Protein AF-0000000083553885 (afdb_homodimer)

Foldseek 3Di:
DEEEEELVQLLLLQLQLVLLVVQPDQLVDADEYEYEPPYDPVSNCLQDDVVSRRHYDYDHFDAFPPDDPPDPQRRQQVVVCVLADDPDFKDKYAYSQKGFDHHPVCLQVDDAFQWEFACPVVVVVDLFGDPRIIMHGRDVVSVVQLVVCRVDPPDPPCGDRNSCCVVDSPTYHYDYNLQEAELQCLLPFDQPPHPGSVVSPVVRTMYHYQDDPPDHRLVRHDPCCLVVDDPSHDPVSSVRSVSSVVSCVVRPPVVVD/DEEEEELVQLLLLQLQLVLLVVQPDQLVDADEYEYEPPYDPVSNCLQDDVVSRRHYDYDHFDAFPPDDPPDPQRRQQSVVCVLADDPDFKDKYAYSQKGFDHHDVCLQVDDAFQWEFACPVVVPPDLFGDPRIIMHGRDPVSVVQLVVCRVDPPDPPCHDRNSCCVVDSPTGHYDYNLQEAELQCLLPFDQDPHPGSVVSPVVRTMYHYQDDPPDHRLVRHDPCCLVVPDPSHDPVSSVVSVSSVVSCVVRPPVVVD

Nearest PDB structures (foldseek):
  3t7n-assembly1_B  TM=7.422E-01  e=1.149E-13  Homo sapiens
  4c2s-assembly1_B  TM=6.604E-01  e=1.192E-05  Homo sapiens
  5m79-assembly1_A  TM=6.116E-01  e=8.122E-06  Homo sapiens
  5c4e-assembly1_A-2  TM=6.177E-01  e=1.640E-05  Homo sapiens
  2y7a-assembly3_D  TM=6.021E-01  e=1.748E-05  Homo sapiens

Radius of gyration: 25.65 Å; Cα contacts (8 Å, |Δi|>4): 876; chains: 2; bounding box: 57×77×58 Å

Structure (mmCIF, N/CA/C/O backbone):
data_AF-0000000083553885-model_v1
#
loop_
_entity.id
_entity.type
_entity.pdbx_description
1 polymer 'Nucleotide-diphospho-sugar transferase domain-containing protein'
#
loop_
_atom_site.group_PDB
_atom_site.id
_atom_site.type_symbol
_atom_site.label_atom_id
_atom_site.label_alt_id
_atom_site.label_comp_id
_atom_site.label_asym_id
_atom_site.label_entity_id
_atom_site.label_seq_id
_atom_site.pdbx_PDB_ins_code
_atom_site.Cartn_x
_atom_site.Cartn_y
_atom_site.Cartn_z
_atom_site.occupancy
_atom_site.B_iso_or_equiv
_atom_site.auth_seq_id
_atom_site.auth_comp_id
_atom_site.auth_asym_id
_atom_site.auth_atom_id
_atom_site.pdbx_PDB_model_num
ATOM 1 N N . MET A 1 1 ? 4.945 12 13.953 1 98.44 1 MET A N 1
ATOM 2 C CA . MET A 1 1 ? 5.492 13.336 13.719 1 98.44 1 MET A CA 1
ATOM 3 C C . MET A 1 1 ? 4.414 14.281 13.195 1 98.44 1 MET A C 1
ATOM 5 O O . MET A 1 1 ? 3.5 13.859 12.484 1 98.44 1 MET A O 1
ATOM 9 N N . LEU A 1 2 ? 4.512 15.461 13.641 1 98.38 2 LEU A N 1
ATOM 10 C CA . LEU A 1 2 ? 3.693 16.594 13.219 1 98.38 2 LEU A CA 1
ATOM 11 C C . LEU A 1 2 ? 4.562 17.781 12.844 1 98.38 2 LEU A C 1
ATOM 13 O O . LEU A 1 2 ? 5.789 17.734 12.969 1 98.38 2 LEU A O 1
ATOM 17 N N . TYR A 1 3 ? 3.91 18.844 12.234 1 97.06 3 TYR A N 1
ATOM 18 C CA . TYR A 1 3 ? 4.66 20.062 11.992 1 97.06 3 TYR A CA 1
ATOM 19 C C . TYR A 1 3 ? 3.775 21.297 12.188 1 97.06 3 TYR A C 1
ATOM 21 O O . TYR A 1 3 ? 2.549 21.203 12.133 1 97.06 3 TYR A O 1
ATOM 29 N N . ALA A 1 4 ? 4.395 22.391 12.5 1 97.19 4 ALA A N 1
ATOM 30 C CA . ALA A 1 4 ? 3.695 23.656 12.734 1 97.19 4 ALA A CA 1
ATOM 31 C C . ALA A 1 4 ? 4.531 24.844 12.258 1 97.19 4 ALA A C 1
ATOM 33 O O . ALA A 1 4 ? 5.754 24.859 12.422 1 97.19 4 ALA A O 1
ATOM 34 N N . THR A 1 5 ? 3.803 25.844 11.703 1 95.5 5 THR A N 1
ATOM 35 C CA . THR A 1 5 ? 4.527 26.984 11.141 1 95.5 5 THR A CA 1
ATOM 36 C C . THR A 1 5 ? 3.975 28.297 11.688 1 95.5 5 THR A C 1
ATOM 38 O O . THR A 1 5 ? 4.488 29.359 11.367 1 95.5 5 THR A O 1
ATOM 41 N N . ASP A 1 6 ? 2.934 28.266 12.461 1 94.31 6 ASP A N 1
ATOM 42 C CA . ASP A 1 6 ? 2.377 29.438 13.133 1 94.31 6 ASP A CA 1
ATOM 43 C C . ASP A 1 6 ? 1.595 29.047 14.383 1 94.31 6 ASP A C 1
ATOM 45 O O . ASP A 1 6 ? 1.527 27.859 14.727 1 94.31 6 ASP A O 1
ATOM 49 N N . ALA A 1 7 ? 1.015 30 15.078 1 96.5 7 ALA A N 1
ATOM 50 C CA . ALA A 1 7 ? 0.332 29.75 16.344 1 96.5 7 ALA A CA 1
ATOM 51 C C . ALA A 1 7 ? -0.861 28.828 16.156 1 96.5 7 ALA A C 1
ATOM 53 O O . ALA A 1 7 ? -1.088 27.922 16.953 1 96.5 7 ALA A O 1
ATOM 54 N N . ARG A 1 8 ? -1.638 28.984 15.117 1 96.12 8 ARG A N 1
ATOM 55 C CA . ARG A 1 8 ? -2.797 28.141 14.844 1 96.12 8 ARG A CA 1
ATOM 56 C C . ARG A 1 8 ? -2.375 26.703 14.602 1 96.12 8 ARG A C 1
ATOM 58 O O . ARG A 1 8 ? -2.979 25.766 15.148 1 96.12 8 ARG A O 1
ATOM 65 N N . THR A 1 9 ? -1.294 26.516 13.875 1 96.38 9 THR A N 1
ATOM 66 C CA . THR A 1 9 ? -0.85 25.172 13.562 1 96.38 9 THR A CA 1
ATOM 67 C C . THR A 1 9 ? -0.178 24.531 14.773 1 96.38 9 THR A C 1
ATOM 69 O O . THR A 1 9 ? -0.187 23.297 14.914 1 96.38 9 THR A O 1
ATOM 72 N N . VAL A 1 10 ? 0.345 25.328 15.664 1 98.38 10 VAL A N 1
ATOM 73 C CA . VAL A 1 10 ? 0.822 24.797 16.938 1 98.38 10 VAL A CA 1
ATOM 74 C C . VAL A 1 10 ? -0.354 24.234 17.734 1 98.38 10 VAL A C 1
ATOM 76 O O . VAL A 1 10 ? -0.284 23.125 18.25 1 98.38 10 VAL A O 1
ATOM 79 N N . CYS A 1 11 ? -1.426 25.016 17.781 1 98.5 11 CYS A N 1
ATOM 80 C CA . CYS A 1 11 ? -2.631 24.516 18.438 1 98.5 11 CYS A CA 1
ATOM 81 C C . CYS A 1 11 ? -3.129 23.234 17.797 1 98.5 11 CYS A C 1
ATOM 83 O O . CYS A 1 11 ? -3.398 22.25 18.484 1 98.5 11 CYS A O 1
ATOM 85 N N . ASN A 1 12 ? -3.184 23.203 16.5 1 98.38 12 ASN A N 1
ATOM 86 C CA . ASN A 1 12 ? -3.652 22.031 15.781 1 98.38 12 ASN A CA 1
ATOM 87 C C . ASN A 1 12 ? -2.783 20.812 16.078 1 98.38 12 ASN A C 1
ATOM 89 O O . ASN A 1 12 ? -3.299 19.703 16.25 1 98.38 12 ASN A O 1
ATOM 93 N N . ALA A 1 13 ? -1.491 21.016 16.156 1 98.62 13 ALA A N 1
ATOM 94 C CA . ALA A 1 13 ? -0.575 19.922 16.469 1 98.62 13 ALA A CA 1
ATOM 95 C C . ALA A 1 13 ? -0.818 19.406 17.875 1 98.62 13 ALA A C 1
ATOM 97 O O . ALA A 1 13 ? -0.753 18.188 18.125 1 98.62 13 ALA A O 1
ATOM 98 N N . LEU A 1 14 ? -1.073 20.312 18.734 1 98.75 14 LEU A N 1
ATOM 99 C CA . LEU A 1 14 ? -1.359 19.922 20.109 1 98.75 14 LEU A CA 1
ATOM 100 C C . LEU A 1 14 ? -2.633 19.078 20.188 1 98.75 14 LEU A C 1
ATOM 102 O O . LEU A 1 14 ? -2.658 18.031 20.828 1 98.75 14 LEU A O 1
ATOM 106 N N . LEU A 1 15 ? -3.678 19.531 19.484 1 98.56 15 LEU A N 1
ATOM 107 C CA . LEU A 1 15 ? -4.918 18.766 19.422 1 98.56 15 LEU A CA 1
ATOM 108 C C . LEU A 1 15 ? -4.676 17.375 18.844 1 98.56 15 LEU A C 1
ATOM 110 O O . LEU A 1 15 ? -5.164 16.375 19.375 1 98.56 15 LEU A O 1
ATOM 114 N N . MET A 1 16 ? -3.879 17.297 17.828 1 98.44 16 MET A N 1
ATOM 115 C CA . MET A 1 16 ? -3.566 16.031 17.156 1 98.44 16 MET A CA 1
ATOM 116 C C . MET A 1 16 ? -2.777 15.109 18.078 1 98.44 16 MET A C 1
ATOM 118 O O . MET A 1 16 ? -3.055 13.906 18.156 1 98.44 16 MET A O 1
ATOM 122 N N . ALA A 1 17 ? -1.818 15.672 18.781 1 98.69 17 ALA A N 1
ATOM 123 C CA . ALA A 1 17 ? -1.005 14.875 19.688 1 98.69 17 ALA A CA 1
ATOM 124 C C . ALA A 1 17 ? -1.866 14.234 20.766 1 98.69 17 ALA A C 1
ATOM 126 O O . ALA A 1 17 ? -1.735 13.039 21.047 1 98.69 17 ALA A O 1
ATOM 127 N N . ARG A 1 18 ? -2.754 15.031 21.281 1 98.25 18 ARG A N 1
ATOM 128 C C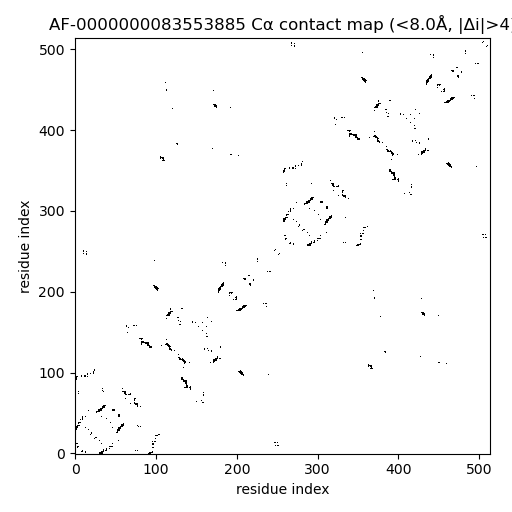A . ARG A 1 18 ? -3.648 14.508 22.312 1 98.25 18 ARG A CA 1
ATOM 129 C C . ARG A 1 18 ? -4.586 13.453 21.734 1 98.25 18 ARG A C 1
ATOM 131 O O . ARG A 1 18 ? -4.828 12.422 22.375 1 98.25 18 ARG A O 1
ATOM 138 N N . ASN A 1 19 ? -5.086 13.734 20.594 1 98.06 19 ASN A N 1
ATOM 139 C CA . ASN A 1 19 ? -5.957 12.781 19.906 1 98.06 19 ASN A CA 1
ATOM 140 C C . ASN A 1 19 ? -5.246 11.461 19.641 1 98.06 19 ASN A C 1
ATOM 142 O O . ASN A 1 19 ? -5.82 10.391 19.828 1 98.06 19 ASN A O 1
ATOM 146 N N . ILE A 1 20 ? -3.957 11.461 19.25 1 98.44 20 ILE A N 1
ATOM 147 C CA . ILE A 1 20 ? -3.146 10.273 19 1 98.44 20 ILE A CA 1
ATOM 148 C C . ILE A 1 20 ? -3.062 9.438 20.281 1 98.44 20 ILE A C 1
ATOM 150 O O . ILE A 1 20 ? -3.256 8.219 20.234 1 98.44 20 ILE A O 1
ATOM 154 N N . ARG A 1 21 ? -2.891 10.109 21.406 1 98.5 21 ARG A N 1
ATOM 155 C CA . ARG A 1 21 ? -2.852 9.406 22.672 1 98.5 21 ARG A CA 1
ATOM 156 C C . ARG A 1 21 ? -4.219 8.82 23.016 1 98.5 21 ARG A C 1
ATOM 158 O O . ARG A 1 21 ? -4.316 7.664 23.438 1 98.5 21 ARG A O 1
ATOM 165 N N . GLU A 1 22 ? -5.234 9.539 22.719 1 97.44 22 GLU A N 1
ATOM 166 C CA . GLU A 1 22 ? -6.586 9.117 23.078 1 97.44 22 GLU A CA 1
ATOM 167 C C . GLU A 1 22 ? -7.027 7.918 22.25 1 97.44 22 GLU A C 1
ATOM 169 O O . GLU A 1 22 ? -7.852 7.117 22.688 1 97.44 22 GLU A O 1
ATOM 174 N N . THR A 1 23 ? -6.434 7.742 21.078 1 97.81 23 THR A N 1
ATOM 175 C CA . THR A 1 23 ? -6.805 6.629 20.219 1 97.81 23 THR A CA 1
ATOM 176 C C . THR A 1 23 ? -5.98 5.387 20.547 1 97.81 23 THR A C 1
ATOM 178 O O . THR A 1 23 ? -6.16 4.336 19.922 1 97.81 23 THR A O 1
ATOM 181 N N . GLY A 1 24 ? -4.973 5.551 21.406 1 98.25 24 GLY A N 1
ATOM 182 C CA . GLY A 1 24 ? -4.398 4.332 21.953 1 98.25 24 GLY A CA 1
ATOM 183 C C . GLY A 1 24 ? -2.906 4.215 21.719 1 98.25 24 GLY A C 1
ATOM 184 O O . GLY A 1 24 ? -2.283 3.232 22.125 1 98.25 24 GLY A O 1
ATOM 185 N N . THR A 1 25 ? -2.25 5.172 21.109 1 98.62 25 THR A N 1
ATOM 186 C CA . THR A 1 25 ? -0.805 5.109 20.922 1 98.62 25 THR A CA 1
ATOM 187 C C . THR A 1 25 ? -0.081 5.234 22.266 1 98.62 25 THR A C 1
ATOM 189 O O . THR A 1 25 ? -0.285 6.207 23 1 98.62 25 THR A O 1
ATOM 192 N N . PRO A 1 26 ? 0.75 4.367 22.609 1 98.69 26 PRO A N 1
ATOM 193 C CA . PRO A 1 26 ? 1.377 4.391 23.938 1 98.69 26 PRO A CA 1
ATOM 194 C C . PRO A 1 26 ? 2.41 5.504 24.078 1 98.69 26 PRO A C 1
ATOM 196 O O . PRO A 1 26 ? 2.932 6 23.078 1 98.69 26 PRO A O 1
ATOM 199 N N . VAL A 1 27 ? 2.738 5.805 25.25 1 98.5 27 VAL A N 1
ATOM 200 C CA . VAL A 1 27 ? 3.658 6.887 25.578 1 98.5 27 VAL A CA 1
ATOM 201 C C . VAL A 1 27 ? 5.074 6.512 25.156 1 98.5 27 VAL A C 1
ATOM 203 O O . VAL A 1 27 ? 5.93 7.383 24.984 1 98.5 27 VAL A O 1
ATOM 206 N N . SER A 1 28 ? 5.312 5.215 24.969 1 98.31 28 SER A N 1
ATOM 207 C CA . SER A 1 28 ? 6.633 4.762 24.547 1 98.31 28 SER A CA 1
ATOM 208 C C . SER A 1 28 ? 6.953 5.223 23.141 1 98.31 28 SER A C 1
ATOM 210 O O . SER A 1 28 ? 8.117 5.234 22.719 1 98.31 28 SER A O 1
ATOM 212 N N . ILE A 1 29 ? 5.957 5.57 22.391 1 98.38 29 ILE A N 1
ATOM 213 C CA . ILE A 1 29 ? 6.16 6.137 21.062 1 98.38 29 ILE A CA 1
ATOM 214 C C . ILE A 1 29 ? 6.137 7.664 21.141 1 98.38 29 ILE A C 1
ATOM 216 O O . ILE A 1 29 ? 5.121 8.258 21.5 1 98.38 29 ILE A O 1
ATOM 220 N N . SER A 1 30 ? 7.207 8.305 20.797 1 98.62 30 SER A N 1
ATOM 221 C CA . SER A 1 30 ? 7.305 9.758 20.859 1 98.62 30 SER A CA 1
ATOM 222 C C . SER A 1 30 ? 6.402 10.43 19.844 1 98.62 30 SER A C 1
ATOM 224 O O . SER A 1 30 ? 6.25 9.93 18.719 1 98.62 30 SER A O 1
ATOM 226 N N . ILE A 1 31 ? 5.832 11.469 20.266 1 98.75 31 ILE A N 1
ATOM 227 C CA . ILE A 1 31 ? 5.184 12.375 19.328 1 98.75 31 ILE A CA 1
ATOM 228 C C . ILE A 1 31 ? 6.039 13.625 19.141 1 98.75 31 ILE A C 1
ATOM 230 O O . ILE A 1 31 ? 6.172 14.438 20.078 1 98.75 31 ILE A O 1
ATOM 234 N N . VAL A 1 32 ? 6.664 13.734 17.969 1 98.75 32 VAL A N 1
ATOM 235 C CA . VAL A 1 32 ? 7.594 14.812 17.656 1 98.75 32 VAL A CA 1
ATOM 236 C C . VAL A 1 32 ? 6.906 15.844 16.75 1 98.75 32 VAL A C 1
ATOM 238 O O . VAL A 1 32 ? 6.355 15.492 15.711 1 98.75 32 VAL A O 1
ATOM 241 N N . THR A 1 33 ? 6.898 17.047 17.188 1 98.75 33 THR A N 1
ATOM 242 C CA . THR A 1 33 ? 6.402 18.125 16.328 1 98.75 33 THR A CA 1
ATOM 243 C C . THR A 1 33 ? 7.551 19 15.844 1 98.75 33 THR A C 1
ATOM 245 O O . THR A 1 33 ? 8.289 19.578 16.656 1 98.75 33 THR A O 1
ATOM 248 N N . LEU A 1 34 ? 7.723 19.078 14.531 1 98.44 34 LEU A N 1
ATOM 249 C CA . LEU A 1 34 ? 8.633 20.062 13.945 1 98.44 34 LEU A CA 1
ATOM 250 C C . LEU A 1 34 ? 8 21.438 13.922 1 98.44 34 LEU A C 1
ATOM 252 O O . LEU A 1 34 ? 6.945 21.641 13.32 1 98.44 34 LEU A O 1
ATOM 256 N N . VAL A 1 35 ? 8.664 22.359 14.57 1 98.31 35 VAL A N 1
ATOM 257 C CA . VAL A 1 35 ? 8.148 23.719 14.617 1 98.31 35 VAL A CA 1
ATOM 258 C C . VAL A 1 35 ? 9.117 24.672 13.93 1 98.31 35 VAL A C 1
ATOM 260 O O . VAL A 1 35 ? 10.312 24.672 14.234 1 98.31 35 VAL A O 1
ATOM 263 N N . ALA A 1 36 ? 8.594 25.406 12.984 1 96.88 36 ALA A N 1
ATOM 264 C CA . ALA A 1 36 ? 9.422 26.391 12.289 1 96.88 36 ALA A CA 1
ATOM 265 C C . ALA A 1 36 ? 10.086 27.359 13.273 1 96.88 36 ALA A C 1
ATOM 267 O O . ALA A 1 36 ? 9.453 27.797 14.242 1 96.88 36 ALA A O 1
ATOM 268 N N . SER A 1 37 ? 11.273 27.75 13 1 96.88 37 SER A N 1
ATOM 269 C CA . SER A 1 37 ? 12.086 28.531 13.93 1 96.88 37 SER A CA 1
ATOM 270 C C . SER A 1 37 ? 11.562 29.953 14.062 1 96.88 37 SER A C 1
ATOM 272 O O . SER A 1 37 ? 11.906 30.656 15.008 1 96.88 37 SER A O 1
ATOM 274 N N . ASP A 1 38 ? 10.734 30.375 13.117 1 94 38 ASP A N 1
ATOM 275 C CA . ASP A 1 38 ? 10.195 31.734 13.188 1 94 38 ASP A CA 1
ATOM 276 C C . ASP A 1 38 ? 8.938 31.797 14.047 1 94 38 ASP A C 1
ATOM 278 O O . ASP A 1 38 ? 8.398 32.875 14.297 1 94 38 ASP A O 1
ATOM 282 N N . VAL A 1 39 ? 8.484 30.656 14.523 1 96.25 39 VAL A N 1
ATOM 283 C CA . VAL A 1 39 ? 7.438 30.625 15.547 1 96.25 39 VAL A CA 1
ATOM 284 C C . VAL A 1 39 ? 8.039 30.969 16.906 1 96.25 39 VAL A C 1
ATOM 286 O O . VAL A 1 39 ? 9.094 30.453 17.281 1 96.25 39 VAL A O 1
ATOM 289 N N . ALA A 1 40 ? 7.375 31.797 17.688 1 97.25 40 ALA A N 1
ATOM 290 C CA . ALA A 1 40 ? 7.875 32.25 19 1 97.25 40 ALA A CA 1
ATOM 291 C C . ALA A 1 40 ? 8.078 31.047 19.922 1 97.25 40 ALA A C 1
ATOM 293 O O . ALA A 1 40 ? 7.234 30.141 19.984 1 97.25 40 ALA A O 1
ATOM 294 N N . PRO A 1 41 ? 9.211 31.078 20.656 1 97.38 41 PRO A N 1
ATOM 295 C CA . PRO A 1 41 ? 9.5 29.969 21.547 1 97.38 41 PRO A CA 1
ATOM 296 C C . PRO A 1 41 ? 8.391 29.719 22.578 1 97.38 41 PRO A C 1
ATOM 298 O O . PRO A 1 41 ? 8.078 28.578 22.906 1 97.38 41 PRO A O 1
ATOM 301 N N . ASP A 1 42 ? 7.805 30.781 23.047 1 96.94 42 ASP A N 1
ATOM 302 C CA . ASP A 1 42 ? 6.754 30.641 24.047 1 96.94 42 ASP A CA 1
ATOM 303 C C . ASP A 1 42 ? 5.539 29.922 23.469 1 96.94 42 ASP A C 1
ATOM 305 O O . ASP A 1 42 ? 4.863 29.156 24.172 1 96.94 42 ASP A O 1
ATOM 309 N N . VAL A 1 43 ? 5.289 30.125 22.219 1 97.75 43 VAL A N 1
ATOM 310 C CA . VAL A 1 43 ? 4.188 29.453 21.531 1 97.75 43 VAL A CA 1
ATOM 311 C C . VAL A 1 43 ? 4.531 27.984 21.312 1 97.75 43 VAL A C 1
ATOM 313 O O . VAL A 1 43 ? 3.738 27.109 21.641 1 97.75 43 VAL A O 1
ATOM 316 N N . ALA A 1 44 ? 5.719 27.688 20.875 1 98.19 44 ALA A N 1
ATOM 317 C CA . ALA A 1 44 ? 6.172 26.312 20.625 1 98.19 44 ALA A CA 1
ATOM 318 C C . ALA A 1 44 ? 6.164 25.484 21.906 1 98.19 44 ALA A C 1
ATOM 320 O O . ALA A 1 44 ? 5.879 24.297 21.875 1 98.19 44 ALA A O 1
ATOM 321 N N . ASN A 1 45 ? 6.422 26.141 23 1 97.44 45 ASN A N 1
ATOM 322 C CA . ASN A 1 45 ? 6.562 25.453 24.281 1 97.44 45 ASN A CA 1
ATOM 323 C C . ASN A 1 45 ? 5.234 24.875 24.75 1 97.44 45 ASN A C 1
ATOM 325 O O . ASN A 1 45 ? 5.211 23.984 25.609 1 97.44 45 ASN A O 1
ATOM 329 N N . HIS A 1 46 ? 4.133 25.328 24.188 1 97.5 46 HIS A N 1
ATOM 330 C CA . HIS A 1 46 ? 2.834 24.766 24.547 1 97.5 46 HIS A CA 1
ATOM 331 C C . HIS A 1 46 ? 2.732 23.312 24.094 1 97.5 46 HIS A C 1
ATOM 333 O O . HIS A 1 46 ? 1.877 22.562 24.578 1 97.5 46 HIS A O 1
ATOM 339 N N . LEU A 1 47 ? 3.67 22.844 23.25 1 98.19 47 LEU A N 1
ATOM 340 C CA . LEU A 1 47 ? 3.635 21.484 22.688 1 98.19 47 LEU A CA 1
ATOM 341 C C . LEU A 1 47 ? 4.441 20.531 23.547 1 98.19 47 LEU A C 1
ATOM 343 O O . LEU A 1 47 ? 4.336 19.312 23.391 1 98.19 47 LEU A O 1
ATOM 347 N N . VAL A 1 48 ? 5.23 21.094 24.422 1 98.12 48 VAL A N 1
ATOM 348 C CA . VAL A 1 48 ? 6.117 20.25 25.203 1 98.12 48 VAL A CA 1
ATOM 349 C C . VAL A 1 48 ? 5.332 19.594 26.344 1 98.12 48 VAL A C 1
ATOM 351 O O . VAL A 1 48 ? 4.676 20.281 27.125 1 98.12 48 VAL A O 1
ATOM 354 N N . ASP A 1 49 ? 5.402 18.312 26.438 1 98.25 49 ASP A N 1
ATOM 355 C CA . ASP A 1 49 ? 4.805 17.531 27.5 1 98.25 49 ASP A CA 1
ATOM 356 C C . ASP A 1 49 ? 5.625 16.266 27.781 1 98.25 49 ASP A C 1
ATOM 358 O O . ASP A 1 49 ? 5.434 15.242 27.125 1 98.25 49 ASP A O 1
ATOM 362 N N . THR A 1 50 ? 6.473 16.219 28.766 1 97.81 50 THR A N 1
ATOM 363 C CA . THR A 1 50 ? 7.391 15.125 29.062 1 97.81 50 THR A CA 1
ATOM 364 C C . THR A 1 50 ? 6.625 13.891 29.531 1 97.81 50 THR A C 1
ATOM 366 O O . THR A 1 50 ? 6.977 12.766 29.172 1 97.81 50 THR A O 1
ATOM 369 N N . ALA A 1 51 ? 5.578 14.109 30.203 1 97.88 51 ALA A N 1
ATOM 370 C CA . ALA A 1 51 ? 4.801 12.992 30.734 1 97.88 51 ALA A CA 1
ATOM 371 C C . ALA A 1 51 ? 4.148 12.195 29.609 1 97.88 51 ALA A C 1
ATOM 373 O O . ALA A 1 51 ? 3.982 10.977 29.719 1 97.88 51 ALA A O 1
ATOM 374 N N . ASN A 1 52 ? 3.877 12.891 28.516 1 98.25 52 ASN A N 1
ATOM 375 C CA . ASN A 1 52 ? 3.225 12.227 27.391 1 98.25 52 ASN A CA 1
ATOM 376 C C . ASN A 1 52 ? 4.188 12.016 26.234 1 98.25 52 ASN A C 1
ATOM 378 O O . ASN A 1 52 ? 3.777 11.617 25.141 1 98.25 52 ASN A O 1
ATOM 382 N N . ASN A 1 53 ? 5.465 12.297 26.406 1 98.62 53 ASN A N 1
ATOM 383 C CA . ASN A 1 53 ? 6.52 12.125 25.422 1 98.62 53 ASN A CA 1
ATOM 384 C C . ASN A 1 53 ? 6.242 12.938 24.156 1 98.62 53 ASN A C 1
ATOM 386 O O . ASN A 1 53 ? 6.336 12.414 23.047 1 98.62 53 ASN A O 1
ATOM 390 N N . PHE A 1 54 ? 5.738 14.211 24.422 1 98.75 54 PHE A N 1
ATOM 391 C CA . PHE A 1 54 ? 5.652 15.203 23.359 1 98.75 54 PHE A CA 1
ATOM 392 C C . PHE A 1 54 ? 6.961 15.977 23.234 1 98.75 54 PHE A C 1
ATOM 394 O O . PHE A 1 54 ? 7.383 16.656 24.172 1 98.75 54 PHE A O 1
ATOM 401 N N . VAL A 1 55 ? 7.582 15.875 22.078 1 98.44 55 VAL A N 1
ATOM 402 C CA . VAL A 1 55 ? 8.891 16.469 21.844 1 98.44 55 VAL A CA 1
ATOM 403 C C . VAL A 1 55 ? 8.773 17.531 20.75 1 98.44 55 VAL A C 1
ATOM 405 O O . VAL A 1 55 ? 8.078 17.344 19.75 1 98.44 55 VAL A O 1
ATOM 408 N N . VAL A 1 56 ? 9.461 18.625 20.984 1 98.5 56 VAL A N 1
ATOM 409 C CA . VAL A 1 56 ? 9.484 19.703 19.984 1 98.5 56 VAL A CA 1
ATOM 410 C C . VAL A 1 56 ? 10.875 19.797 19.359 1 98.5 56 VAL A C 1
ATOM 412 O O . VAL A 1 56 ? 11.883 19.812 20.078 1 98.5 56 VAL A O 1
ATOM 415 N N . GLU A 1 57 ? 10.961 19.812 18.078 1 98.06 57 GLU A N 1
ATOM 416 C CA . GLU A 1 57 ? 12.18 20.078 17.328 1 98.06 57 GLU A CA 1
ATOM 417 C C . GLU A 1 57 ? 12.039 21.328 16.469 1 98.06 57 GLU A C 1
ATOM 419 O O . GLU A 1 57 ? 11.172 21.391 15.602 1 98.06 57 GLU A O 1
ATOM 424 N N . ARG A 1 58 ? 12.914 22.281 16.719 1 98.06 58 ARG A N 1
ATOM 425 C CA . ARG A 1 58 ? 12.906 23.5 15.914 1 98.06 58 ARG A CA 1
ATOM 426 C C . ARG A 1 58 ? 13.609 23.281 14.578 1 98.06 58 ARG A C 1
ATOM 428 O O . ARG A 1 58 ? 14.711 22.719 14.539 1 98.06 58 ARG A O 1
ATOM 435 N N . VAL A 1 59 ? 12.938 23.734 13.461 1 97.44 59 VAL A N 1
ATOM 436 C CA . VAL A 1 59 ? 13.516 23.516 12.141 1 97.44 59 VAL A CA 1
ATOM 437 C C . VAL A 1 59 ? 13.469 24.828 11.344 1 97.44 59 VAL A C 1
ATOM 439 O O . VAL A 1 59 ? 12.602 25.672 11.578 1 97.44 59 VAL A O 1
ATOM 442 N N . ALA A 1 60 ? 14.398 25 10.383 1 95.25 60 ALA A N 1
ATOM 443 C CA . ALA A 1 60 ? 14.391 26.156 9.5 1 95.25 60 ALA A CA 1
ATOM 444 C C . ALA A 1 60 ? 13.211 26.094 8.523 1 95.25 60 ALA A C 1
ATOM 446 O O . ALA A 1 60 ? 12.914 25.031 7.969 1 95.25 60 ALA A O 1
ATOM 447 N N . PRO A 1 61 ? 12.531 27.203 8.375 1 93.94 61 PRO A N 1
ATOM 448 C CA . PRO A 1 61 ? 11.5 27.219 7.332 1 93.94 61 PRO A CA 1
ATOM 449 C C . PRO A 1 61 ? 12.047 26.875 5.949 1 93.94 61 PRO A C 1
ATOM 451 O O . PRO A 1 61 ? 13.195 27.219 5.637 1 93.94 61 PRO A O 1
ATOM 454 N N . TRP A 1 62 ? 11.281 26.094 5.203 1 92.06 62 TRP A N 1
ATOM 455 C CA . TRP A 1 62 ? 11.586 25.781 3.811 1 92.06 62 TRP A CA 1
ATOM 456 C C . TRP A 1 62 ? 10.57 26.438 2.871 1 92.06 62 TRP A C 1
ATOM 458 O O . TRP A 1 62 ? 9.406 26.031 2.838 1 92.06 62 TRP A O 1
ATOM 468 N N . LYS A 1 63 ? 10.969 27.422 2.09 1 83.75 63 LYS A N 1
ATOM 469 C CA . LYS A 1 63 ? 10.094 28.156 1.184 1 83.75 63 LYS A CA 1
ATOM 470 C C . LYS A 1 63 ? 10.531 27.984 -0.268 1 83.75 63 LYS A C 1
ATOM 472 O O . LYS A 1 63 ? 11.711 27.781 -0.546 1 83.75 63 LYS A O 1
ATOM 477 N N . GLN A 1 64 ? 9.508 28.016 -1.058 1 78.62 64 GLN A N 1
ATOM 478 C CA . GLN A 1 64 ? 9.812 28 -2.484 1 78.62 64 GLN A CA 1
ATOM 479 C C . GLN A 1 64 ? 10.359 29.359 -2.941 1 78.62 64 GLN A C 1
ATOM 481 O O . GLN A 1 64 ? 9.844 30.406 -2.541 1 78.62 64 GLN A O 1
ATOM 486 N N . SER A 1 65 ? 11.328 29.203 -3.811 1 72.12 65 SER A N 1
ATOM 487 C CA . SER A 1 65 ? 11.852 30.438 -4.375 1 72.12 65 SER A CA 1
ATOM 488 C C . SER A 1 65 ? 10.812 31.141 -5.25 1 72.12 65 SER A C 1
ATOM 490 O O . SER A 1 65 ? 10.102 30.484 -6.016 1 72.12 65 SER A O 1
ATOM 492 N N . GLY A 1 66 ? 10.633 32.375 -5.082 1 69 66 GLY A N 1
ATOM 493 C CA . GLY A 1 66 ? 9.758 33.156 -5.93 1 69 66 GLY A CA 1
ATOM 494 C C . GLY A 1 66 ? 8.32 33.188 -5.441 1 69 66 GLY A C 1
ATOM 495 O O . GLY A 1 66 ? 7.473 33.875 -6.027 1 69 66 GLY A O 1
ATOM 496 N N . VAL A 1 67 ? 7.988 32.344 -4.523 1 68.81 67 VAL A N 1
ATOM 497 C CA . VAL A 1 67 ? 6.637 32.375 -3.967 1 68.81 67 VAL A CA 1
ATOM 498 C C . VAL A 1 67 ? 6.602 33.25 -2.727 1 68.81 67 VAL A C 1
ATOM 500 O O . VAL A 1 67 ? 7.48 33.156 -1.864 1 68.81 67 VAL A O 1
ATOM 503 N N . GLU A 1 68 ? 5.551 34.125 -2.857 1 67.75 68 GLU A N 1
ATOM 504 C CA . GLU A 1 68 ? 5.379 35 -1.701 1 67.75 68 GLU A CA 1
ATOM 505 C C . GLU A 1 68 ? 4.938 34.219 -0.471 1 67.75 68 GLU A C 1
ATOM 507 O O . GLU A 1 68 ? 4.156 33.281 -0.582 1 67.75 68 GLU A O 1
ATOM 512 N N . TRP A 1 69 ? 5.363 34.688 0.617 1 62.25 69 TRP A N 1
ATOM 513 C CA . TRP A 1 69 ? 5.098 34.031 1.887 1 62.25 69 TRP A CA 1
ATOM 514 C C . TRP A 1 69 ? 3.605 34.031 2.203 1 62.25 69 TRP A C 1
ATOM 516 O O . TRP A 1 69 ? 3.109 33.156 2.916 1 62.25 69 TRP A O 1
ATOM 526 N N . SER A 1 70 ? 2.965 34.875 1.638 1 60.22 70 SER A N 1
ATOM 527 C CA . SER A 1 70 ? 1.537 35 1.913 1 60.22 70 SER A CA 1
ATOM 528 C C . SER A 1 70 ? 0.732 33.938 1.186 1 60.22 70 SER A C 1
ATOM 530 O O . SER A 1 70 ? -0.455 33.75 1.461 1 60.22 70 SER A O 1
ATOM 532 N N . HIS A 1 71 ? 1.445 33.25 0.457 1 68.31 71 HIS A N 1
ATOM 533 C CA . HIS A 1 71 ? 0.759 32.156 -0.261 1 68.31 71 HIS A CA 1
ATOM 534 C C . HIS A 1 71 ? 0.331 31.062 0.688 1 68.31 71 HIS A C 1
ATOM 536 O O . HIS A 1 71 ? 1.076 30.688 1.6 1 68.31 71 HIS A O 1
ATOM 542 N N . GLU A 1 72 ? -0.872 30.484 0.515 1 65.5 72 GLU A N 1
ATOM 543 C CA . GLU A 1 72 ? -1.504 29.484 1.385 1 65.5 72 GLU A CA 1
ATOM 544 C C . GLU A 1 72 ? -0.569 28.312 1.657 1 65.5 72 GLU A C 1
ATOM 546 O O . GLU A 1 72 ? -0.543 27.781 2.768 1 65.5 72 GLU A O 1
ATOM 551 N N . TYR A 1 73 ? 0.229 28.078 0.684 1 72.69 73 TYR A N 1
ATOM 552 C CA . TYR A 1 73 ? 1.043 26.875 0.82 1 72.69 73 TYR A CA 1
ATOM 553 C C . TYR A 1 73 ? 2.523 27.219 0.916 1 72.69 73 TYR A C 1
ATOM 555 O O . TYR A 1 73 ? 3.383 26.344 0.83 1 72.69 73 TYR A O 1
ATOM 563 N N . ALA A 1 74 ? 2.861 28.484 1.18 1 72.44 74 ALA A N 1
ATOM 564 C CA . ALA A 1 74 ? 4.25 28.938 1.145 1 72.44 74 ALA A CA 1
ATOM 565 C C . ALA A 1 74 ? 5.09 28.219 2.193 1 72.44 74 ALA A C 1
ATOM 567 O O . ALA A 1 74 ? 6.27 27.938 1.969 1 72.44 74 ALA A O 1
ATOM 568 N N . SER A 1 75 ? 4.375 27.797 3.195 1 80.38 75 SER A N 1
ATOM 569 C CA . SER A 1 75 ? 5.113 27.203 4.305 1 80.38 75 SER A CA 1
ATOM 570 C C . SER A 1 75 ? 5.039 25.688 4.258 1 80.38 75 SER A C 1
ATOM 572 O O . SER A 1 75 ? 5.637 25 5.094 1 80.38 75 SER A O 1
ATOM 574 N N . SER A 1 76 ? 4.391 25.125 3.246 1 87.25 76 SER A N 1
ATOM 575 C CA . SER A 1 76 ? 4.113 23.688 3.24 1 87.25 76 SER A CA 1
ATOM 576 C C . SER A 1 76 ? 5.387 22.875 3.018 1 87.25 76 SER A C 1
ATOM 578 O O . SER A 1 76 ? 5.473 21.719 3.434 1 87.25 76 SER A O 1
ATOM 580 N N . LEU A 1 77 ? 6.406 23.531 2.504 1 93.38 77 LEU A N 1
ATOM 581 C CA . LEU A 1 77 ? 7.637 22.797 2.229 1 93.38 77 LEU A CA 1
ATOM 582 C C . LEU A 1 77 ? 8.383 22.469 3.52 1 93.38 77 LEU A C 1
ATOM 584 O O . LEU A 1 77 ? 9.219 21.562 3.553 1 93.38 77 LEU A O 1
ATOM 588 N N . THR A 1 78 ? 8.062 23.25 4.559 1 94.12 78 THR A N 1
ATOM 589 C CA . THR A 1 78 ? 8.688 23 5.852 1 94.12 78 THR A CA 1
ATOM 590 C C . THR A 1 78 ? 8.383 21.578 6.328 1 94.12 78 THR A C 1
ATOM 592 O O . THR A 1 78 ? 9.219 20.938 6.969 1 94.12 78 THR A O 1
ATOM 595 N N . LYS A 1 79 ? 7.258 21.094 5.891 1 95.12 79 LYS A N 1
ATOM 596 C CA . LYS A 1 79 ? 6.816 19.734 6.211 1 95.12 79 LYS A CA 1
ATOM 597 C C . LYS A 1 79 ? 7.848 18.703 5.766 1 95.12 79 LYS A C 1
ATOM 599 O O . LYS A 1 79 ? 8.008 17.656 6.41 1 95.12 79 LYS A O 1
ATOM 604 N N . LEU A 1 80 ? 8.586 18.953 4.762 1 96.94 80 LEU A N 1
ATOM 605 C CA . LEU A 1 80 ? 9.461 17.984 4.125 1 96.94 80 LEU A CA 1
ATOM 606 C C . LEU A 1 80 ? 10.688 17.703 4.996 1 96.94 80 LEU A C 1
ATOM 608 O O . LEU A 1 80 ? 11.391 16.719 4.785 1 96.94 80 LEU A O 1
ATOM 612 N N . ARG A 1 81 ? 10.883 18.531 6.02 1 96.62 81 ARG A N 1
ATOM 613 C CA . ARG A 1 81 ? 12 18.312 6.938 1 96.62 81 ARG A CA 1
ATOM 614 C C . ARG A 1 81 ? 11.75 17.094 7.812 1 96.62 81 ARG A C 1
ATOM 616 O O . ARG A 1 81 ? 12.648 16.641 8.531 1 96.62 81 ARG A O 1
ATOM 623 N N . ILE A 1 82 ? 10.578 16.5 7.688 1 97.69 82 ILE A N 1
ATOM 624 C CA . ILE A 1 82 ? 10.242 15.289 8.438 1 97.69 82 ILE A CA 1
ATOM 625 C C . ILE A 1 82 ? 11.156 14.141 7.996 1 97.69 82 ILE A C 1
ATOM 627 O O . ILE A 1 82 ? 11.359 13.188 8.75 1 97.69 82 ILE A O 1
ATOM 631 N N . PHE A 1 83 ? 11.734 14.172 6.852 1 97.88 83 PHE A N 1
ATOM 632 C CA . PHE A 1 83 ? 12.547 13.094 6.305 1 97.88 83 PHE A CA 1
ATOM 633 C C . PHE A 1 83 ? 13.961 13.133 6.883 1 97.88 83 PHE A C 1
ATOM 635 O O . PHE A 1 83 ? 14.727 12.188 6.727 1 97.88 83 PHE A O 1
ATOM 642 N N . GLU A 1 84 ? 14.336 14.25 7.57 1 97.31 84 GLU A N 1
ATOM 643 C CA . GLU A 1 84 ? 15.672 14.359 8.148 1 97.31 84 GLU A CA 1
ATOM 644 C C . GLU A 1 84 ? 15.875 13.336 9.266 1 97.31 84 GLU A C 1
ATOM 646 O O . GLU A 1 84 ? 14.961 13.07 10.047 1 97.31 84 GLU A O 1
ATOM 651 N N . GLU A 1 85 ? 17.109 12.828 9.312 1 95.88 85 GLU A N 1
ATOM 652 C CA . GLU A 1 85 ? 17.438 11.867 10.359 1 95.88 85 GLU A CA 1
ATOM 653 C C . GLU A 1 85 ? 17.484 12.531 11.727 1 95.88 85 GLU A C 1
ATOM 655 O O . GLU A 1 85 ? 18.156 13.539 11.914 1 95.88 85 GLU A O 1
ATOM 660 N N . ARG A 1 86 ? 16.703 11.938 12.68 1 94.81 86 ARG A N 1
ATOM 661 C CA . ARG A 1 86 ? 16.625 12.492 14.023 1 94.81 86 ARG A CA 1
ATOM 662 C C . ARG A 1 86 ? 16.703 11.383 15.078 1 94.81 86 ARG A C 1
ATOM 664 O O . ARG A 1 86 ? 16.297 11.586 16.219 1 94.81 86 ARG A O 1
ATOM 671 N N . GLY A 1 87 ? 17.078 10.18 14.625 1 95.94 87 GLY A N 1
ATOM 672 C CA . GLY A 1 87 ? 17.266 9.094 15.57 1 95.94 87 GLY A CA 1
ATOM 673 C C . GLY A 1 87 ? 16.078 8.133 15.617 1 95.94 87 GLY A C 1
ATOM 674 O O . GLY A 1 87 ? 15.992 7.297 16.516 1 95.94 87 GLY A O 1
ATOM 675 N N . TYR A 1 88 ? 15.125 8.281 14.68 1 96.69 88 TYR A N 1
ATOM 676 C CA . TYR A 1 88 ? 13.977 7.379 14.633 1 96.69 88 TYR A CA 1
ATOM 677 C C . TYR A 1 88 ? 14.094 6.406 13.469 1 96.69 88 TYR A C 1
ATOM 679 O O . TYR A 1 88 ? 14.547 6.777 12.383 1 96.69 88 TYR A O 1
ATOM 687 N N . ASP A 1 89 ? 13.68 5.156 13.68 1 96 89 ASP A N 1
ATOM 688 C CA . ASP A 1 89 ? 13.773 4.117 12.664 1 96 89 ASP A CA 1
ATOM 689 C C . ASP A 1 89 ? 12.609 4.207 11.672 1 96 89 ASP A C 1
ATOM 691 O O . ASP A 1 89 ? 12.789 3.988 10.477 1 96 89 ASP A O 1
ATOM 695 N N . LYS A 1 90 ? 11.461 4.496 12.242 1 97.44 90 LYS A N 1
ATOM 696 C CA . LYS A 1 90 ? 10.242 4.594 11.453 1 97.44 90 LYS A CA 1
ATOM 697 C C . LYS A 1 90 ? 9.344 5.711 11.969 1 97.44 90 LYS A C 1
ATOM 699 O O . LYS A 1 90 ? 9.211 5.902 13.18 1 97.44 90 LYS A O 1
ATOM 704 N N . VAL A 1 91 ? 8.695 6.434 11.016 1 98.56 91 VAL A N 1
ATOM 705 C CA . VAL A 1 91 ? 7.891 7.605 11.352 1 98.56 91 VAL A CA 1
ATOM 706 C C . VAL A 1 91 ? 6.52 7.5 10.688 1 98.56 91 VAL A C 1
ATOM 708 O O . VAL A 1 91 ? 6.41 7.105 9.523 1 98.56 91 VAL A O 1
ATOM 711 N N . ILE A 1 92 ? 5.508 7.68 11.469 1 98.81 92 ILE A N 1
ATOM 712 C CA . ILE A 1 92 ? 4.191 8.023 10.945 1 98.81 92 ILE A CA 1
ATOM 713 C C . ILE A 1 92 ? 3.98 9.539 11.031 1 98.81 92 ILE A C 1
ATOM 715 O O . ILE A 1 92 ? 3.936 10.102 12.133 1 98.81 92 ILE A O 1
ATOM 719 N N . TYR A 1 93 ? 3.918 10.148 9.867 1 98.81 93 TYR A N 1
ATOM 720 C CA . TYR A 1 93 ? 3.639 11.578 9.82 1 98.81 93 TYR A CA 1
ATOM 721 C C . TYR A 1 93 ? 2.164 11.836 9.531 1 98.81 93 TYR A C 1
ATOM 723 O O . TYR A 1 93 ? 1.551 11.141 8.719 1 98.81 93 TYR A O 1
ATOM 731 N N . LEU A 1 94 ? 1.636 12.922 10.164 1 98.62 94 LEU A N 1
ATOM 732 C CA . LEU A 1 94 ? 0.272 13.375 9.922 1 98.62 94 LEU A CA 1
ATOM 733 C C . LEU A 1 94 ? 0.215 14.898 9.828 1 98.62 94 LEU A C 1
ATOM 735 O O . LEU A 1 94 ? 0.835 15.602 10.633 1 98.62 94 LEU A O 1
ATOM 739 N N . ASP A 1 95 ? -0.568 15.375 8.859 1 97.38 95 ASP A N 1
ATOM 740 C CA . ASP A 1 95 ? -0.905 16.797 8.898 1 97.38 95 ASP A CA 1
ATOM 741 C C . ASP A 1 95 ? -1.686 17.141 10.164 1 97.38 95 ASP A C 1
ATOM 743 O O . ASP A 1 95 ? -2.523 16.359 10.617 1 97.38 95 ASP A O 1
ATOM 747 N N . SER A 1 96 ? -1.503 18.328 10.648 1 95.12 96 SER A N 1
ATOM 748 C CA . SER A 1 96 ? -2.107 18.688 11.922 1 95.12 96 SER A CA 1
ATOM 749 C C . SER A 1 96 ? -3.518 19.234 11.734 1 95.12 96 SER A C 1
ATOM 751 O O . SER A 1 96 ? -4.246 19.453 12.711 1 95.12 96 SER A O 1
ATOM 753 N N . ASP A 1 97 ? -3.914 19.469 10.508 1 96.06 97 ASP A N 1
ATOM 754 C CA . ASP A 1 97 ? -5.27 19.938 10.242 1 96.06 97 ASP A CA 1
ATOM 755 C C . ASP A 1 97 ? -6.203 18.781 9.922 1 96.06 97 ASP A C 1
ATOM 757 O O . ASP A 1 97 ? -6.91 18.797 8.914 1 96.06 97 ASP A O 1
ATOM 761 N N . ALA A 1 98 ? -6.199 17.828 10.867 1 97.81 98 ALA A N 1
ATOM 762 C CA . ALA A 1 98 ? -6.98 16.609 10.719 1 97.81 98 ALA A CA 1
ATOM 763 C C . ALA A 1 98 ? -7.461 16.094 12.078 1 97.81 98 ALA A C 1
ATOM 765 O O . ALA A 1 98 ? -7.113 16.656 13.117 1 97.81 98 ALA A O 1
ATOM 766 N N . TRP A 1 99 ? -8.336 15.125 12.039 1 98.06 99 TRP A N 1
ATOM 767 C CA . TRP A 1 99 ? -8.805 14.406 13.219 1 98.06 99 TRP A CA 1
ATOM 768 C C . TRP A 1 99 ? -8.602 12.906 13.062 1 98.06 99 TRP A C 1
ATOM 770 O O . TRP A 1 99 ? -9.047 12.312 12.07 1 98.06 99 TRP A O 1
ATOM 780 N N . ILE A 1 100 ? -7.945 12.312 14.039 1 97.94 100 ILE A N 1
ATOM 781 C CA . ILE A 1 100 ? -7.727 10.867 14.008 1 97.94 100 ILE A CA 1
ATOM 782 C C . ILE A 1 100 ? -8.922 10.148 14.625 1 97.94 100 ILE A C 1
ATOM 784 O O . ILE A 1 100 ? -9.312 10.445 15.758 1 97.94 100 ILE A O 1
ATOM 788 N N . GLN A 1 101 ? -9.461 9.234 13.875 1 96.94 101 GLN A N 1
ATOM 789 C CA . GLN A 1 101 ? -10.633 8.492 14.32 1 96.94 101 GLN A CA 1
ATOM 790 C C . GLN A 1 101 ? -10.234 7.129 14.891 1 96.94 101 GLN A C 1
ATOM 792 O O . GLN A 1 101 ? -10.922 6.594 15.766 1 96.94 101 GLN A O 1
ATOM 797 N N . ARG A 1 102 ? -9.211 6.582 14.359 1 97.5 102 ARG A N 1
ATOM 798 C CA . ARG A 1 102 ? -8.758 5.25 14.75 1 97.5 102 ARG A CA 1
ATOM 799 C C . ARG A 1 102 ? -7.238 5.211 14.875 1 97.5 102 ARG A C 1
ATOM 801 O O . ARG A 1 102 ? -6.535 5.996 14.242 1 97.5 102 ARG A O 1
ATOM 808 N N . ASN A 1 103 ? -6.789 4.262 15.758 1 98.38 103 ASN A N 1
ATOM 809 C CA . ASN A 1 103 ? -5.355 4.074 15.969 1 98.38 103 ASN A CA 1
ATOM 810 C C . ASN A 1 103 ? -4.648 3.662 14.68 1 98.38 103 ASN A C 1
ATOM 812 O O . ASN A 1 103 ? -5.16 2.834 13.93 1 98.38 103 ASN A O 1
ATOM 816 N N . LEU A 1 104 ? -3.443 4.234 14.453 1 98.38 104 LEU A N 1
ATOM 817 C CA . LEU A 1 104 ? -2.689 4 13.227 1 98.38 104 LEU A CA 1
ATOM 818 C C . LEU A 1 104 ? -1.415 3.213 13.516 1 98.38 104 LEU A C 1
ATOM 820 O O . LEU A 1 104 ? -0.577 3.035 12.625 1 98.38 104 LEU A O 1
ATOM 824 N N . ASP A 1 105 ? -1.239 2.643 14.703 1 98.06 105 ASP A N 1
ATOM 825 C CA . ASP A 1 105 ? 0.025 2.045 15.117 1 98.06 105 ASP A CA 1
ATOM 826 C C . ASP A 1 105 ? 0.382 0.846 14.242 1 98.06 105 ASP A C 1
ATOM 828 O O . ASP A 1 105 ? 1.558 0.505 14.094 1 98.06 105 ASP A O 1
ATOM 832 N N . HIS A 1 106 ? -0.603 0.24 13.602 1 96.88 106 HIS A N 1
ATOM 833 C CA . HIS A 1 106 ? -0.326 -0.92 12.758 1 96.88 106 HIS A CA 1
ATOM 834 C C . HIS A 1 106 ? 0.536 -0.539 11.562 1 96.88 106 HIS A C 1
ATOM 836 O O . HIS A 1 106 ? 1.185 -1.397 10.953 1 96.88 106 HIS A O 1
ATOM 842 N N . LEU A 1 107 ? 0.618 0.756 11.266 1 98.06 107 LEU A N 1
ATOM 843 C CA . LEU A 1 107 ? 1.388 1.221 10.117 1 98.06 107 LEU A CA 1
ATOM 844 C C . LEU A 1 107 ? 2.885 1.103 10.383 1 98.06 107 LEU A C 1
ATOM 846 O O . LEU A 1 107 ? 3.689 1.127 9.453 1 98.06 107 LEU A O 1
ATOM 850 N N . PHE A 1 108 ? 3.299 0.923 11.633 1 97.25 108 PHE A N 1
ATOM 851 C CA . PHE A 1 108 ? 4.711 0.719 11.945 1 97.25 108 PHE A CA 1
ATOM 852 C C . PHE A 1 108 ? 5.191 -0.623 11.406 1 97.25 108 PHE A C 1
ATOM 854 O O . PHE A 1 108 ? 6.398 -0.852 11.289 1 97.25 108 PHE A O 1
ATOM 861 N N . HIS A 1 109 ? 4.234 -1.504 10.922 1 95.19 109 HIS A N 1
ATOM 862 C CA . HIS A 1 109 ? 4.602 -2.84 10.469 1 95.19 109 HIS A CA 1
ATOM 863 C C . HIS A 1 109 ? 4.719 -2.895 8.945 1 95.19 109 HIS A C 1
ATOM 865 O O . HIS A 1 109 ? 5.062 -3.936 8.383 1 95.19 109 HIS A O 1
ATOM 871 N N . LEU A 1 110 ? 4.488 -1.776 8.359 1 96.94 110 LEU A N 1
ATOM 872 C CA . LEU A 1 110 ? 4.621 -1.747 6.906 1 96.94 110 LEU A CA 1
ATOM 873 C C . LEU A 1 110 ? 6.062 -2.027 6.488 1 96.94 110 LEU A C 1
ATOM 875 O O . LEU A 1 110 ? 7 -1.627 7.18 1 96.94 110 LEU A O 1
ATOM 879 N N . GLY A 1 111 ? 6.238 -2.701 5.387 1 93.88 111 GLY A N 1
ATOM 880 C CA . GLY A 1 111 ? 7.562 -3.033 4.883 1 93.88 111 GLY A CA 1
ATOM 881 C C . GLY A 1 111 ? 8.32 -1.828 4.359 1 93.88 111 GLY A C 1
ATOM 882 O O . GLY A 1 111 ? 7.793 -0.715 4.34 1 93.88 111 GLY A O 1
ATOM 883 N N . ASP A 1 112 ? 9.539 -2.062 3.889 1 92.56 112 ASP A N 1
ATOM 884 C CA . ASP A 1 112 ? 10.445 -1.001 3.451 1 92.56 112 ASP A CA 1
ATOM 885 C C . ASP A 1 112 ? 9.961 -0.374 2.145 1 92.56 112 ASP A C 1
ATOM 887 O O . ASP A 1 112 ? 9.523 -1.081 1.235 1 92.56 112 ASP A O 1
ATOM 891 N N . ALA A 1 113 ? 9.953 0.932 2.154 1 94.69 113 ALA A N 1
ATOM 892 C CA . ALA A 1 113 ? 9.664 1.79 1.009 1 94.69 113 ALA A CA 1
ATOM 893 C C . ALA A 1 113 ? 10.242 3.189 1.213 1 94.69 113 ALA A C 1
ATOM 895 O O . ALA A 1 113 ? 10.664 3.539 2.316 1 94.69 113 ALA A O 1
ATOM 896 N N . VAL A 1 114 ? 10.297 3.914 0.118 1 96.62 114 VAL A N 1
ATOM 897 C CA . VAL A 1 114 ? 10.664 5.312 0.316 1 96.62 114 VAL A CA 1
ATOM 898 C C . VAL A 1 114 ? 9.688 5.973 1.286 1 96.62 114 VAL A C 1
ATOM 900 O O . VAL A 1 114 ? 10.102 6.664 2.219 1 96.62 114 VAL A O 1
ATOM 903 N N . PHE A 1 115 ? 8.391 5.723 1.072 1 98 115 PHE A N 1
ATOM 904 C CA . PHE A 1 115 ? 7.328 5.969 2.043 1 98 115 PHE A CA 1
ATOM 905 C C . PHE A 1 115 ? 6.02 5.34 1.584 1 98 115 PHE A C 1
ATOM 907 O O . PHE A 1 115 ? 5.93 4.82 0.47 1 98 115 PHE A O 1
ATOM 914 N N . TRP A 1 116 ? 5.062 5.273 2.496 1 98.38 116 TRP A N 1
ATOM 915 C CA . TRP A 1 116 ? 3.674 4.918 2.229 1 98.38 116 TRP A CA 1
ATOM 916 C C . TRP A 1 116 ? 2.766 6.141 2.334 1 98.38 116 TRP A C 1
ATOM 918 O O . TRP A 1 116 ? 2.953 6.984 3.215 1 98.38 116 TRP A O 1
ATOM 928 N N . ALA A 1 117 ? 1.8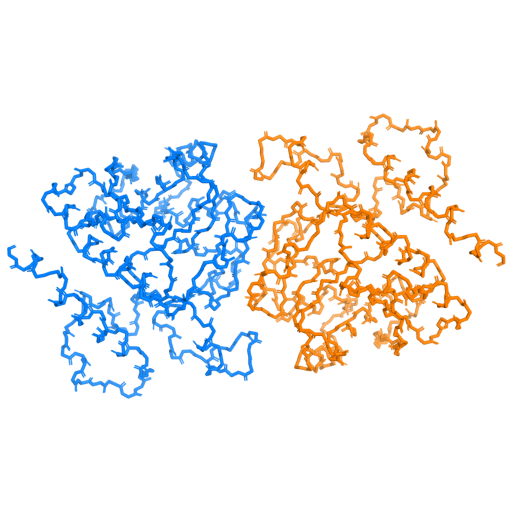04 6.223 1.419 1 98.44 117 ALA A N 1
ATOM 929 C CA . ALA A 1 117 ? 0.855 7.332 1.392 1 98.44 117 ALA A CA 1
ATOM 930 C C . ALA A 1 117 ? -0.503 6.883 0.864 1 98.44 117 ALA A C 1
ATOM 932 O O . ALA A 1 117 ? -0.589 5.93 0.085 1 98.44 117 ALA A O 1
ATOM 933 N N . PRO A 1 118 ? -1.556 7.551 1.283 1 97.5 118 PRO A N 1
ATOM 934 C CA . PRO A 1 118 ? -2.871 7.164 0.77 1 97.5 118 PRO A CA 1
ATOM 935 C C . PRO A 1 118 ? -3.109 7.641 -0.661 1 97.5 118 PRO A C 1
ATOM 937 O O . PRO A 1 118 ? -2.578 8.68 -1.067 1 97.5 118 PRO A O 1
ATOM 940 N N . HIS A 1 119 ? -3.99 6.895 -1.322 1 96.06 119 HIS A N 1
ATOM 941 C CA . HIS A 1 119 ? -4.5 7.391 -2.596 1 96.06 119 HIS A CA 1
ATOM 942 C C . HIS A 1 119 ? -5.121 8.773 -2.439 1 96.06 119 HIS A C 1
ATOM 944 O O . HIS A 1 119 ? -5.824 9.039 -1.463 1 96.06 119 HIS A O 1
ATOM 950 N N . ALA A 1 120 ? -4.766 9.625 -3.455 1 95.56 120 ALA A N 1
ATOM 951 C CA . ALA A 1 120 ? -5.508 10.883 -3.531 1 95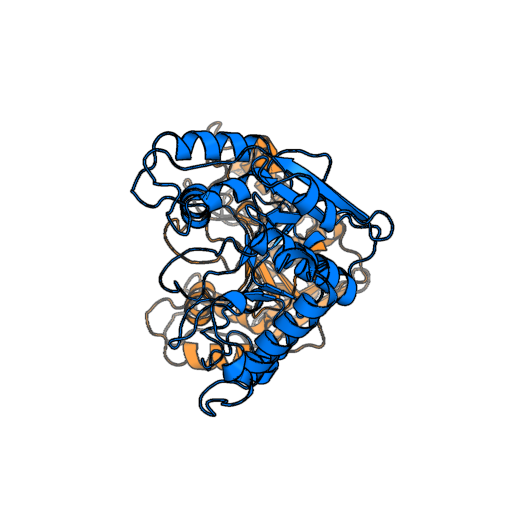.56 120 ALA A CA 1
ATOM 952 C C . ALA A 1 120 ? -6.812 10.703 -4.305 1 95.56 120 ALA A C 1
ATOM 954 O O . ALA A 1 120 ? -6.953 11.211 -5.422 1 95.56 120 ALA A O 1
ATOM 955 N N . TYR A 1 121 ? -7.773 10.078 -3.656 1 93.56 121 TYR A N 1
ATOM 956 C CA . TYR A 1 121 ? -9.008 9.664 -4.32 1 93.56 121 TYR A CA 1
ATOM 957 C C . TYR A 1 121 ? -9.719 10.859 -4.938 1 93.56 121 TYR A C 1
ATOM 959 O O . TYR A 1 121 ? -10.508 10.703 -5.871 1 93.56 121 TYR A O 1
ATOM 967 N N . TYR A 1 122 ? -9.406 12.031 -4.551 1 92.06 122 TYR A N 1
ATOM 968 C CA . TYR A 1 122 ? -10.055 13.258 -5.016 1 92.06 122 TYR A CA 1
ATOM 969 C C . TYR A 1 122 ? -9.383 13.773 -6.289 1 92.06 122 TYR A C 1
ATOM 971 O O . TYR A 1 122 ? -9.836 14.758 -6.879 1 92.06 122 TYR A O 1
ATOM 979 N N . LEU A 1 123 ? -8.289 13.039 -6.684 1 88 123 LEU A N 1
ATOM 980 C CA . LEU A 1 123 ? -7.617 13.305 -7.953 1 88 123 LEU A CA 1
ATOM 981 C C . LEU A 1 123 ? -7.609 12.062 -8.836 1 88 123 LEU A C 1
ATOM 983 O O . LEU A 1 123 ? -6.559 11.656 -9.328 1 88 123 LEU A O 1
ATOM 987 N N . THR A 1 124 ? -8.633 11.164 -8.891 1 66 124 THR A N 1
ATOM 988 C CA . THR A 1 124 ? -8.844 9.781 -9.297 1 66 124 THR A CA 1
ATOM 989 C C . THR A 1 124 ? -8.203 9.508 -10.656 1 66 124 THR A C 1
ATOM 991 O O . THR A 1 124 ? -7.633 8.438 -10.875 1 66 124 THR A O 1
ATOM 994 N N . GLU A 1 125 ? -8.18 10.352 -11.492 1 68.5 125 GLU A N 1
ATOM 995 C CA . GLU A 1 125 ? -7.707 9.992 -12.828 1 68.5 125 GLU A CA 1
ATOM 996 C C . GLU A 1 125 ? -6.188 10.07 -12.914 1 68.5 125 GLU A C 1
ATOM 998 O O . GLU A 1 125 ? -5.594 9.648 -13.906 1 68.5 125 GLU A O 1
ATOM 1003 N N . ASN A 1 126 ? -5.684 10.242 -11.57 1 78.19 126 ASN A N 1
ATOM 1004 C CA . ASN A 1 126 ? -4.234 10.414 -11.586 1 78.19 126 ASN A CA 1
ATOM 1005 C C . ASN A 1 126 ? -3.543 9.414 -10.656 1 78.19 126 ASN A C 1
ATOM 1007 O O . ASN A 1 126 ? -4.09 9.039 -9.625 1 78.19 126 ASN A O 1
ATOM 1011 N N . TYR A 1 127 ? -2.551 8.797 -11.141 1 86.12 127 TYR A N 1
ATOM 1012 C CA . TYR A 1 127 ? -1.674 7.953 -10.336 1 86.12 127 TYR A CA 1
ATOM 1013 C C . TYR A 1 127 ? -0.887 8.781 -9.328 1 86.12 127 TYR A C 1
ATOM 1015 O O . TYR A 1 127 ? 0.305 9.031 -9.516 1 86.12 127 TYR A O 1
ATOM 1023 N N . VAL A 1 128 ? -1.727 9.289 -8.195 1 93.5 128 VAL A N 1
ATOM 1024 C CA . VAL A 1 128 ? -1.117 10.211 -7.238 1 93.5 128 VAL A CA 1
ATOM 1025 C C . VAL A 1 128 ? -1.55 9.852 -5.82 1 93.5 128 VAL A C 1
ATOM 1027 O O . VAL A 1 128 ? -2.574 9.188 -5.629 1 93.5 128 VAL A O 1
ATOM 1030 N N . PHE A 1 129 ? -0.713 10.25 -4.918 1 96 129 PHE A N 1
ATOM 1031 C CA . PHE A 1 129 ? -1.009 10.055 -3.502 1 96 129 PHE A CA 1
ATOM 1032 C C . PHE A 1 129 ? -1.135 11.398 -2.789 1 96 129 PHE A C 1
ATOM 1034 O O . PHE A 1 129 ? -0.7 12.43 -3.311 1 96 129 PHE A O 1
ATOM 1041 N N . GLY A 1 130 ? -1.858 11.344 -1.64 1 96.81 130 GLY A N 1
ATOM 1042 C CA . GLY A 1 130 ? -1.878 12.484 -0.743 1 96.81 130 GLY A CA 1
ATOM 1043 C C . GLY A 1 130 ? -0.739 12.477 0.259 1 96.81 130 GLY A C 1
ATOM 1044 O O . GLY A 1 130 ? -0.377 11.43 0.787 1 96.81 130 GLY A O 1
ATOM 1045 N N . SER A 1 131 ? -0.218 13.68 0.608 1 97.38 131 SER A N 1
ATOM 1046 C CA . SER A 1 131 ? 0.93 13.758 1.506 1 97.38 131 SER A CA 1
ATOM 1047 C C . SER A 1 131 ? 0.491 14.023 2.943 1 97.38 131 SER A C 1
ATOM 1049 O O . SER A 1 131 ? 1.302 14.414 3.783 1 97.38 131 SER A O 1
ATOM 1051 N N . THR A 1 132 ? -0.796 13.812 3.252 1 97.56 132 THR A N 1
ATOM 1052 C CA . THR A 1 132 ? -1.346 14.164 4.559 1 97.56 132 THR A CA 1
ATOM 1053 C C . THR A 1 132 ? -1.01 13.094 5.59 1 97.56 132 THR A C 1
ATOM 1055 O O . THR A 1 132 ? -1.104 13.336 6.797 1 97.56 132 THR A O 1
ATOM 1058 N N . LEU A 1 133 ? -0.715 11.938 5.168 1 98.75 133 LEU A N 1
ATOM 1059 C CA . LEU A 1 133 ? -0.235 10.797 5.941 1 98.75 133 LEU A CA 1
ATOM 1060 C C . LEU A 1 133 ? 0.918 10.102 5.227 1 98.75 133 LEU A C 1
ATOM 1062 O O . LEU A 1 133 ? 0.784 9.703 4.07 1 98.75 133 LEU A O 1
ATOM 1066 N N . LEU A 1 134 ? 2.064 10.016 5.934 1 98.81 134 LEU A N 1
ATOM 1067 C CA . LEU A 1 134 ? 3.227 9.328 5.387 1 98.81 134 LEU A CA 1
ATOM 1068 C C . LEU A 1 134 ? 3.826 8.375 6.414 1 98.81 134 LEU A C 1
ATOM 1070 O O . LEU A 1 134 ? 3.889 8.695 7.602 1 98.81 134 LEU A O 1
ATOM 1074 N N . VAL A 1 135 ? 4.262 7.227 5.945 1 98.75 135 VAL A N 1
ATOM 1075 C CA . VAL A 1 135 ? 5.004 6.27 6.762 1 98.75 135 VAL A CA 1
ATOM 1076 C C . VAL A 1 135 ? 6.359 5.984 6.117 1 98.75 135 VAL A C 1
ATOM 1078 O O . VAL A 1 135 ? 6.426 5.574 4.957 1 98.75 135 VAL A O 1
ATOM 1081 N N . PHE A 1 136 ? 7.465 6.242 6.895 1 98.06 136 PHE A N 1
ATOM 1082 C CA . PHE A 1 136 ? 8.773 6.156 6.266 1 98.06 136 PHE A CA 1
ATOM 1083 C C . PHE A 1 136 ? 9.867 5.984 7.312 1 98.06 136 PHE A C 1
ATOM 1085 O O . PHE A 1 136 ? 9.625 6.16 8.508 1 98.06 136 PHE A O 1
ATOM 1092 N N . ALA A 1 137 ? 10.992 5.57 6.816 1 96.44 137 ALA A N 1
ATOM 1093 C CA . ALA A 1 137 ? 12.25 5.742 7.551 1 96.44 137 ALA A CA 1
ATOM 1094 C C . ALA A 1 137 ? 12.969 7.008 7.105 1 96.44 137 ALA A C 1
ATOM 1096 O O . ALA A 1 137 ? 13.148 7.242 5.906 1 96.44 137 ALA A O 1
ATOM 1097 N N . PRO A 1 138 ? 13.305 7.812 8.102 1 96.06 138 PRO A N 1
ATOM 1098 C CA . PRO A 1 138 ? 14.047 9.016 7.711 1 96.06 138 PRO A CA 1
ATOM 1099 C C . PRO A 1 138 ? 15.242 8.711 6.812 1 96.06 138 PRO A C 1
ATOM 1101 O O . PRO A 1 138 ? 15.867 7.656 6.949 1 96.06 138 PRO A O 1
ATOM 1104 N N . SER A 1 139 ? 15.492 9.617 5.848 1 92.62 139 SER A N 1
ATOM 1105 C CA . SER A 1 139 ? 16.484 9.352 4.82 1 92.62 139 SER A CA 1
ATOM 1106 C C . SER A 1 139 ? 17.125 10.648 4.316 1 92.62 139 SER A C 1
ATOM 1108 O O . SER A 1 139 ? 16.453 11.477 3.697 1 92.62 139 SER A O 1
ATOM 1110 N N . ASN A 1 140 ? 18.375 10.719 4.434 1 88.06 140 ASN A N 1
ATOM 1111 C CA . ASN A 1 140 ? 19.078 11.875 3.887 1 88.06 140 ASN A CA 1
ATOM 1112 C C . ASN A 1 140 ? 19.109 11.844 2.361 1 88.06 140 ASN A C 1
ATOM 1114 O O . ASN A 1 140 ? 19.188 12.891 1.719 1 88.06 140 ASN A O 1
ATOM 1118 N N . THR A 1 141 ? 18.984 10.648 1.871 1 90.88 141 THR A N 1
ATOM 1119 C CA . THR A 1 141 ? 18.906 10.523 0.42 1 90.88 141 THR A CA 1
ATOM 1120 C C . THR A 1 141 ? 17.641 11.188 -0.114 1 90.88 141 THR A C 1
ATOM 1122 O O . THR A 1 141 ? 17.672 11.883 -1.13 1 90.88 141 THR A O 1
ATOM 1125 N N . VAL A 1 142 ? 16.547 11.023 0.646 1 95.38 142 VAL A N 1
ATOM 1126 C CA . VAL A 1 142 ? 15.289 11.641 0.249 1 95.38 142 VAL A CA 1
ATOM 1127 C C . VAL A 1 142 ? 15.398 13.164 0.361 1 95.38 142 VAL A C 1
ATOM 1129 O O . VAL A 1 142 ? 15 13.883 -0.554 1 95.38 142 VAL A O 1
ATOM 1132 N N . ILE A 1 143 ? 16.016 13.633 1.399 1 95.31 143 ILE A N 1
ATOM 1133 C CA . ILE A 1 143 ? 16.172 15.062 1.608 1 95.31 143 ILE A CA 1
ATOM 1134 C C . ILE A 1 143 ? 17 15.664 0.48 1 95.31 143 ILE A C 1
ATOM 1136 O O . ILE A 1 143 ? 16.641 16.719 -0.07 1 95.31 143 ILE A O 1
ATOM 1140 N N . ALA A 1 144 ? 18.047 15.016 0.126 1 94.31 144 ALA A N 1
ATOM 1141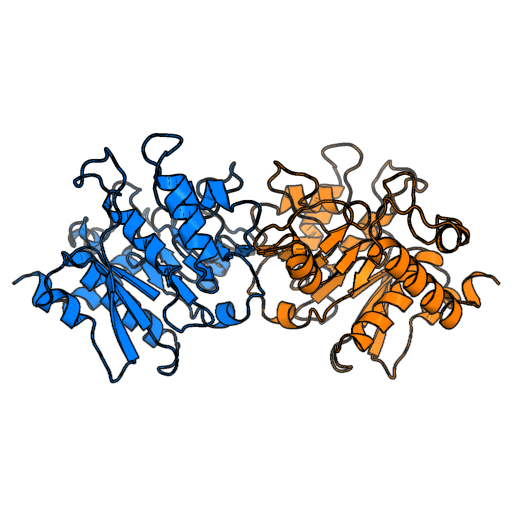 C CA . ALA A 1 144 ? 18.922 15.5 -0.941 1 94.31 144 ALA A CA 1
ATOM 1142 C C . ALA A 1 144 ? 18.172 15.57 -2.27 1 94.31 144 ALA A C 1
ATOM 1144 O O . ALA A 1 144 ? 18.328 16.531 -3.023 1 94.31 144 ALA A O 1
ATOM 1145 N N . ALA A 1 145 ? 17.344 14.617 -2.523 1 94.62 145 ALA A N 1
ATOM 1146 C CA . ALA A 1 145 ? 16.562 14.602 -3.754 1 94.62 145 ALA A CA 1
ATOM 1147 C C . ALA A 1 145 ? 15.547 15.734 -3.768 1 94.62 145 ALA A C 1
ATOM 1149 O O . ALA A 1 145 ? 15.336 16.375 -4.801 1 94.62 145 ALA A O 1
ATOM 1150 N N . LEU A 1 146 ? 14.961 15.984 -2.639 1 95.31 146 LEU A N 1
ATOM 1151 C CA . LEU A 1 146 ? 13.992 17.062 -2.52 1 95.31 146 LEU A CA 1
ATOM 1152 C C . LEU A 1 146 ? 14.656 18.422 -2.727 1 95.31 146 LEU A C 1
ATOM 1154 O O . LEU A 1 146 ? 14.133 19.266 -3.455 1 95.31 146 LEU A O 1
ATOM 1158 N N . GLU A 1 147 ? 15.797 18.594 -2.131 1 93.81 147 GLU A N 1
ATOM 1159 C CA . GLU A 1 147 ? 16.531 19.844 -2.275 1 93.81 147 GLU A CA 1
ATOM 1160 C C . GLU A 1 147 ? 16.875 20.125 -3.738 1 93.81 147 GLU A C 1
ATOM 1162 O O . GLU A 1 147 ? 16.672 21.234 -4.23 1 93.81 147 GLU A O 1
ATOM 1167 N N . LYS A 1 148 ? 17.281 19.078 -4.367 1 94.06 148 LYS A N 1
ATOM 1168 C CA . LYS A 1 148 ? 17.641 19.219 -5.773 1 94.06 148 LYS A CA 1
ATOM 1169 C C . LYS A 1 148 ? 16.422 19.578 -6.621 1 94.06 148 LYS A C 1
ATOM 1171 O O . LYS A 1 148 ? 16.484 20.484 -7.461 1 94.06 148 LYS A O 1
ATOM 1176 N N . ALA A 1 149 ? 15.305 18.969 -6.395 1 94.06 149 ALA A N 1
ATOM 1177 C CA . ALA A 1 149 ? 14.094 19.203 -7.172 1 94.06 149 ALA A CA 1
ATOM 1178 C C . ALA A 1 149 ? 13.547 20.609 -6.938 1 94.06 149 ALA A C 1
ATOM 1180 O O . ALA A 1 149 ? 13.031 21.234 -7.855 1 94.06 149 ALA A O 1
ATOM 1181 N N . LEU A 1 150 ? 13.719 21.062 -5.73 1 92.19 150 LEU A N 1
ATOM 1182 C CA . LEU A 1 150 ? 13.109 22.328 -5.352 1 92.19 150 LEU A CA 1
ATOM 1183 C C . LEU A 1 150 ? 14.008 23.5 -5.727 1 92.19 150 LEU A C 1
ATOM 1185 O O . LEU A 1 150 ? 13.562 24.656 -5.73 1 92.19 150 LEU A O 1
ATOM 1189 N N . GLU A 1 151 ? 15.242 23.25 -6.066 1 89.88 151 GLU A N 1
ATOM 1190 C CA . GLU A 1 151 ? 16.141 24.281 -6.555 1 89.88 151 GLU A CA 1
ATOM 1191 C C . GLU A 1 151 ? 15.672 24.828 -7.898 1 89.88 151 GLU A C 1
ATOM 1193 O O . GLU A 1 151 ? 15.805 26.031 -8.172 1 89.88 151 GLU A O 1
ATOM 1198 N N . SER A 1 152 ? 15.109 23.969 -8.742 1 88.69 152 SER A N 1
ATOM 1199 C CA . SER A 1 152 ? 14.578 24.359 -10.047 1 88.69 152 SER A CA 1
ATOM 1200 C C . SER A 1 152 ? 13.227 23.703 -10.305 1 88.69 152 SER A C 1
ATOM 1202 O O . SER A 1 152 ? 13.125 22.766 -11.109 1 88.69 152 SER A O 1
ATOM 1204 N N . PRO A 1 153 ? 12.242 24.266 -9.672 1 88.69 153 PRO A N 1
ATOM 1205 C CA . PRO A 1 153 ? 10.93 23.641 -9.852 1 88.69 153 PRO A CA 1
ATOM 1206 C C . PRO A 1 153 ? 10.461 23.656 -11.305 1 88.69 153 PRO A C 1
ATOM 1208 O O . PRO A 1 153 ? 10.68 24.641 -12.016 1 88.69 153 PRO A O 1
ATOM 1211 N N . PRO A 1 154 ? 9.898 22.562 -11.719 1 91.75 154 PRO A N 1
ATOM 1212 C CA . PRO A 1 154 ? 9.477 22.453 -13.125 1 91.75 154 PRO A CA 1
ATOM 1213 C C . PRO A 1 154 ? 8.25 23.297 -13.438 1 91.75 154 PRO A C 1
ATOM 1215 O O . PRO A 1 154 ? 7.91 23.484 -14.609 1 91.75 154 PRO A O 1
ATOM 1218 N N . ARG A 1 155 ? 7.555 23.734 -12.445 1 88.56 155 ARG A N 1
ATOM 1219 C CA . ARG A 1 155 ? 6.363 24.562 -12.602 1 88.56 155 ARG A CA 1
ATOM 1220 C C . ARG A 1 155 ? 6.137 25.438 -11.367 1 88.56 155 ARG A C 1
ATOM 1222 O O . ARG A 1 155 ? 6.691 25.172 -10.305 1 88.56 155 ARG A O 1
ATOM 1229 N N . PRO A 1 156 ? 5.258 26.422 -11.672 1 83.25 156 PRO A N 1
ATOM 1230 C CA . PRO A 1 156 ? 4.891 27.219 -10.492 1 83.25 156 PRO A CA 1
ATOM 1231 C C . PRO A 1 156 ? 4.039 26.422 -9.5 1 83.25 156 PRO A C 1
ATOM 1233 O O . PRO A 1 156 ? 3.432 25.422 -9.867 1 83.25 156 PRO A O 1
ATOM 1236 N N . ASP A 1 157 ? 3.975 26.734 -8.305 1 82 157 ASP A N 1
ATOM 1237 C CA . ASP A 1 157 ? 3.152 26.109 -7.27 1 82 157 ASP A CA 1
ATOM 1238 C C . ASP A 1 157 ? 3.559 24.656 -7.047 1 82 157 ASP A C 1
ATOM 1240 O O . ASP A 1 157 ? 2.709 23.75 -7.043 1 82 157 ASP A O 1
ATOM 1244 N N . TYR A 1 158 ? 4.828 24.453 -6.945 1 89.88 158 TYR A N 1
ATOM 1245 C CA . TYR A 1 158 ? 5.457 23.156 -6.727 1 89.88 158 TYR A CA 1
ATOM 1246 C C . TYR A 1 158 ? 5.684 22.891 -5.242 1 89.88 158 TYR A C 1
ATOM 1248 O O . TYR A 1 158 ? 6.789 23.094 -4.734 1 89.88 158 TYR A O 1
ATOM 1256 N N . PHE A 1 159 ? 4.59 22.391 -4.617 1 91.75 159 PHE A N 1
ATOM 1257 C CA . PHE A 1 159 ? 4.582 22.281 -3.162 1 91.75 159 PHE A CA 1
ATOM 1258 C C . PHE A 1 159 ? 4.855 20.844 -2.729 1 91.75 159 PHE A C 1
ATOM 1260 O O . PHE A 1 159 ? 5.379 20.047 -3.508 1 91.75 159 PHE A O 1
ATOM 1267 N N . ASP A 1 160 ? 4.578 20.562 -1.472 1 94.31 160 ASP A N 1
ATOM 1268 C CA . ASP A 1 160 ? 5.023 19.297 -0.866 1 94.31 160 ASP A CA 1
ATOM 1269 C C . ASP A 1 160 ? 4.457 18.094 -1.611 1 94.31 160 ASP A C 1
ATOM 1271 O O . ASP A 1 160 ? 5.203 17.203 -2.006 1 94.31 160 ASP A O 1
ATOM 1275 N N . MET A 1 161 ? 3.135 18.094 -1.848 1 94.5 161 MET A N 1
ATOM 1276 C CA . MET A 1 161 ? 2.52 16.953 -2.51 1 94.5 161 MET A CA 1
ATOM 1277 C C . MET A 1 161 ? 3.018 16.828 -3.945 1 94.5 161 MET A C 1
ATOM 1279 O O . MET A 1 161 ? 3.221 15.711 -4.438 1 94.5 161 MET A O 1
ATOM 1283 N N . ASP A 1 162 ? 3.303 17.969 -4.59 1 94.5 162 ASP A N 1
ATOM 1284 C CA . ASP A 1 162 ? 3.744 17.969 -5.98 1 94.5 162 ASP A CA 1
ATOM 1285 C C . ASP A 1 162 ? 5.125 17.328 -6.121 1 94.5 162 ASP A C 1
ATOM 1287 O O . ASP A 1 162 ? 5.312 16.422 -6.938 1 94.5 162 ASP A O 1
ATOM 1291 N N . VAL A 1 163 ? 6.066 17.844 -5.371 1 95.44 163 VAL A N 1
ATOM 1292 C CA . VAL A 1 163 ? 7.441 17.359 -5.504 1 95.44 163 VAL A CA 1
ATOM 1293 C C . VAL A 1 163 ? 7.516 15.891 -5.113 1 95.44 163 VAL A C 1
ATOM 1295 O O . VAL A 1 163 ? 8.211 15.102 -5.762 1 95.44 163 VAL A O 1
ATOM 1298 N N . LEU A 1 164 ? 6.766 15.484 -4.105 1 96.88 164 LEU A N 1
ATOM 1299 C CA . LEU A 1 164 ? 6.785 14.094 -3.678 1 96.88 164 LEU A CA 1
ATOM 1300 C C . LEU A 1 164 ? 6.223 13.18 -4.766 1 96.88 164 LEU A C 1
ATOM 1302 O O . LEU A 1 164 ? 6.793 12.125 -5.051 1 96.88 164 LEU A O 1
ATOM 1306 N N . ASN A 1 165 ? 5.133 13.594 -5.367 1 95.88 165 ASN A N 1
ATOM 1307 C CA . ASN A 1 165 ? 4.547 12.773 -6.426 1 95.88 165 ASN A CA 1
ATOM 1308 C C . ASN A 1 165 ? 5.441 12.727 -7.66 1 95.88 165 ASN A C 1
ATOM 1310 O O . ASN A 1 165 ? 5.602 11.672 -8.281 1 95.88 165 ASN A O 1
ATOM 1314 N N . ASP A 1 166 ? 6.023 13.836 -7.988 1 94.5 166 ASP A N 1
ATOM 1315 C CA . ASP A 1 166 ? 6.906 13.859 -9.148 1 94.5 166 ASP A CA 1
ATOM 1316 C C . ASP A 1 166 ? 8.078 12.898 -8.969 1 94.5 166 ASP A C 1
ATOM 1318 O O . ASP A 1 166 ? 8.508 12.242 -9.922 1 94.5 166 ASP A O 1
ATOM 1322 N N . LEU A 1 167 ? 8.516 12.797 -7.758 1 94.12 167 LEU A N 1
ATOM 1323 C CA . LEU A 1 167 ? 9.727 12.023 -7.508 1 94.12 167 LEU A CA 1
ATOM 1324 C C . LEU A 1 167 ? 9.391 10.555 -7.246 1 94.12 167 LEU A C 1
ATOM 1326 O O . LEU A 1 167 ? 10.164 9.664 -7.594 1 94.12 167 LEU A O 1
ATOM 1330 N N . TYR A 1 168 ? 8.125 10.266 -6.621 1 94.31 168 TYR A N 1
ATOM 1331 C CA . TYR A 1 168 ? 8.094 8.961 -5.977 1 94.31 168 TYR A CA 1
ATOM 1332 C C . TYR A 1 168 ? 6.762 8.266 -6.227 1 94.31 168 TYR A C 1
ATOM 1334 O O . TYR A 1 168 ? 6.508 7.184 -5.684 1 94.31 168 TYR A O 1
ATOM 1342 N N . ARG A 1 169 ? 5.852 8.727 -7.059 1 92.75 169 ARG A N 1
ATOM 1343 C CA . ARG A 1 169 ? 4.516 8.148 -7.18 1 92.75 169 ARG A CA 1
ATOM 1344 C C . ARG A 1 169 ? 4.582 6.723 -7.703 1 92.75 169 ARG A C 1
ATOM 1346 O O . ARG A 1 169 ? 3.689 5.914 -7.438 1 92.75 169 ARG A O 1
ATOM 1353 N N . LEU A 1 170 ? 5.707 6.348 -8.328 1 90.25 170 LEU A N 1
ATOM 1354 C CA . LEU A 1 170 ? 5.824 5 -8.883 1 90.25 170 LEU A CA 1
ATOM 1355 C C . LEU A 1 170 ? 6.652 4.109 -7.957 1 90.25 170 LEU A C 1
ATOM 1357 O O . LEU A 1 170 ? 6.754 2.9 -8.188 1 90.25 170 LEU A O 1
ATOM 1361 N N . ASP A 1 171 ? 7.18 4.723 -6.891 1 91.75 171 ASP A N 1
ATOM 1362 C CA . ASP A 1 171 ? 8.156 4 -6.078 1 91.75 171 ASP A CA 1
ATOM 1363 C C . ASP A 1 171 ? 7.617 3.746 -4.672 1 91.75 171 ASP A C 1
ATOM 1365 O O . ASP A 1 171 ? 8.125 2.879 -3.955 1 91.75 171 ASP A O 1
ATOM 1369 N N . CYS A 1 172 ? 6.562 4.457 -4.309 1 95.69 172 CYS A N 1
ATOM 1370 C CA . CYS A 1 172 ? 6.086 4.383 -2.93 1 95.69 172 CYS A CA 1
ATOM 1371 C C . CYS A 1 172 ? 4.996 3.326 -2.789 1 95.69 172 CYS A C 1
ATOM 1373 O O . CYS A 1 172 ? 4.59 2.711 -3.777 1 95.69 172 CYS A O 1
ATOM 1375 N N . GLY A 1 173 ? 4.629 2.963 -1.57 1 97.12 173 GLY A N 1
ATOM 1376 C CA . GLY A 1 173 ? 3.432 2.186 -1.293 1 97.12 173 GLY A CA 1
ATOM 1377 C C . GLY A 1 173 ? 2.186 3.037 -1.15 1 97.12 173 GLY A C 1
ATOM 1378 O O . GLY A 1 173 ? 2.246 4.156 -0.634 1 97.12 173 GLY A O 1
ATOM 1379 N N . TYR A 1 174 ? 1.026 2.469 -1.588 1 97.06 174 TYR A N 1
ATOM 1380 C CA . TYR A 1 174 ? -0.232 3.197 -1.474 1 97.06 174 TYR A CA 1
ATOM 1381 C C . TYR A 1 174 ? -1.144 2.553 -0.436 1 97.06 174 TYR A C 1
ATOM 1383 O O . TYR A 1 174 ? -1.437 1.357 -0.514 1 97.06 174 TYR A O 1
ATOM 1391 N N . LEU A 1 175 ? -1.576 3.412 0.463 1 98.06 175 LEU A N 1
ATOM 1392 C CA . LEU A 1 175 ? -2.654 3.014 1.36 1 98.06 175 LEU A CA 1
ATOM 1393 C C . LEU A 1 175 ? -4.016 3.232 0.706 1 98.06 175 LEU A C 1
ATOM 1395 O O . LEU A 1 175 ? -4.18 4.152 -0.097 1 98.06 175 LEU A O 1
ATOM 1399 N N . PRO A 1 176 ? -4.988 2.428 1.055 1 96.62 176 PRO A N 1
ATOM 1400 C CA . PRO A 1 176 ? -6.34 2.635 0.525 1 96.62 176 PRO A CA 1
ATOM 1401 C C . PRO A 1 176 ? -6.906 4.008 0.874 1 96.62 176 PRO A C 1
ATOM 1403 O O . PRO A 1 176 ? -6.5 4.613 1.869 1 96.62 176 PRO A O 1
ATOM 1406 N N . SER A 1 177 ? -7.926 4.367 0.167 1 95.75 177 SER A N 1
ATOM 1407 C CA . SER A 1 177 ? -8.477 5.719 0.23 1 95.75 177 SER A CA 1
ATOM 1408 C C . SER A 1 177 ? -9.094 6 1.594 1 95.75 177 SER A C 1
ATOM 1410 O O . SER A 1 177 ? -9.094 7.145 2.059 1 95.75 177 SER A O 1
ATOM 1412 N N . HIS A 1 178 ? -9.562 4.961 2.223 1 96.81 178 HIS A N 1
ATOM 1413 C CA . HIS A 1 178 ? -10.328 5.188 3.445 1 96.81 178 HIS A CA 1
ATOM 1414 C C . HIS A 1 178 ? -9.414 5.57 4.602 1 96.81 178 HIS A C 1
ATOM 1416 O O . HIS A 1 178 ? -9.883 5.961 5.672 1 96.81 178 HIS A O 1
ATOM 1422 N N . TYR A 1 179 ? -8.086 5.453 4.375 1 98.12 179 TYR A N 1
ATOM 1423 C CA . TYR A 1 179 ? -7.176 5.844 5.445 1 98.12 179 TYR A CA 1
ATOM 1424 C C . TYR A 1 179 ? -7.309 7.328 5.762 1 98.12 179 TYR A C 1
ATOM 1426 O O . TYR A 1 179 ? -7.266 7.727 6.93 1 98.12 179 TYR A O 1
ATOM 1434 N N . VAL A 1 180 ? -7.449 8.141 4.703 1 98.12 180 VAL A N 1
ATOM 1435 C CA . VAL A 1 180 ? -7.648 9.578 4.898 1 98.12 180 VAL A CA 1
ATOM 1436 C C . VAL A 1 180 ? -8.797 10.062 4.023 1 98.12 180 VAL A C 1
ATOM 1438 O O . VAL A 1 180 ? -8.742 9.953 2.795 1 98.12 180 VAL A O 1
ATOM 1441 N N . VAL A 1 181 ? -9.773 10.617 4.703 1 97.38 181 VAL A N 1
ATOM 1442 C CA . VAL A 1 181 ? -10.93 11.148 3.994 1 97.38 181 VAL A CA 1
ATOM 1443 C C . VAL A 1 181 ? -11.047 12.656 4.23 1 97.38 181 VAL A C 1
ATOM 1445 O O . VAL A 1 181 ? -10.906 13.117 5.367 1 97.38 181 VAL A O 1
ATOM 1448 N N . LEU A 1 182 ? -11.328 13.375 3.168 1 97.12 182 LEU A N 1
ATOM 1449 C CA . LEU A 1 182 ? -11.492 14.82 3.275 1 97.12 182 LEU A CA 1
ATOM 1450 C C . LEU A 1 182 ? -12.867 15.172 3.834 1 97.12 182 LEU A C 1
ATOM 1452 O O . LEU A 1 182 ? -13.867 14.562 3.453 1 97.12 182 LEU A O 1
ATOM 1456 N N . SER A 1 183 ? -12.867 16.172 4.637 1 96 183 SER A N 1
ATOM 1457 C CA . SER A 1 183 ? -14.117 16.531 5.293 1 96 183 SER A CA 1
ATOM 1458 C C . SER A 1 183 ? -15.148 17.031 4.281 1 96 183 SER A C 1
ATOM 1460 O O . SER A 1 183 ? -16.344 16.812 4.449 1 96 183 SER A O 1
ATOM 1462 N N . TYR A 1 184 ? -14.719 17.609 3.191 1 93.5 184 TYR A N 1
ATOM 1463 C CA . TYR A 1 184 ? -15.664 18.172 2.234 1 93.5 184 TYR A CA 1
ATOM 1464 C C . TYR A 1 184 ? -16.312 17.078 1.399 1 93.5 184 TYR A C 1
ATOM 1466 O O . TYR A 1 184 ? -17.297 17.328 0.699 1 93.5 184 TYR A O 1
ATOM 1474 N N . THR A 1 185 ? -15.797 15.789 1.538 1 95.06 185 THR A N 1
ATOM 1475 C CA . THR A 1 185 ? -16.344 14.703 0.732 1 95.06 185 THR A CA 1
ATOM 1476 C C . THR A 1 185 ? -17.219 13.789 1.576 1 95.06 185 THR A C 1
ATOM 1478 O O . THR A 1 185 ? -17.609 12.703 1.135 1 95.06 185 THR A O 1
ATOM 1481 N N . LEU A 1 186 ? -17.625 14.227 2.697 1 94.56 186 LEU A N 1
ATOM 1482 C CA . LEU A 1 186 ? -18.359 13.391 3.627 1 94.56 186 LEU A CA 1
ATOM 1483 C C . LEU A 1 186 ? -19.766 13.086 3.092 1 94.56 186 LEU A C 1
ATOM 1485 O O . LEU A 1 186 ? -20.359 12.07 3.441 1 94.56 186 LEU A O 1
ATOM 1489 N N . ASN A 1 187 ? -20.234 13.953 2.193 1 93.06 187 ASN A N 1
ATOM 1490 C CA . ASN A 1 187 ? -21.562 13.734 1.635 1 93.06 187 ASN A CA 1
ATOM 1491 C C . ASN A 1 187 ? -21.531 12.742 0.477 1 93.06 187 ASN A C 1
ATOM 1493 O O . ASN A 1 187 ? -22.578 12.258 0.037 1 93.06 187 ASN A O 1
ATOM 1497 N N . ASP A 1 188 ? -20.328 12.477 0.065 1 92.38 188 ASP A N 1
ATOM 1498 C CA . ASP A 1 188 ? -20.203 11.531 -1.046 1 92.38 188 ASP A CA 1
ATOM 1499 C C . ASP A 1 188 ? -20.609 10.125 -0.622 1 92.38 188 ASP A C 1
ATOM 1501 O O . ASP A 1 188 ? -20.5 9.766 0.55 1 92.38 188 ASP A O 1
ATOM 1505 N N . ASN A 1 189 ? -21.094 9.367 -1.564 1 91.19 189 ASN A N 1
ATOM 1506 C CA . ASN A 1 189 ? -21.578 8.016 -1.286 1 91.19 189 ASN A CA 1
ATOM 1507 C C . ASN A 1 189 ? -20.531 6.969 -1.652 1 91.19 189 ASN A C 1
ATOM 1509 O O . ASN A 1 189 ? -20.844 5.781 -1.749 1 91.19 189 ASN A O 1
ATOM 1513 N N . ALA A 1 190 ? -19.344 7.469 -1.613 1 90.25 190 ALA A N 1
ATOM 1514 C CA . ALA A 1 190 ? -18.297 6.512 -1.96 1 90.25 190 ALA A CA 1
ATOM 1515 C C . ALA A 1 190 ? -18.203 5.402 -0.918 1 90.25 190 ALA A C 1
ATOM 1517 O O . ALA A 1 190 ? -18.094 5.672 0.28 1 90.25 190 ALA A O 1
ATOM 1518 N N . VAL A 1 191 ? -18.172 4.141 -1.346 1 92.19 191 VAL A N 1
ATOM 1519 C CA . VAL A 1 191 ? -18.109 2.984 -0.459 1 92.19 191 VAL A CA 1
ATOM 1520 C C . VAL A 1 191 ? -16.734 2.32 -0.571 1 92.19 191 VAL A C 1
ATOM 1522 O O . VAL A 1 191 ? -16.266 1.683 0.376 1 92.19 191 VAL A O 1
ATOM 1525 N N . TRP A 1 192 ? -16.156 2.486 -1.783 1 88.38 192 TRP A N 1
ATOM 1526 C CA . TRP A 1 192 ? -14.883 1.841 -2.109 1 88.38 192 TRP A CA 1
ATOM 1527 C C . TRP A 1 192 ? -14.969 0.333 -1.896 1 88.38 192 TRP A C 1
ATOM 1529 O O . TRP A 1 192 ? -15.82 -0.337 -2.49 1 88.38 192 TRP A O 1
ATOM 1539 N N . SER A 1 193 ? -14.133 -0.268 -1.074 1 79.81 193 SER A N 1
ATOM 1540 C CA . SER A 1 193 ? -14.047 -1.721 -0.962 1 79.81 193 SER A CA 1
ATOM 1541 C C . SER A 1 193 ? -15.031 -2.254 0.073 1 79.81 193 SER A C 1
ATOM 1543 O O . SER A 1 193 ? -15.07 -3.457 0.342 1 79.81 193 SER A O 1
ATOM 1545 N N . PHE A 1 194 ? -15.914 -1.41 0.495 1 90.38 194 PHE A N 1
ATOM 1546 C CA . PHE A 1 194 ? -16.812 -1.824 1.569 1 90.38 194 PHE A CA 1
ATOM 1547 C C . PHE A 1 194 ? -18.234 -2.021 1.047 1 90.38 194 PHE A C 1
ATOM 1549 O O . PHE A 1 194 ? -18.516 -1.735 -0.119 1 90.38 194 PHE A O 1
ATOM 1556 N N . THR A 1 195 ? -19.109 -2.572 1.893 1 89.62 195 THR A N 1
ATOM 1557 C CA . THR A 1 195 ? -20.453 -2.936 1.465 1 89.62 195 THR A CA 1
ATOM 1558 C C . THR A 1 195 ? -21.406 -1.748 1.604 1 89.62 195 THR A C 1
ATOM 1560 O O . THR A 1 195 ? -22.484 -1.734 1.004 1 89.62 195 THR A O 1
ATOM 1563 N N . SER A 1 196 ? -21 -0.748 2.451 1 94.19 196 SER A N 1
ATOM 1564 C CA . SER A 1 196 ? -21.828 0.437 2.664 1 94.19 196 SER A CA 1
ATOM 1565 C C . SER A 1 196 ? -20.984 1.631 3.09 1 94.19 196 SER A C 1
ATOM 1567 O O . SER A 1 196 ? -19.828 1.467 3.51 1 94.19 196 SER A O 1
ATOM 1569 N N . LYS A 1 197 ? -21.562 2.748 2.934 1 95 197 LYS A N 1
ATOM 1570 C CA . LYS A 1 197 ? -20.906 3.963 3.42 1 95 197 LYS A CA 1
ATOM 1571 C C . LYS A 1 197 ? -20.656 3.889 4.922 1 95 197 LYS A C 1
ATOM 1573 O O . LYS A 1 197 ? -19.594 4.277 5.398 1 95 197 LYS A O 1
ATOM 1578 N N . ALA A 1 198 ? -21.609 3.34 5.672 1 95.38 198 ALA A N 1
ATOM 1579 C CA . ALA A 1 198 ? -21.484 3.215 7.125 1 95.38 198 ALA A CA 1
ATOM 1580 C C . ALA A 1 198 ? -20.297 2.336 7.496 1 95.38 198 ALA A C 1
ATOM 1582 O O . ALA A 1 198 ? -19.531 2.672 8.398 1 95.38 198 ALA A O 1
ATOM 1583 N N . GLU A 1 199 ? -20.125 1.282 6.758 1 94.5 199 GLU A N 1
ATOM 1584 C CA . GLU A 1 199 ? -19 0.397 7.02 1 94.5 199 GLU A CA 1
ATOM 1585 C C . GLU A 1 199 ? -17.672 1.08 6.688 1 94.5 199 GLU A C 1
ATOM 1587 O O . GLU A 1 199 ? -16.703 0.995 7.457 1 94.5 199 GLU A O 1
ATOM 1592 N N . ARG A 1 200 ? -17.688 1.772 5.566 1 94.94 200 ARG A N 1
ATOM 1593 C CA . ARG A 1 200 ? -16.484 2.508 5.18 1 94.94 200 ARG A CA 1
ATOM 1594 C C . ARG A 1 200 ? -16.094 3.525 6.246 1 94.94 200 ARG A C 1
ATOM 1596 O O . ARG A 1 200 ? -14.93 3.611 6.637 1 94.94 200 ARG A O 1
ATOM 1603 N N . MET A 1 201 ? -17.062 4.242 6.746 1 95.75 201 MET A N 1
ATOM 1604 C CA . MET A 1 201 ? -16.812 5.27 7.754 1 95.75 201 MET A CA 1
ATOM 1605 C C . MET A 1 201 ? -16.312 4.652 9.055 1 95.75 201 MET A C 1
ATOM 1607 O O . MET A 1 201 ? -15.461 5.234 9.734 1 95.75 201 MET A O 1
ATOM 1611 N N . ALA A 1 202 ? -16.734 3.439 9.336 1 95.5 202 ALA A N 1
ATOM 1612 C CA . ALA A 1 202 ? -16.281 2.73 10.531 1 95.5 202 ALA A CA 1
ATOM 1613 C C . ALA A 1 202 ? -14.82 2.312 10.406 1 95.5 202 ALA A C 1
ATOM 1615 O O . ALA A 1 202 ? -14.156 2.047 11.406 1 95.5 202 ALA A O 1
ATOM 1616 N N . HIS A 1 203 ? -14.312 2.312 9.148 1 95.56 203 HIS A N 1
ATOM 1617 C CA . HIS A 1 203 ? -12.945 1.868 8.906 1 95.56 203 HIS A CA 1
ATOM 1618 C C . HIS A 1 203 ? -12.039 3.043 8.57 1 95.56 203 HIS A C 1
ATOM 1620 O O . HIS A 1 203 ? -10.836 2.859 8.336 1 95.56 203 HIS A O 1
ATOM 1626 N N . THR A 1 204 ? -12.578 4.242 8.57 1 97.44 204 THR A N 1
ATOM 1627 C CA . THR A 1 204 ? -11.766 5.418 8.273 1 97.44 204 THR A CA 1
ATOM 1628 C C . THR A 1 204 ? -10.883 5.781 9.461 1 97.44 204 THR A C 1
ATOM 1630 O O . THR A 1 204 ? -11.336 5.746 10.609 1 97.44 204 THR A O 1
ATOM 1633 N N . TYR A 1 205 ? -9.641 6.16 9.148 1 98.38 205 TYR A N 1
ATOM 1634 C CA . TYR A 1 205 ? -8.68 6.414 10.219 1 98.38 205 TYR A CA 1
ATOM 1635 C C . TYR A 1 205 ? -8.555 7.91 10.492 1 98.38 205 TYR A C 1
ATOM 1637 O O . TYR A 1 205 ? -8.445 8.328 11.648 1 98.38 205 TYR A O 1
ATOM 1645 N N . VAL A 1 206 ? -8.555 8.711 9.453 1 98.69 206 VAL A N 1
ATOM 1646 C CA . VAL A 1 206 ? -8.289 10.133 9.602 1 98.69 206 VAL A CA 1
ATOM 1647 C C . VAL A 1 206 ? -9.266 10.938 8.75 1 98.69 206 VAL A C 1
ATOM 1649 O O . VAL A 1 206 ? -9.508 10.602 7.59 1 98.69 206 VAL A O 1
ATOM 1652 N N . TYR A 1 207 ? -9.828 11.922 9.312 1 98.25 207 TYR A N 1
ATOM 1653 C CA . TYR A 1 207 ? -10.547 12.938 8.555 1 98.25 207 TYR A CA 1
ATOM 1654 C C . TYR A 1 207 ? -9.734 14.227 8.461 1 98.25 207 TYR A C 1
ATOM 1656 O O . TYR A 1 207 ? -9.398 14.828 9.484 1 98.25 207 TYR A O 1
ATOM 1664 N N . HIS A 1 208 ? -9.375 14.578 7.246 1 98.25 208 HIS A N 1
ATOM 1665 C CA . HIS A 1 208 ? -8.602 15.789 6.977 1 98.25 208 HIS A CA 1
ATOM 1666 C C . HIS A 1 208 ? -9.516 16.984 6.738 1 98.25 208 HIS A C 1
ATOM 1668 O O . HIS A 1 208 ? -10.336 16.969 5.816 1 98.25 208 HIS A O 1
ATOM 1674 N N . TYR A 1 209 ? -9.375 18 7.57 1 97.31 209 TYR A N 1
ATOM 1675 C CA . TYR A 1 209 ? -10.164 19.219 7.367 1 97.31 209 TYR A CA 1
ATOM 1676 C C . TYR A 1 209 ? -9.812 19.875 6.039 1 97.31 209 TYR A C 1
ATOM 1678 O O . TYR A 1 209 ? -8.641 20.156 5.773 1 97.31 209 TYR A O 1
ATOM 1686 N N . SER A 1 210 ? -10.836 20.047 5.238 1 94.19 210 SER A N 1
ATOM 1687 C CA . SER A 1 210 ? -10.602 20.594 3.906 1 94.19 210 SER A CA 1
ATOM 1688 C C . SER A 1 210 ? -11.703 21.578 3.512 1 94.19 210 SER A C 1
ATOM 1690 O O . SER A 1 210 ? -12.867 21.406 3.881 1 94.19 210 SER A O 1
ATOM 1692 N N . PRO A 1 211 ? -11.242 22.594 2.75 1 90.62 211 PRO A N 1
ATOM 1693 C CA . PRO A 1 211 ? -12.273 23.516 2.27 1 90.62 211 PRO A CA 1
ATOM 1694 C C . PRO A 1 211 ? -13.148 22.906 1.173 1 90.62 211 PRO A C 1
ATOM 1696 O O . PRO A 1 211 ? -12.688 22.047 0.413 1 90.62 211 PRO A O 1
ATOM 1699 N N . GLY A 1 212 ? -14.344 23.312 1.201 1 85.81 212 GLY A N 1
ATOM 1700 C CA . GLY A 1 212 ? -15.344 22.859 0.25 1 85.81 212 GLY A CA 1
ATOM 1701 C C . GLY A 1 212 ? -16.766 23.031 0.75 1 85.81 212 GLY A C 1
ATOM 1702 O O . GLY A 1 212 ? -16.984 23.547 1.848 1 85.81 212 GLY A O 1
ATOM 1703 N N . LEU A 1 213 ? -17.766 22.891 -0.081 1 79.38 213 LEU A N 1
ATOM 1704 C CA . LEU A 1 213 ? -19.172 22.984 0.277 1 79.38 213 LEU A CA 1
ATOM 1705 C C . LEU A 1 213 ? -19.516 24.406 0.734 1 79.38 213 LEU A C 1
ATOM 1707 O O . LEU A 1 213 ? -20.469 24.594 1.486 1 79.38 213 LEU A O 1
ATOM 1711 N N . GLY A 1 214 ? -18.641 25.344 0.453 1 84.31 214 GLY A N 1
ATOM 1712 C CA . GLY A 1 214 ? -18.859 26.719 0.884 1 84.31 214 GLY A CA 1
ATOM 1713 C C . GLY A 1 214 ? -18.375 26.984 2.301 1 84.31 214 GLY A C 1
ATOM 1714 O O . GLY A 1 214 ? -18.656 28.047 2.869 1 84.31 214 GLY A O 1
ATOM 1715 N N . VAL A 1 215 ? -17.75 25.875 2.844 1 88 215 VAL A N 1
ATOM 1716 C CA . VAL A 1 215 ? -17.234 25.984 4.203 1 88 215 VAL A CA 1
ATOM 1717 C C . VAL A 1 215 ? -15.711 25.812 4.199 1 88 215 VAL A C 1
ATOM 1719 O O . VAL A 1 215 ? -15.156 25.156 3.318 1 88 215 VAL A O 1
ATOM 1722 N N . GLY A 1 216 ? -15.047 26.5 5.094 1 90 216 GLY A N 1
ATOM 1723 C CA . GLY A 1 216 ? -13.617 26.328 5.285 1 90 216 GLY A CA 1
ATOM 1724 C C . GLY A 1 216 ? -13.281 25.328 6.379 1 90 216 GLY A C 1
ATOM 1725 O O . GLY A 1 216 ? -14.078 24.438 6.676 1 90 216 GLY A O 1
ATOM 1726 N N . LYS A 1 217 ? -12.117 25.438 6.855 1 94.88 217 LYS A N 1
ATOM 1727 C CA . LYS A 1 217 ? -11.688 24.656 8.016 1 94.88 217 LYS A CA 1
ATOM 1728 C C . LYS A 1 217 ? -12.297 25.203 9.305 1 94.88 217 LYS A C 1
ATOM 1730 O O . LYS A 1 217 ? -12.812 26.328 9.328 1 94.88 217 LYS A O 1
ATOM 1735 N N . PRO A 1 218 ? -12.289 24.406 10.328 1 96.19 218 PRO A N 1
ATOM 1736 C CA . PRO A 1 218 ? -12.992 24.828 11.539 1 96.19 218 PRO A CA 1
ATOM 1737 C C . PRO A 1 218 ? -12.57 26.219 12.016 1 96.19 218 PRO A C 1
ATOM 1739 O O . PRO A 1 218 ? -13.414 27.031 12.367 1 96.19 218 PRO A O 1
ATOM 1742 N N . TRP A 1 219 ? -11.328 26.531 11.891 1 95.62 219 TRP A N 1
ATOM 1743 C CA . TRP A 1 219 ? -10.828 27.781 12.438 1 95.62 219 TRP A CA 1
ATOM 1744 C C . TRP A 1 219 ? -11.008 28.922 11.438 1 95.62 219 TRP A C 1
ATOM 1746 O O . TRP A 1 219 ? -10.727 30.078 11.75 1 95.62 219 TRP A O 1
ATOM 1756 N N . ASN A 1 220 ? -11.539 28.578 10.234 1 93.06 220 ASN A N 1
ATOM 1757 C CA . ASN A 1 220 ? -11.875 29.578 9.234 1 93.06 220 ASN A CA 1
ATOM 1758 C C . ASN A 1 220 ? -13.383 29.734 9.07 1 93.06 220 ASN A C 1
ATOM 1760 O O . ASN A 1 220 ? -13.852 30.375 8.133 1 93.06 220 ASN A O 1
ATOM 1764 N N . THR A 1 221 ? -14.148 29.062 9.93 1 93.69 221 THR A N 1
ATOM 1765 C CA . THR A 1 221 ? -15.609 29.047 9.875 1 93.69 221 THR A CA 1
ATOM 1766 C C . THR A 1 221 ? -16.203 29.484 11.203 1 93.69 221 THR A C 1
ATOM 1768 O O . THR A 1 221 ? -15.773 29.031 12.266 1 93.69 221 THR A O 1
ATOM 1771 N N . PRO A 1 222 ? -17.203 30.438 11.102 1 94.25 222 PRO A N 1
ATOM 1772 C CA . PRO A 1 222 ? -17.859 30.828 12.352 1 94.25 222 PRO A CA 1
ATOM 1773 C C . PRO A 1 222 ? -18.453 29.641 13.102 1 94.25 222 PRO A C 1
ATOM 1775 O O . PRO A 1 222 ? -19.078 28.766 12.492 1 94.25 222 PRO A O 1
ATOM 1778 N N . ARG A 1 223 ? -18.328 29.672 14.422 1 95.12 223 ARG A N 1
ATOM 1779 C CA . ARG A 1 223 ? -18.812 28.578 15.25 1 95.12 223 ARG A CA 1
ATOM 1780 C C . ARG A 1 223 ? -20.328 28.469 15.164 1 95.12 223 ARG A C 1
ATOM 1782 O O . ARG A 1 223 ? -20.906 27.438 15.523 1 95.12 223 ARG A O 1
ATOM 1789 N N . SER A 1 224 ? -21 29.484 14.68 1 94.75 224 SER A N 1
ATOM 1790 C CA . SER A 1 224 ? -22.469 29.5 14.578 1 94.75 224 SER A CA 1
ATOM 1791 C C . SER A 1 224 ? -22.969 28.422 13.625 1 94.75 224 SER A C 1
ATOM 1793 O O . SER A 1 224 ? -24.141 28.062 13.656 1 94.75 224 SER A O 1
ATOM 1795 N N . ILE A 1 225 ? -22.094 27.859 12.867 1 93.69 225 ILE A N 1
ATOM 1796 C CA . ILE A 1 225 ? -22.469 26.812 11.93 1 93.69 225 ILE A CA 1
ATOM 1797 C C . ILE A 1 225 ? -22.984 25.594 12.695 1 93.69 225 ILE A C 1
ATOM 1799 O O . ILE A 1 225 ? -23.781 24.812 12.172 1 93.69 225 ILE A O 1
ATOM 1803 N N . LEU A 1 226 ? -22.578 25.469 13.945 1 95.56 226 LEU A N 1
ATOM 1804 C CA . LEU A 1 226 ? -22.969 24.328 14.773 1 95.56 226 LEU A CA 1
ATOM 1805 C C . LEU A 1 226 ? -24.375 24.5 15.305 1 95.56 226 LEU A C 1
ATOM 1807 O O . LEU A 1 226 ? -25.016 23.531 15.734 1 95.56 226 LEU A O 1
ATOM 1811 N N . ARG A 1 227 ? -24.922 25.719 15.242 1 95.06 227 ARG A N 1
ATOM 1812 C CA . ARG A 1 227 ? -26.281 26.016 15.695 1 95.06 227 ARG A CA 1
ATOM 1813 C C . ARG A 1 227 ? -27.266 25.969 14.531 1 95.06 227 ARG A C 1
ATOM 1815 O O . ARG A 1 227 ? -28.438 25.641 14.711 1 95.06 227 ARG A O 1
ATOM 1822 N N . ASN A 1 228 ? -26.766 26.312 13.414 1 92.25 228 ASN A N 1
ATOM 1823 C CA . ASN A 1 228 ? -27.578 26.344 12.195 1 92.25 228 ASN A CA 1
ATOM 1824 C C . ASN A 1 228 ? -27.141 25.266 11.203 1 92.25 228 ASN A C 1
ATOM 1826 O O . ASN A 1 228 ? -26.734 25.578 10.078 1 92.25 228 ASN A O 1
ATOM 1830 N N . LYS A 1 229 ? -27.438 24.109 11.594 1 94.06 229 LYS A N 1
ATOM 1831 C CA . LYS A 1 229 ? -26.922 23 10.805 1 94.06 229 LYS A CA 1
ATOM 1832 C C . LYS A 1 229 ? -27.719 22.812 9.516 1 94.06 229 LYS A C 1
ATOM 1834 O O . LYS A 1 229 ? -28.953 22.828 9.547 1 94.06 229 LYS A O 1
ATOM 1839 N N . ASN A 1 230 ? -27.031 22.75 8.414 1 92.75 230 ASN A N 1
ATOM 1840 C CA . ASN A 1 230 ? -27.625 22.359 7.145 1 92.75 230 ASN A CA 1
ATOM 1841 C C . ASN A 1 230 ? -27.875 20.859 7.082 1 92.75 230 ASN A C 1
ATOM 1843 O O . ASN A 1 230 ? -26.938 20.062 7.109 1 92.75 230 ASN A O 1
ATOM 1847 N N . PRO A 1 231 ? -29.109 20.438 6.984 1 92.19 231 PRO A N 1
ATOM 1848 C CA . PRO A 1 231 ? -29.422 19.016 7.012 1 92.19 231 PRO A CA 1
ATOM 1849 C C . PRO A 1 231 ? -28.875 18.266 5.809 1 92.19 231 PRO A C 1
ATOM 1851 O O . PRO A 1 231 ? -28.844 17.031 5.801 1 92.19 231 PRO A O 1
ATOM 1854 N N . ALA A 1 232 ? -28.422 19 4.848 1 91.06 232 ALA A N 1
ATOM 1855 C CA . ALA A 1 232 ? -27.875 18.375 3.654 1 91.06 232 ALA A CA 1
ATOM 1856 C C . ALA A 1 232 ? -26.484 17.812 3.93 1 91.06 232 ALA A C 1
ATOM 1858 O O . ALA A 1 232 ? -26 16.938 3.199 1 91.06 232 ALA A O 1
ATOM 1859 N N . TYR A 1 233 ? -25.812 18.297 5.023 1 92.38 233 TYR A N 1
ATOM 1860 C CA . TYR A 1 233 ? -24.469 17.828 5.324 1 92.38 233 TYR A CA 1
ATOM 1861 C C . TYR A 1 233 ? -24.5 16.578 6.199 1 92.38 233 TYR A C 1
ATOM 1863 O O . TYR A 1 233 ? -25.391 16.422 7.047 1 92.38 233 TYR A O 1
ATOM 1871 N N . ASP A 1 234 ? -23.609 15.727 5.973 1 94.25 234 ASP A N 1
ATOM 1872 C CA . ASP A 1 234 ? -23.438 14.57 6.848 1 94.25 234 ASP A CA 1
ATOM 1873 C C . ASP A 1 234 ? -23.25 15.008 8.297 1 94.25 234 ASP A C 1
ATOM 1875 O O . ASP A 1 234 ? -22.469 15.93 8.578 1 94.25 234 ASP A O 1
ATOM 1879 N N . PRO A 1 235 ? -23.891 14.305 9.234 1 95.19 235 PRO A N 1
ATOM 1880 C CA . PRO A 1 235 ? -23.766 14.688 10.641 1 95.19 235 PRO A CA 1
ATOM 1881 C C . PRO A 1 235 ? -22.328 14.648 11.141 1 95.19 235 PRO A C 1
ATOM 1883 O O . PRO A 1 235 ? -21.953 15.43 12.023 1 95.19 235 PRO A O 1
ATOM 1886 N N . LEU A 1 236 ? -21.547 13.812 10.609 1 95.75 236 LEU A N 1
ATOM 1887 C CA . LEU A 1 236 ? -20.156 13.703 11.031 1 95.75 236 LEU A CA 1
ATOM 1888 C C . LEU A 1 236 ? -19.406 15 10.773 1 95.75 236 LEU A C 1
ATOM 1890 O O . LEU A 1 236 ? -18.484 15.344 11.5 1 95.75 236 LEU A O 1
ATOM 1894 N N . PHE A 1 237 ? -19.844 15.727 9.789 1 95.5 237 PHE A N 1
ATOM 1895 C CA . PHE A 1 237 ? -19.219 17 9.484 1 95.5 237 PHE A CA 1
ATOM 1896 C C . PHE A 1 237 ? -19.266 17.938 10.695 1 95.5 237 PHE A C 1
ATOM 1898 O O . PHE A 1 237 ? -18.234 18.453 11.133 1 95.5 237 PHE A O 1
ATOM 1905 N N . TYR A 1 238 ? -20.375 18.047 11.281 1 96.06 238 TYR A N 1
ATOM 1906 C CA . TYR A 1 238 ? -20.562 18.922 12.438 1 96.06 238 TYR A CA 1
ATOM 1907 C C . TYR A 1 238 ? -19.922 18.328 13.68 1 96.06 238 TYR A C 1
ATOM 1909 O O . TYR A 1 238 ? -19.422 19.062 14.531 1 96.06 238 TYR A O 1
ATOM 1917 N N . ASP A 1 239 ? -19.922 17.031 13.727 1 97.12 239 ASP A N 1
ATOM 1918 C CA . ASP A 1 239 ? -19.266 16.375 14.852 1 97.12 239 ASP A CA 1
ATOM 1919 C C . ASP A 1 239 ? -17.766 16.672 14.867 1 97.12 239 ASP A C 1
ATOM 1921 O O . ASP A 1 239 ? -17.188 16.953 15.914 1 97.12 239 ASP A O 1
ATOM 1925 N N . LEU A 1 240 ? -17.172 16.688 13.734 1 97.06 240 LEU A N 1
ATOM 1926 C CA . LEU A 1 240 ? -15.75 16.969 13.617 1 97.06 240 LEU A CA 1
ATOM 1927 C C . LEU A 1 240 ? -15.445 18.406 14.047 1 97.06 240 LEU A C 1
ATOM 1929 O O . LEU A 1 240 ? -14.469 18.641 14.758 1 97.06 240 LEU A O 1
ATOM 1933 N N . PHE A 1 241 ? -16.266 19.297 13.664 1 97 241 PHE A N 1
ATOM 1934 C CA . PHE A 1 241 ? -16.094 20.688 14.039 1 97 241 PHE A CA 1
ATOM 1935 C C . PHE A 1 241 ? -16.297 20.875 15.539 1 97 241 PHE A C 1
ATOM 1937 O O . PHE A 1 241 ? -15.516 21.578 16.188 1 97 241 PHE A O 1
ATOM 1944 N N . ALA A 1 242 ? -17.281 20.203 16.078 1 97.88 242 ALA A N 1
ATOM 1945 C CA . ALA A 1 242 ? -17.562 20.297 17.516 1 97.88 242 ALA A CA 1
ATOM 1946 C C . ALA A 1 242 ? -16.391 19.75 18.328 1 97.88 242 ALA A C 1
ATOM 1948 O O . ALA A 1 242 ? -15.953 20.391 19.297 1 97.88 242 ALA A O 1
ATOM 1949 N N . ARG A 1 243 ? -15.867 18.688 17.906 1 97.31 243 ARG A N 1
ATOM 1950 C CA . ARG A 1 243 ? -14.734 18.078 18.609 1 97.31 243 ARG A CA 1
ATOM 1951 C C . ARG A 1 243 ? -13.508 18.984 18.531 1 97.31 243 ARG A C 1
ATOM 1953 O O . ARG A 1 243 ? -12.789 19.141 19.516 1 97.31 243 ARG A O 1
ATOM 1960 N N . TYR A 1 244 ? -13.297 19.547 17.406 1 97.88 244 TYR A N 1
ATOM 1961 C CA . TYR A 1 244 ? -12.188 20.484 17.25 1 97.88 244 TYR A CA 1
ATOM 1962 C C . TYR A 1 244 ? -12.289 21.625 18.266 1 97.88 244 TYR A C 1
ATOM 1964 O O . TYR A 1 244 ? -11.344 21.891 19.016 1 97.88 244 TYR A O 1
ATOM 1972 N N . TRP A 1 245 ? -13.43 22.219 18.359 1 97.44 245 TRP A N 1
ATOM 1973 C CA . TRP A 1 245 ? -13.602 23.406 19.203 1 97.44 245 TRP A CA 1
ATOM 1974 C C . TRP A 1 245 ? -13.562 23.031 20.672 1 97.44 245 TRP A C 1
ATOM 1976 O O . TRP A 1 245 ? -13.023 23.766 21.5 1 97.44 245 TRP A O 1
ATOM 1986 N N . ASP A 1 246 ? -14.094 21.875 20.969 1 97.62 246 ASP A N 1
ATOM 1987 C CA . ASP A 1 246 ? -13.992 21.406 22.359 1 97.62 246 ASP A CA 1
ATOM 1988 C C . ASP A 1 246 ? -12.531 21.266 22.781 1 97.62 246 ASP A C 1
ATOM 1990 O O . ASP A 1 246 ? -12.156 21.734 23.875 1 97.62 246 ASP A O 1
ATOM 1994 N N . HIS A 1 247 ? -11.727 20.719 21.953 1 97.62 247 HIS A N 1
ATOM 1995 C CA . HIS A 1 247 ? -10.312 20.531 22.25 1 97.62 247 HIS A CA 1
ATOM 1996 C C . HIS A 1 247 ? -9.562 21.859 22.234 1 97.62 247 HIS A C 1
ATOM 1998 O O . HIS A 1 247 ? -8.711 22.109 23.094 1 97.62 247 HIS A O 1
ATOM 2004 N N . GLU A 1 248 ? -9.898 22.672 21.266 1 97.75 248 GLU A N 1
ATOM 2005 C CA . GLU A 1 248 ? -9.25 23.969 21.188 1 97.75 248 GLU A CA 1
ATOM 2006 C C . GLU A 1 248 ? -9.516 24.797 22.438 1 97.75 248 GLU A C 1
ATOM 2008 O O . GLU A 1 248 ? -8.602 25.391 23.016 1 97.75 248 GLU A O 1
ATOM 2013 N N . ASP A 1 249 ? -10.75 24.781 22.938 1 97.69 249 ASP A N 1
ATOM 2014 C CA . ASP A 1 249 ? -11.125 25.5 24.141 1 97.69 249 ASP A CA 1
ATOM 2015 C C . ASP A 1 249 ? -10.375 24.969 25.359 1 97.69 249 ASP A C 1
ATOM 2017 O O . ASP A 1 249 ? -9.984 25.75 26.234 1 97.69 249 ASP A O 1
ATOM 2021 N N . ALA A 1 250 ? -10.125 23.766 25.344 1 97.44 250 ALA A N 1
ATOM 2022 C CA . ALA A 1 250 ? -9.508 23.109 26.5 1 97.44 250 ALA A CA 1
ATOM 2023 C C . ALA A 1 250 ? -7.996 23.297 26.484 1 97.44 250 ALA A C 1
ATOM 2025 O O . ALA A 1 250 ? -7.375 23.422 27.547 1 97.44 250 ALA A O 1
ATOM 2026 N N . LEU A 1 251 ? -7.422 23.391 25.297 1 97.25 251 LEU A N 1
ATOM 2027 C CA . LEU A 1 251 ? -5.973 23.219 25.25 1 97.25 251 LEU A CA 1
ATOM 2028 C C . LEU A 1 251 ? -5.289 24.484 24.75 1 97.25 251 LEU A C 1
ATOM 2030 O O . LEU A 1 251 ? -4.082 24.656 24.938 1 97.25 251 LEU A O 1
ATOM 2034 N N . CYS A 1 252 ? -6.039 25.359 24.078 1 97.88 252 CYS A N 1
ATOM 2035 C CA . CYS A 1 252 ? -5.355 26.422 23.344 1 97.88 252 CYS A CA 1
ATOM 2036 C C . CYS A 1 252 ? -5.891 27.797 23.734 1 97.88 252 CYS A C 1
ATOM 2038 O O . CYS A 1 252 ? -6.039 28.672 22.891 1 97.88 252 CYS A O 1
ATOM 2040 N N . SER A 1 253 ? -6.195 28.094 24.969 1 95.5 253 SER A N 1
ATOM 2041 C CA . SER A 1 253 ? -6.656 29.391 25.438 1 95.5 253 SER A CA 1
ATOM 2042 C C . SER A 1 253 ? -5.613 30.469 25.172 1 95.5 253 SER A C 1
ATOM 2044 O O . SER A 1 253 ? -5.949 31.656 25.031 1 95.5 253 SER A O 1
ATOM 2046 N N . TRP A 1 254 ? -4.422 30.047 25.016 1 95.56 254 TRP A N 1
ATOM 2047 C CA . TRP A 1 254 ? -3.295 30.953 24.812 1 95.56 254 TRP A CA 1
ATOM 2048 C C . TRP A 1 254 ? -3.344 31.594 23.438 1 95.56 254 TRP A C 1
ATOM 2050 O O . TRP A 1 254 ? -2.652 32.594 23.188 1 95.56 254 TRP A O 1
ATOM 2060 N N . LEU A 1 255 ? -4.09 31.047 22.5 1 94.19 255 LEU A N 1
ATOM 2061 C CA . LEU A 1 255 ? -4.23 31.609 21.156 1 94.19 255 LEU A CA 1
ATOM 2062 C C . LEU A 1 255 ? -4.973 32.938 21.188 1 94.19 255 LEU A C 1
ATOM 2064 O O . LEU A 1 255 ? -4.844 33.75 20.281 1 94.19 255 LEU A O 1
ATOM 2068 N N . ARG A 1 256 ? -5.84 33.25 22.172 1 85.75 256 ARG A N 1
ATOM 2069 C CA . ARG A 1 256 ? -6.711 34.438 22.266 1 85.75 256 ARG A CA 1
ATOM 2070 C C . ARG A 1 256 ? -6.047 35.531 23.062 1 85.75 256 ARG A C 1
ATOM 2072 O O . ARG A 1 256 ? -6.598 36.625 23.188 1 85.75 256 ARG A O 1
ATOM 2079 N N . GLN A 1 257 ? -4.836 35.344 23.594 1 70.69 257 GLN A N 1
ATOM 2080 C CA . GLN A 1 257 ? -4.156 36.375 24.359 1 70.69 257 GLN A CA 1
ATOM 2081 C C . GLN A 1 257 ? -3.246 37.219 23.453 1 70.69 257 GLN A C 1
ATOM 2083 O O . GLN A 1 257 ? -2.758 36.719 22.438 1 70.69 257 GLN A O 1
ATOM 2088 N N . MET B 1 1 ? -1.923 -19.078 -0.143 1 98.44 1 MET B N 1
ATOM 2089 C CA . MET B 1 1 ? -2.693 -19.797 -1.152 1 98.44 1 MET B CA 1
ATOM 2090 C C . MET B 1 1 ? -1.95 -19.828 -2.484 1 98.44 1 MET B C 1
ATOM 2092 O O . MET B 1 1 ? -1.224 -18.891 -2.816 1 98.44 1 MET B O 1
ATOM 2096 N N . LEU B 1 2 ? -2.086 -20.922 -3.137 1 98.38 2 LEU B N 1
ATOM 2097 C CA . LEU B 1 2 ? -1.593 -21.188 -4.484 1 98.38 2 LEU B CA 1
ATOM 2098 C C . LEU B 1 2 ? -2.695 -21.75 -5.371 1 98.38 2 LEU B C 1
ATOM 2100 O O . LEU B 1 2 ? -3.811 -21.984 -4.902 1 98.38 2 LEU B O 1
ATOM 2104 N N . TYR B 1 3 ? -2.406 -21.859 -6.734 1 97.06 3 TYR B N 1
ATOM 2105 C CA . TYR B 1 3 ? -3.361 -22.547 -7.605 1 97.06 3 TYR B CA 1
ATOM 2106 C C . TYR B 1 3 ? -2.645 -23.328 -8.695 1 97.06 3 TYR B C 1
ATOM 2108 O O . TYR B 1 3 ? -1.48 -23.047 -9 1 97.06 3 TYR B O 1
ATOM 2116 N N . ALA B 1 4 ? -3.305 -24.359 -9.219 1 97.12 4 ALA B N 1
ATOM 2117 C CA . ALA B 1 4 ? -2.754 -25.219 -10.258 1 97.12 4 ALA B CA 1
ATOM 2118 C C . ALA B 1 4 ? -3.85 -25.703 -11.203 1 97.12 4 ALA B C 1
ATOM 2120 O O . ALA B 1 4 ? -4.965 -26 -10.773 1 97.12 4 ALA B O 1
ATOM 2121 N N . THR B 1 5 ? -3.465 -25.797 -12.516 1 95.5 5 THR B N 1
ATOM 2122 C CA . THR B 1 5 ? -4.469 -26.172 -13.508 1 95.5 5 THR B CA 1
ATOM 2123 C C . THR B 1 5 ? -3.975 -27.312 -14.375 1 95.5 5 THR B C 1
ATOM 2125 O O . THR B 1 5 ? -4.703 -27.812 -15.234 1 95.5 5 THR B O 1
ATOM 2128 N N . ASP B 1 6 ? -2.76 -27.766 -14.227 1 94.31 6 ASP B N 1
ATOM 2129 C CA . ASP B 1 6 ? -2.203 -28.922 -14.914 1 94.31 6 ASP B CA 1
ATOM 2130 C C . ASP B 1 6 ? -1.046 -29.531 -14.117 1 94.31 6 ASP B C 1
ATOM 2132 O O . ASP B 1 6 ? -0.721 -29.062 -13.031 1 94.31 6 ASP B O 1
ATOM 2136 N N . ALA B 1 7 ? -0.414 -30.594 -14.641 1 96.5 7 ALA B N 1
ATOM 2137 C CA . ALA B 1 7 ? 0.633 -31.328 -13.93 1 96.5 7 ALA B CA 1
ATOM 2138 C C . ALA B 1 7 ? 1.838 -30.422 -13.664 1 96.5 7 ALA B C 1
ATOM 2140 O O . ALA B 1 7 ? 2.414 -30.453 -12.57 1 96.5 7 ALA B O 1
ATOM 2141 N N . ARG B 1 8 ? 2.275 -29.625 -14.594 1 96.12 8 ARG B N 1
ATOM 2142 C CA . ARG B 1 8 ? 3.412 -28.719 -14.43 1 96.12 8 ARG B CA 1
ATOM 2143 C C . ARG B 1 8 ? 3.145 -27.703 -13.32 1 96.12 8 ARG B C 1
ATOM 2145 O O . ARG B 1 8 ? 4.004 -27.469 -12.469 1 96.12 8 ARG B O 1
ATOM 2152 N N . THR B 1 9 ? 1.927 -27.172 -13.297 1 96.44 9 THR B N 1
ATOM 2153 C CA . THR B 1 9 ? 1.607 -26.156 -12.297 1 96.44 9 THR B CA 1
ATOM 2154 C C . THR B 1 9 ? 1.41 -26.797 -10.922 1 96.44 9 THR B C 1
ATOM 2156 O O . THR B 1 9 ? 1.63 -26.141 -9.898 1 96.44 9 THR B O 1
ATOM 2159 N N . VAL B 1 10 ? 1.066 -28.047 -10.875 1 98.38 10 VAL B N 1
ATOM 2160 C CA . VAL B 1 10 ? 1.06 -28.781 -9.609 1 98.38 10 VAL B CA 1
ATOM 2161 C C . VAL B 1 10 ? 2.482 -28.875 -9.062 1 98.38 10 VAL B C 1
ATOM 2163 O O . VAL B 1 10 ? 2.723 -28.594 -7.883 1 98.38 10 VAL B O 1
ATOM 2166 N N . CYS B 1 11 ? 3.414 -29.234 -9.93 1 98.5 11 CYS B N 1
ATOM 2167 C CA . CYS B 1 11 ? 4.812 -29.281 -9.523 1 98.5 11 CYS B CA 1
ATOM 2168 C C . CYS B 1 11 ? 5.281 -27.906 -9.047 1 98.5 11 CYS B C 1
ATOM 2170 O O . CYS B 1 11 ? 5.871 -27.781 -7.969 1 98.5 11 CYS B O 1
ATOM 2172 N N . ASN B 1 12 ? 4.965 -26.875 -9.766 1 98.38 12 ASN B N 1
ATOM 2173 C CA . ASN B 1 12 ? 5.363 -25.516 -9.391 1 98.38 12 ASN B CA 1
ATOM 2174 C C . ASN B 1 12 ? 4.801 -25.125 -8.031 1 98.38 12 ASN B C 1
ATOM 2176 O O . ASN B 1 12 ? 5.496 -24.5 -7.23 1 98.38 12 ASN B O 1
ATOM 2180 N N . ALA B 1 13 ? 3.564 -25.484 -7.773 1 98.62 13 ALA B N 1
ATOM 2181 C CA . ALA B 1 13 ? 2.941 -25.188 -6.488 1 98.62 13 ALA B CA 1
ATOM 2182 C C . ALA B 1 13 ? 3.652 -25.922 -5.352 1 98.62 13 ALA B C 1
ATOM 2184 O O . ALA B 1 13 ? 3.834 -25.359 -4.266 1 98.62 13 ALA B O 1
ATOM 2185 N N . LEU B 1 14 ? 4.027 -27.109 -5.633 1 98.75 14 LEU B N 1
ATOM 2186 C CA . LEU B 1 14 ? 4.75 -27.891 -4.629 1 98.75 14 LEU B CA 1
ATOM 2187 C C . LEU B 1 14 ? 6.094 -27.234 -4.309 1 98.75 14 LEU B C 1
ATOM 2189 O O . LEU B 1 14 ? 6.453 -27.094 -3.141 1 98.75 14 LEU B O 1
ATOM 2193 N N . LEU B 1 15 ? 6.828 -26.828 -5.34 1 98.56 15 LEU B N 1
ATOM 2194 C CA . LEU B 1 15 ? 8.094 -26.141 -5.141 1 98.56 15 LEU B CA 1
ATOM 2195 C C . LEU B 1 15 ? 7.895 -24.859 -4.324 1 98.56 15 LEU B C 1
ATOM 2197 O O . LEU B 1 15 ? 8.656 -24.594 -3.391 1 98.56 15 LEU B O 1
ATOM 2201 N N . MET B 1 16 ? 6.859 -24.125 -4.605 1 98.38 16 MET B N 1
ATOM 2202 C CA . MET B 1 16 ? 6.551 -22.875 -3.922 1 98.38 16 MET B CA 1
ATOM 2203 C C . MET B 1 16 ? 6.199 -23.125 -2.459 1 98.38 16 MET B C 1
ATOM 2205 O O . MET B 1 16 ? 6.652 -22.406 -1.574 1 98.38 16 MET B O 1
ATOM 2209 N N . ALA B 1 17 ? 5.418 -24.141 -2.205 1 98.69 17 ALA B N 1
ATOM 2210 C CA . ALA B 1 17 ? 5.023 -24.469 -0.837 1 98.69 17 ALA B CA 1
ATOM 2211 C C . ALA B 1 17 ? 6.242 -24.781 0.024 1 98.69 17 ALA B C 1
ATOM 2213 O O . ALA B 1 17 ? 6.367 -24.281 1.142 1 98.69 17 ALA B O 1
ATOM 2214 N N . ARG B 1 18 ? 7.125 -25.547 -0.549 1 98.19 18 ARG B N 1
ATOM 2215 C CA . ARG B 1 18 ? 8.344 -25.891 0.18 1 98.19 18 ARG B CA 1
ATOM 2216 C C . ARG B 1 18 ? 9.211 -24.656 0.401 1 98.19 18 ARG B C 1
ATOM 2218 O O . ARG B 1 18 ? 9.773 -24.469 1.484 1 98.19 18 ARG B O 1
ATOM 2225 N N . ASN B 1 19 ? 9.312 -23.875 -0.604 1 98 19 ASN B N 1
ATOM 2226 C CA . ASN B 1 19 ? 10.078 -22.625 -0.507 1 98 19 ASN B CA 1
ATOM 2227 C C . ASN B 1 19 ? 9.516 -21.703 0.566 1 98 19 ASN B C 1
ATOM 2229 O O . ASN B 1 19 ? 10.266 -21.094 1.332 1 98 19 ASN B O 1
ATOM 2233 N N . ILE B 1 20 ? 8.18 -21.578 0.725 1 98.44 20 ILE B N 1
ATOM 2234 C CA . ILE B 1 20 ? 7.508 -20.766 1.737 1 98.44 20 ILE B CA 1
ATOM 2235 C C . ILE B 1 20 ? 7.914 -21.25 3.131 1 98.44 20 ILE B C 1
ATOM 2237 O O . ILE B 1 20 ? 8.258 -20.438 3.992 1 98.44 20 ILE B O 1
ATOM 2241 N N . ARG B 1 21 ? 7.992 -22.547 3.303 1 98.44 21 ARG B N 1
ATOM 2242 C CA . ARG B 1 21 ? 8.422 -23.109 4.582 1 98.44 21 ARG B CA 1
ATOM 2243 C C . ARG B 1 21 ? 9.898 -22.812 4.84 1 98.44 21 ARG B C 1
ATOM 2245 O O . ARG B 1 21 ? 10.273 -22.406 5.941 1 98.44 21 ARG B O 1
ATOM 2252 N N . GLU B 1 22 ? 10.672 -22.875 3.816 1 97.44 22 GLU B N 1
ATOM 2253 C CA . GLU B 1 22 ? 12.117 -22.703 3.955 1 97.44 22 GLU B CA 1
ATOM 2254 C C . GLU B 1 22 ? 12.461 -21.25 4.289 1 97.44 22 GLU B C 1
ATOM 2256 O O . GLU B 1 22 ? 13.484 -20.984 4.926 1 97.44 22 GLU B O 1
ATOM 2261 N N . THR B 1 23 ? 11.602 -20.312 3.943 1 97.75 23 THR B N 1
ATOM 2262 C CA . THR B 1 23 ? 11.859 -18.906 4.207 1 97.75 23 THR B CA 1
ATOM 2263 C C . THR B 1 23 ? 11.367 -18.516 5.598 1 97.75 23 THR B C 1
ATOM 2265 O O . THR B 1 23 ? 11.523 -17.375 6.016 1 97.75 23 THR B O 1
ATOM 2268 N N . GLY B 1 24 ? 10.617 -19.422 6.254 1 98.25 24 GLY B N 1
ATOM 2269 C CA . GLY B 1 24 ? 10.406 -19.172 7.672 1 98.25 24 GLY B CA 1
ATOM 2270 C C . GLY B 1 24 ? 8.945 -19.141 8.055 1 98.25 24 GLY B C 1
ATOM 2271 O O . GLY B 1 24 ? 8.609 -18.938 9.227 1 98.25 24 GLY B O 1
ATOM 2272 N N . THR B 1 25 ? 8.008 -19.344 7.16 1 98.62 25 THR B N 1
ATOM 2273 C CA . THR B 1 25 ? 6.594 -19.375 7.516 1 98.62 25 THR B CA 1
ATOM 2274 C C . THR B 1 25 ? 6.273 -20.578 8.383 1 98.62 25 THR B C 1
ATOM 2276 O O . THR B 1 25 ? 6.543 -21.719 7.992 1 98.62 25 THR B O 1
ATOM 2279 N N . PRO B 1 26 ? 5.691 -20.438 9.508 1 98.69 26 PRO B N 1
ATOM 2280 C CA . PRO B 1 26 ? 5.473 -21.562 10.422 1 98.69 26 PRO B CA 1
ATOM 2281 C C . PRO B 1 26 ? 4.375 -22.516 9.938 1 98.69 26 PRO B C 1
ATOM 2283 O O . PRO B 1 26 ? 3.523 -22.125 9.133 1 98.69 26 PRO B O 1
ATOM 2286 N N . VAL B 1 27 ? 4.363 -23.672 10.477 1 98.5 27 VAL B N 1
ATOM 2287 C CA . VAL B 1 27 ? 3.432 -24.719 10.086 1 98.5 27 VAL B CA 1
ATOM 2288 C C . VAL B 1 27 ? 2.02 -24.359 10.547 1 98.5 27 VAL B C 1
ATOM 2290 O O . VAL B 1 27 ? 1.036 -24.891 10.016 1 98.5 27 VAL B O 1
ATOM 2293 N N . SER B 1 28 ? 1.906 -23.438 11.508 1 98.31 28 SER B N 1
ATOM 2294 C CA . SER B 1 28 ? 0.597 -23.031 12 1 98.31 28 SER B CA 1
ATOM 2295 C C . SER B 1 28 ? -0.174 -22.266 10.93 1 98.31 28 SER B C 1
ATOM 2297 O O . SER B 1 28 ? -1.395 -22.109 11.023 1 98.31 28 SER B O 1
ATOM 2299 N N . ILE B 1 29 ? 0.496 -21.75 9.945 1 98.31 29 ILE B N 1
ATOM 2300 C CA . ILE B 1 29 ? -0.156 -21.109 8.812 1 98.31 29 ILE B CA 1
ATOM 2301 C C . ILE B 1 29 ? -0.33 -22.109 7.676 1 98.31 29 ILE B C 1
ATOM 2303 O O . ILE B 1 29 ? 0.654 -22.625 7.129 1 98.31 29 ILE B O 1
ATOM 2307 N N . SER B 1 30 ? -1.527 -22.391 7.27 1 98.62 30 SER B N 1
ATOM 2308 C CA . SER B 1 30 ? -1.807 -23.375 6.219 1 98.62 30 SER B CA 1
ATOM 2309 C C . SER B 1 30 ? -1.344 -22.859 4.859 1 98.62 30 SER B C 1
ATOM 2311 O O . SER B 1 30 ? -1.45 -21.672 4.566 1 98.62 30 SER B O 1
ATOM 2313 N N . ILE B 1 31 ? -0.838 -23.781 4.109 1 98.75 31 ILE B N 1
ATOM 2314 C CA . ILE B 1 31 ? -0.625 -23.531 2.689 1 98.75 31 ILE B CA 1
ATOM 2315 C C . ILE B 1 31 ? -1.666 -24.281 1.868 1 98.75 31 ILE B C 1
ATOM 2317 O O . ILE B 1 31 ? -1.646 -25.516 1.812 1 98.75 31 ILE B O 1
ATOM 2321 N N . VAL B 1 32 ? -2.621 -23.531 1.291 1 98.75 32 VAL B N 1
ATOM 2322 C CA . VAL B 1 32 ? -3.752 -24.078 0.549 1 98.75 32 VAL B CA 1
ATOM 2323 C C . VAL B 1 32 ? -3.508 -23.938 -0.951 1 98.75 32 VAL B C 1
ATOM 2325 O O . VAL B 1 32 ? -3.24 -22.828 -1.434 1 98.75 32 VAL B O 1
ATOM 2328 N N . THR B 1 33 ? -3.557 -25.031 -1.676 1 98.75 33 THR B N 1
ATOM 2329 C CA . THR B 1 33 ? -3.488 -24.953 -3.131 1 98.75 33 THR B CA 1
ATOM 2330 C C . THR B 1 33 ? -4.844 -25.297 -3.752 1 98.75 33 THR B C 1
ATOM 2332 O O . THR B 1 33 ? -5.387 -26.375 -3.525 1 98.75 33 THR B O 1
ATOM 2335 N N . LEU B 1 34 ? -5.391 -24.344 -4.516 1 98.44 34 LEU B N 1
ATOM 2336 C CA . LEU B 1 34 ? -6.562 -24.625 -5.34 1 98.44 34 LEU B CA 1
ATOM 2337 C C . LEU B 1 34 ? -6.172 -25.375 -6.605 1 98.44 34 LEU B C 1
ATOM 2339 O O . LEU B 1 34 ? -5.379 -24.875 -7.406 1 98.44 34 LEU B O 1
ATOM 2343 N N . VAL B 1 35 ? -6.773 -26.547 -6.773 1 98.31 35 VAL B N 1
ATOM 2344 C CA . VAL B 1 35 ? -6.461 -27.359 -7.945 1 98.31 35 VAL B CA 1
ATOM 2345 C C . VAL B 1 35 ? -7.715 -27.547 -8.789 1 98.31 35 VAL B C 1
ATOM 2347 O O . VAL B 1 35 ? -8.758 -27.969 -8.281 1 98.31 35 VAL B O 1
ATOM 2350 N N . ALA B 1 36 ? -7.602 -27.219 -10.07 1 96.94 36 ALA B N 1
ATOM 2351 C CA . ALA B 1 36 ? -8.727 -27.406 -10.984 1 96.94 36 ALA B CA 1
ATOM 2352 C C . ALA B 1 36 ? -9.203 -28.859 -10.984 1 96.94 36 ALA B C 1
ATOM 2354 O O . ALA B 1 36 ? -8.391 -29.781 -10.953 1 96.94 36 ALA B O 1
ATOM 2355 N N . SER B 1 37 ? -10.484 -29.062 -11.117 1 96.88 37 SER B N 1
ATOM 2356 C CA . SER B 1 37 ? -11.094 -30.375 -10.961 1 96.88 37 SER B CA 1
ATOM 2357 C C . SER B 1 37 ? -10.758 -31.281 -12.141 1 96.88 37 SER B C 1
ATOM 2359 O O . SER B 1 37 ? -10.906 -32.5 -12.055 1 96.88 37 SER B O 1
ATOM 2361 N N . ASP B 1 38 ? -10.297 -30.703 -13.242 1 93.94 38 ASP B N 1
ATOM 2362 C CA . ASP B 1 38 ? -9.961 -31.516 -14.414 1 93.94 38 ASP B CA 1
ATOM 2363 C C . ASP B 1 38 ? -8.539 -32.031 -14.32 1 93.94 38 ASP B C 1
ATOM 2365 O O . ASP B 1 38 ? -8.109 -32.844 -15.156 1 93.94 38 ASP B O 1
ATOM 2369 N N . VAL B 1 39 ? -7.785 -31.656 -13.305 1 96.19 39 VAL B N 1
ATOM 2370 C CA . VAL B 1 39 ? -6.5 -32.281 -13.008 1 96.19 39 VAL B CA 1
ATOM 2371 C C . VAL B 1 39 ? -6.723 -33.625 -12.328 1 96.19 39 VAL B C 1
ATOM 2373 O O . VAL B 1 39 ? -7.543 -33.75 -11.422 1 96.19 39 VAL B O 1
ATOM 2376 N N . ALA B 1 40 ? -5.988 -34.656 -12.727 1 97.25 40 ALA B N 1
ATOM 2377 C CA . ALA B 1 40 ? -6.148 -36 -12.18 1 97.25 40 ALA B CA 1
ATOM 2378 C C . ALA B 1 40 ? -5.902 -36.031 -10.68 1 97.25 40 ALA B C 1
ATOM 2380 O O . ALA B 1 40 ? -4.957 -35.375 -10.195 1 97.25 40 ALA B O 1
ATOM 2381 N N . PRO B 1 41 ? -6.77 -36.781 -9.969 1 97.38 41 PRO B N 1
ATOM 2382 C CA . PRO B 1 41 ? -6.625 -36.812 -8.508 1 97.38 41 PRO B CA 1
ATOM 2383 C C . PRO B 1 41 ? -5.246 -37.312 -8.07 1 97.38 41 PRO B C 1
ATOM 2385 O O . PRO B 1 41 ? -4.695 -36.812 -7.086 1 97.38 41 PRO B O 1
ATOM 2388 N N . ASP B 1 42 ? -4.684 -38.25 -8.781 1 96.94 42 ASP B N 1
ATOM 2389 C CA . ASP B 1 42 ? -3.379 -38.781 -8.406 1 96.94 42 ASP B CA 1
ATOM 2390 C C . ASP B 1 42 ? -2.295 -37.719 -8.523 1 96.94 42 ASP B C 1
ATOM 2392 O O . ASP B 1 42 ? -1.351 -37.688 -7.73 1 96.94 42 ASP B O 1
ATOM 2396 N N . VAL B 1 43 ? -2.426 -36.844 -9.461 1 97.75 43 VAL B N 1
ATOM 2397 C CA . VAL B 1 43 ? -1.486 -35.719 -9.641 1 97.75 43 VAL B CA 1
ATOM 2398 C C . VAL B 1 43 ? -1.669 -34.719 -8.523 1 97.75 43 VAL B C 1
ATOM 2400 O O . VAL B 1 43 ? -0.698 -34.312 -7.887 1 97.75 43 VAL B O 1
ATOM 2403 N N . ALA B 1 44 ? -2.887 -34.344 -8.188 1 98.19 44 ALA B N 1
ATOM 2404 C CA . ALA B 1 44 ? -3.195 -33.375 -7.145 1 98.19 44 ALA B CA 1
ATOM 2405 C C . ALA B 1 44 ? -2.697 -33.844 -5.785 1 98.19 44 ALA B C 1
ATOM 2407 O O . ALA B 1 44 ? -2.264 -33.031 -4.953 1 98.19 44 ALA B O 1
ATOM 2408 N N . ASN B 1 45 ? -2.709 -35.125 -5.582 1 97.44 45 ASN B N 1
ATOM 2409 C CA . ASN B 1 45 ? -2.375 -35.719 -4.289 1 97.44 45 ASN B CA 1
ATOM 2410 C C . ASN B 1 45 ? -0.898 -35.531 -3.953 1 97.44 45 ASN B C 1
ATOM 2412 O O . ASN B 1 45 ? -0.5 -35.656 -2.793 1 97.44 45 ASN B O 1
ATOM 2416 N N . HIS B 1 46 ? -0.078 -35.219 -4.941 1 97.44 46 HIS B N 1
ATOM 2417 C CA . HIS B 1 46 ? 1.332 -34.938 -4.68 1 97.44 46 HIS B CA 1
ATOM 2418 C C . HIS B 1 46 ? 1.507 -33.688 -3.838 1 97.44 46 HIS B C 1
ATOM 2420 O O . HIS B 1 46 ? 2.564 -33.469 -3.238 1 97.44 46 HIS B O 1
ATOM 2426 N N . LEU B 1 47 ? 0.448 -32.875 -3.676 1 98.12 47 LEU B N 1
ATOM 2427 C CA . LEU B 1 47 ? 0.516 -31.609 -2.955 1 98.12 47 LEU B CA 1
ATOM 2428 C C . LEU B 1 47 ? 0.141 -31.797 -1.488 1 98.12 47 LEU B C 1
ATOM 2430 O O . LEU B 1 47 ? 0.374 -30.906 -0.665 1 98.12 47 LEU B O 1
ATOM 2434 N N . VAL B 1 48 ? -0.447 -32.938 -1.191 1 98.06 48 VAL B N 1
ATOM 2435 C CA . VAL B 1 48 ? -0.94 -33.125 0.168 1 98.06 48 VAL B CA 1
ATOM 2436 C C . VAL B 1 48 ? 0.219 -33.5 1.091 1 98.06 48 VAL B C 1
ATOM 2438 O O . VAL B 1 48 ? 0.966 -34.438 0.812 1 98.06 48 VAL B O 1
ATOM 2441 N N . ASP B 1 49 ? 0.365 -32.781 2.186 1 98.25 49 ASP B N 1
ATOM 2442 C CA . ASP B 1 49 ? 1.353 -33.031 3.232 1 98.25 49 ASP B CA 1
ATOM 2443 C C . ASP B 1 49 ? 0.833 -32.562 4.594 1 98.25 49 ASP B C 1
ATOM 2445 O O . ASP B 1 49 ? 0.961 -31.406 4.957 1 98.25 49 ASP B O 1
ATOM 2449 N N . THR B 1 50 ? 0.342 -33.438 5.445 1 97.81 50 THR B N 1
ATOM 2450 C CA . THR B 1 50 ? -0.283 -33.094 6.727 1 97.81 50 THR B CA 1
ATOM 2451 C C . THR B 1 50 ? 0.751 -32.594 7.719 1 97.81 50 THR B C 1
ATOM 2453 O O . THR B 1 50 ? 0.476 -31.656 8.484 1 97.81 50 THR B O 1
ATOM 2456 N N . ALA B 1 51 ? 1.909 -33.094 7.648 1 97.88 51 ALA B N 1
ATOM 2457 C CA . ALA B 1 51 ? 2.957 -32.688 8.586 1 97.88 51 ALA B CA 1
ATOM 2458 C C . ALA B 1 51 ? 3.363 -31.25 8.383 1 97.88 51 ALA B C 1
ATOM 2460 O O . ALA B 1 51 ? 3.721 -30.547 9.336 1 97.88 51 ALA B O 1
ATOM 2461 N N . ASN B 1 52 ? 3.223 -30.781 7.145 1 98.25 52 ASN B N 1
ATOM 2462 C CA . ASN B 1 52 ? 3.609 -29.406 6.828 1 98.25 52 ASN B CA 1
ATOM 2463 C C . ASN B 1 52 ? 2.389 -28.531 6.609 1 98.25 52 ASN B C 1
ATOM 2465 O O . ASN B 1 52 ? 2.52 -27.375 6.172 1 98.25 52 ASN B O 1
ATOM 2469 N N . ASN B 1 53 ? 1.18 -29 6.863 1 98.62 53 ASN B N 1
ATOM 2470 C CA . ASN B 1 53 ? -0.08 -28.281 6.738 1 98.62 53 ASN B CA 1
ATOM 2471 C C . ASN B 1 53 ? -0.294 -27.766 5.316 1 98.62 53 ASN B C 1
ATOM 2473 O O . ASN B 1 53 ? -0.627 -26.594 5.113 1 98.62 53 ASN B O 1
ATOM 2477 N N . PHE B 1 54 ? 0.068 -28.703 4.328 1 98.75 54 PHE B N 1
ATOM 2478 C CA . PHE B 1 54 ? -0.298 -28.484 2.936 1 98.75 54 PHE B CA 1
ATOM 2479 C C . PHE B 1 54 ? -1.684 -29.047 2.645 1 98.75 54 PHE B C 1
ATOM 2481 O O . PHE B 1 54 ? -1.908 -30.25 2.771 1 98.75 54 PHE B O 1
ATOM 2488 N N . VAL B 1 55 ? -2.604 -28.188 2.223 1 98.38 55 VAL B N 1
ATOM 2489 C CA . VAL B 1 55 ? -4 -28.547 1.999 1 98.38 55 VAL B CA 1
ATOM 2490 C C . VAL B 1 55 ? -4.355 -28.344 0.528 1 98.38 55 VAL B C 1
ATOM 2492 O O . VAL B 1 55 ? -3.961 -27.359 -0.084 1 98.38 55 VAL B O 1
ATOM 2495 N N . VAL B 1 56 ? -5.121 -29.312 -0.001 1 98.5 56 VAL B N 1
ATOM 2496 C CA . VAL B 1 56 ? -5.586 -29.219 -1.381 1 98.5 56 VAL B CA 1
ATOM 2497 C C . VAL B 1 56 ? -7.098 -28.984 -1.401 1 98.5 56 VAL B C 1
ATOM 2499 O O . VAL B 1 56 ? -7.844 -29.688 -0.71 1 98.5 56 VAL B O 1
ATOM 2502 N N . GLU B 1 57 ? -7.551 -28.016 -2.135 1 98.06 57 GLU B N 1
ATOM 2503 C CA . GLU B 1 57 ? -8.969 -27.781 -2.41 1 98.06 57 GLU B CA 1
ATOM 2504 C C . GLU B 1 57 ? -9.258 -27.859 -3.904 1 98.06 57 GLU B C 1
ATOM 2506 O O . GLU B 1 57 ? -8.695 -27.109 -4.699 1 98.06 57 GLU B O 1
ATOM 2511 N N . ARG B 1 58 ? -10.188 -28.781 -4.246 1 98.06 58 ARG B N 1
ATOM 2512 C CA . ARG B 1 58 ? -10.586 -28.906 -5.645 1 98.06 58 ARG B CA 1
ATOM 2513 C C . ARG B 1 58 ? -11.602 -27.844 -6.031 1 98.06 58 ARG B C 1
ATOM 2515 O O . ARG B 1 58 ? -12.57 -27.609 -5.309 1 98.06 58 ARG B O 1
ATOM 2522 N N . VAL B 1 59 ? -11.352 -27.156 -7.219 1 97.44 59 VAL B N 1
ATOM 2523 C CA . VAL B 1 59 ? -12.25 -26.094 -7.641 1 97.44 59 VAL B CA 1
ATOM 2524 C C . VAL B 1 59 ? -12.617 -26.266 -9.109 1 97.44 59 VAL B C 1
ATOM 2526 O O . VAL B 1 59 ? -11.852 -26.859 -9.883 1 97.44 59 VAL B O 1
ATOM 2529 N N . ALA B 1 60 ? -13.812 -25.75 -9.516 1 95.25 60 ALA B N 1
ATOM 2530 C CA . ALA B 1 60 ? -14.219 -25.781 -10.922 1 95.25 60 ALA B CA 1
ATOM 2531 C C . ALA B 1 60 ? -13.375 -24.828 -11.758 1 95.25 60 ALA B C 1
ATOM 2533 O O . ALA B 1 60 ? -13.102 -23.688 -11.336 1 95.25 60 ALA B O 1
ATOM 2534 N N . PRO B 1 61 ? -12.93 -25.312 -12.906 1 93.94 61 PRO B N 1
ATOM 2535 C CA . PRO B 1 61 ? -12.258 -24.375 -13.805 1 93.94 61 PRO B CA 1
ATOM 2536 C C . PRO B 1 61 ? -13.125 -23.172 -14.164 1 93.94 61 PRO B C 1
ATOM 2538 O O . PRO B 1 61 ? -14.344 -23.297 -14.281 1 93.94 61 PRO B O 1
ATOM 2541 N N . TRP B 1 62 ? -12.5 -21.984 -14.211 1 92.06 62 TRP B N 1
ATOM 2542 C CA . TRP B 1 62 ? -13.148 -20.75 -14.664 1 92.06 62 TRP B CA 1
ATOM 2543 C C . TRP B 1 62 ? -12.555 -20.281 -15.984 1 92.06 62 TRP B C 1
ATOM 2545 O O . TRP B 1 62 ? -11.398 -19.844 -16.031 1 92.06 62 TRP B O 1
ATOM 2555 N N . LYS B 1 63 ? -13.305 -20.359 -17.062 1 83.69 63 LYS B N 1
ATOM 2556 C CA . LYS B 1 63 ? -12.844 -19.984 -18.406 1 83.69 63 LYS B CA 1
ATOM 2557 C C . LYS B 1 63 ? -13.648 -18.812 -18.953 1 83.69 63 LYS B C 1
ATOM 2559 O O . LYS B 1 63 ? -14.82 -18.625 -18.609 1 83.69 63 LYS B O 1
ATOM 2564 N N . GLN B 1 64 ? -12.906 -18.047 -19.719 1 78.38 64 GLN B N 1
ATOM 2565 C CA . GLN B 1 64 ? -13.602 -16.969 -20.422 1 78.38 64 GLN B CA 1
ATOM 2566 C C . GLN B 1 64 ? -14.453 -17.531 -21.562 1 78.38 64 GLN B C 1
ATOM 2568 O O . GLN B 1 64 ? -14.016 -18.406 -22.312 1 78.38 64 GLN B O 1
ATOM 2573 N N . SER B 1 65 ? -15.609 -16.906 -21.641 1 72.06 65 SER B N 1
ATOM 2574 C CA . SER B 1 65 ? -16.469 -17.312 -22.766 1 72.06 65 SER B CA 1
ATOM 2575 C C . SER B 1 65 ? -15.844 -16.922 -24.094 1 72.06 65 SER B C 1
ATOM 2577 O O . SER B 1 65 ? -15.305 -15.82 -24.25 1 72.06 65 SER B O 1
ATOM 2579 N N . GLY B 1 66 ? -15.789 -17.812 -25 1 68.88 66 GLY B N 1
ATOM 2580 C CA . GLY B 1 66 ? -15.336 -17.531 -26.359 1 68.88 66 GLY B CA 1
ATOM 2581 C C . GLY B 1 66 ? -13.844 -17.719 -26.531 1 68.88 66 GLY B C 1
ATOM 2582 O O . GLY B 1 66 ? -13.32 -17.562 -27.641 1 68.88 66 GLY B O 1
ATOM 2583 N N . VAL B 1 67 ? -13.133 -17.828 -25.484 1 68.25 67 VAL B N 1
ATOM 2584 C CA . VAL B 1 67 ? -11.695 -18.062 -25.578 1 68.25 67 VAL B CA 1
ATOM 2585 C C . VAL B 1 67 ? -11.414 -19.562 -25.578 1 68.25 67 VAL B C 1
ATOM 2587 O O . VAL B 1 67 ? -11.969 -20.297 -24.75 1 68.25 67 VAL B O 1
ATOM 2590 N N . GLU B 1 68 ? -10.586 -19.859 -26.641 1 67.81 68 GLU B N 1
ATOM 2591 C CA . GLU B 1 68 ? -10.203 -21.266 -26.719 1 67.81 68 GLU B CA 1
ATOM 2592 C C . GLU B 1 68 ? -9.312 -21.656 -25.531 1 67.81 68 GLU B C 1
ATOM 2594 O O . GLU B 1 68 ? -8.477 -20.875 -25.094 1 67.81 68 GLU B O 1
ATOM 2599 N N . TRP B 1 69 ? -9.445 -22.859 -25.141 1 62.5 69 TRP B N 1
ATOM 2600 C CA . TRP B 1 69 ? -8.727 -23.391 -23.984 1 62.5 69 TRP B CA 1
ATOM 2601 C C . TRP B 1 69 ? -7.227 -23.422 -24.25 1 62.5 69 TRP B C 1
ATOM 2603 O O . TRP B 1 69 ? -6.422 -23.359 -23.328 1 62.5 69 TRP B O 1
ATOM 2613 N N . SER B 1 70 ? -6.91 -23.422 -25.438 1 59.94 70 SER B N 1
ATOM 2614 C CA . SER B 1 70 ? -5.5 -23.516 -25.797 1 59.94 70 SER B CA 1
ATOM 2615 C C . SER B 1 70 ? -4.793 -22.172 -25.609 1 59.94 70 SER B C 1
ATOM 2617 O O . SER B 1 70 ? -3.564 -22.109 -25.656 1 59.94 70 SER B O 1
ATOM 2619 N N . HIS B 1 71 ? -5.574 -21.266 -25.281 1 67.94 71 HIS B N 1
ATOM 2620 C CA . HIS B 1 71 ? -4.98 -19.953 -25.062 1 67.94 71 HIS B CA 1
ATOM 2621 C C . HIS B 1 71 ? -4.141 -19.953 -23.781 1 67.94 71 HIS B C 1
ATOM 2623 O O . HIS B 1 71 ? -4.531 -20.547 -22.781 1 67.94 71 HIS B O 1
ATOM 2629 N N . GLU B 1 72 ? -2.951 -19.297 -23.797 1 64.94 72 GLU B N 1
ATOM 2630 C CA . GLU B 1 72 ? -1.962 -19.281 -22.719 1 64.94 72 GLU B CA 1
ATOM 2631 C C . GLU B 1 72 ? -2.6 -18.891 -21.391 1 64.94 72 GLU B C 1
ATOM 2633 O O . GLU B 1 72 ? -2.232 -19.422 -20.344 1 64.94 72 GLU B O 1
ATOM 2638 N N . TYR B 1 73 ? -3.598 -18.094 -21.516 1 72.38 73 TYR B N 1
ATOM 2639 C CA . TYR B 1 73 ? -4.152 -17.562 -20.281 1 72.38 73 TYR B CA 1
ATOM 2640 C C . TYR B 1 73 ? -5.578 -18.062 -20.062 1 72.38 73 TYR B C 1
ATOM 2642 O O . TYR B 1 73 ? -6.289 -17.562 -19.188 1 72.38 73 TYR B O 1
ATOM 2650 N N . ALA B 1 74 ? -6.008 -19.094 -20.797 1 72.06 74 ALA B N 1
ATOM 2651 C CA . ALA B 1 74 ? -7.398 -19.547 -20.75 1 72.06 74 ALA B CA 1
ATOM 2652 C C . ALA B 1 74 ? -7.777 -20.031 -19.359 1 72.06 74 ALA B C 1
ATOM 2654 O O . ALA B 1 74 ? -8.922 -19.859 -18.922 1 72.06 74 ALA B O 1
ATOM 2655 N N . SER B 1 75 ? -6.758 -20.453 -18.688 1 80.94 75 SER B N 1
ATOM 2656 C CA . SER B 1 75 ? -7.039 -21.047 -17.391 1 80.94 75 SER B CA 1
ATOM 2657 C C . SER B 1 75 ? -6.758 -20.062 -16.266 1 80.94 75 SER B C 1
ATOM 2659 O O . SER B 1 75 ? -6.977 -20.375 -15.086 1 80.94 75 SER B O 1
ATOM 2661 N N . SER B 1 76 ? -6.363 -18.828 -16.578 1 87.56 76 SER B N 1
ATOM 2662 C CA . SER B 1 76 ? -5.895 -17.906 -15.547 1 87.56 76 SER B CA 1
ATOM 2663 C C . SER B 1 76 ? -7.051 -17.406 -14.68 1 87.56 76 SER B C 1
ATOM 2665 O O . SER B 1 76 ?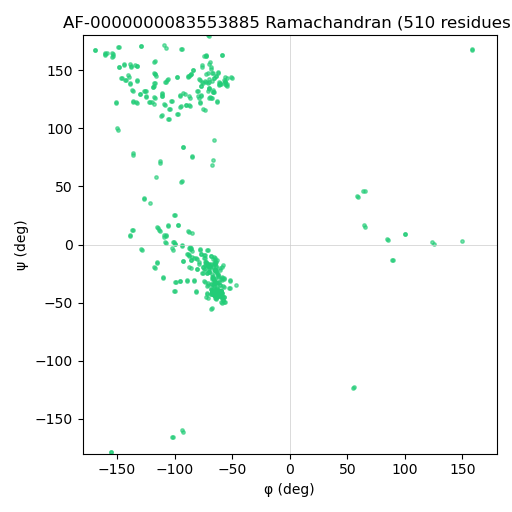 -6.848 -17.031 -13.531 1 87.56 76 SER B O 1
ATOM 2667 N N . LEU B 1 77 ? -8.266 -17.562 -15.18 1 93.38 77 LEU B N 1
ATOM 2668 C CA . LEU B 1 77 ? -9.414 -17.062 -14.414 1 93.38 77 LEU B CA 1
ATOM 2669 C C . LEU B 1 77 ? -9.695 -17.969 -13.219 1 93.38 77 LEU B C 1
ATOM 2671 O O . LEU B 1 77 ? -10.352 -17.562 -12.258 1 93.38 77 LEU B O 1
ATOM 2675 N N . THR B 1 78 ? -9.203 -19.219 -13.32 1 94.19 78 THR B N 1
ATOM 2676 C CA . THR B 1 78 ? -9.383 -20.141 -12.211 1 94.19 78 THR B CA 1
ATOM 2677 C C . THR B 1 78 ? -8.75 -19.594 -10.938 1 94.19 78 THR B C 1
ATOM 2679 O O . THR B 1 78 ? -9.266 -19.812 -9.836 1 94.19 78 THR B O 1
ATOM 2682 N N . LYS B 1 79 ? -7.734 -18.781 -11.109 1 95.19 79 LYS B N 1
ATOM 2683 C CA . LYS B 1 79 ? -7.031 -18.125 -10.016 1 95.19 79 LYS B CA 1
ATOM 2684 C C . LYS B 1 79 ? -7.992 -17.281 -9.164 1 95.19 79 LYS B C 1
ATOM 2686 O O . LYS B 1 79 ? -7.809 -17.172 -7.949 1 95.19 79 LYS B O 1
ATOM 2691 N N . LEU B 1 80 ? -9.031 -16.781 -9.703 1 96.94 80 LEU B N 1
ATOM 2692 C CA . LEU B 1 80 ? -9.906 -15.812 -9.055 1 96.94 80 LEU B CA 1
ATOM 2693 C C . LEU B 1 80 ? -10.773 -16.484 -7.996 1 96.94 80 LEU B C 1
ATOM 2695 O O . LEU B 1 80 ? -11.359 -15.82 -7.145 1 96.94 80 LEU B O 1
ATOM 2699 N N . ARG B 1 81 ? -10.781 -17.828 -7.988 1 96.69 81 ARG B N 1
ATOM 2700 C CA . ARG B 1 81 ? -11.539 -18.547 -6.977 1 96.69 81 ARG B CA 1
ATOM 2701 C C . ARG B 1 81 ? -10.883 -18.438 -5.609 1 96.69 81 ARG B C 1
ATOM 2703 O O . ARG B 1 81 ? -11.461 -18.844 -4.598 1 96.69 81 ARG B O 1
ATOM 2710 N N . ILE B 1 82 ? -9.719 -17.812 -5.551 1 97.69 82 ILE B N 1
ATOM 2711 C CA . ILE B 1 82 ? -9.016 -17.594 -4.293 1 97.69 82 ILE B CA 1
ATOM 2712 C C . ILE B 1 82 ? -9.836 -16.672 -3.393 1 97.69 82 ILE B C 1
ATOM 2714 O O . ILE B 1 82 ? -9.68 -16.688 -2.17 1 97.69 82 ILE B O 1
ATOM 2718 N N . PHE B 1 83 ? -10.727 -15.875 -3.891 1 97.94 83 PHE B N 1
ATOM 2719 C CA . PHE B 1 83 ? -11.5 -14.906 -3.129 1 97.94 83 PHE B CA 1
ATOM 2720 C C . PHE B 1 83 ? -12.68 -15.578 -2.432 1 97.94 83 PHE B C 1
ATOM 2722 O O . PHE B 1 83 ? -13.32 -14.984 -1.562 1 97.94 83 PHE B O 1
ATOM 2729 N N . GLU B 1 84 ? -13 -16.844 -2.785 1 97.38 84 GLU B N 1
ATOM 2730 C CA . GLU B 1 84 ? -14.117 -17.562 -2.16 1 97.38 84 GLU B CA 1
ATOM 2731 C C . GLU B 1 84 ? -13.844 -17.812 -0.681 1 97.38 84 GLU B C 1
ATOM 2733 O O . GLU B 1 84 ? -12.719 -18.125 -0.295 1 97.38 84 GLU B O 1
ATOM 2738 N N . GLU B 1 85 ? -14.93 -17.719 0.104 1 95.94 85 GLU B N 1
ATOM 2739 C CA . GLU B 1 85 ? -14.812 -17.969 1.536 1 95.94 85 GLU B CA 1
ATOM 2740 C C . GLU B 1 85 ? -14.547 -19.453 1.812 1 95.94 85 GLU B C 1
ATOM 2742 O O . GLU B 1 85 ? -15.281 -20.312 1.332 1 95.94 85 GLU B O 1
ATOM 2747 N N . ARG B 1 86 ? -13.445 -19.719 2.586 1 94.94 86 ARG B N 1
ATOM 2748 C CA . ARG B 1 86 ? -13.062 -21.094 2.902 1 94.94 86 ARG B CA 1
ATOM 2749 C C . ARG B 1 86 ? -12.672 -21.219 4.371 1 94.94 86 ARG B C 1
ATOM 2751 O O . ARG B 1 86 ? -11.984 -22.172 4.75 1 94.94 86 ARG B O 1
ATOM 2758 N N . GLY B 1 87 ? -12.984 -20.172 5.172 1 95.94 87 GLY B N 1
ATOM 2759 C CA . GLY B 1 87 ? -12.734 -20.25 6.602 1 95.94 87 GLY B CA 1
ATOM 2760 C C . GLY B 1 87 ? -11.469 -19.531 7.023 1 95.94 87 GLY B C 1
ATOM 2761 O O . GLY B 1 87 ? -11 -19.703 8.156 1 95.94 87 GLY B O 1
ATOM 2762 N N . TYR B 1 88 ? -10.844 -18.766 6.125 1 96.81 88 TYR B N 1
ATOM 2763 C CA . TYR B 1 88 ? -9.641 -18 6.461 1 96.81 88 TYR B CA 1
ATOM 2764 C C . TYR B 1 88 ? -9.945 -16.516 6.59 1 96.81 88 TYR B C 1
ATOM 2766 O O . TYR B 1 88 ? -10.75 -15.977 5.824 1 96.81 88 TYR B O 1
ATOM 2774 N N . ASP B 1 89 ? -9.305 -15.844 7.547 1 96.06 89 ASP B N 1
ATOM 2775 C CA . ASP B 1 89 ? -9.531 -14.43 7.805 1 96.06 89 ASP B CA 1
ATOM 2776 C C . ASP B 1 89 ? -8.734 -13.555 6.836 1 96.06 89 ASP B C 1
ATOM 2778 O O . ASP B 1 89 ? -9.219 -12.523 6.379 1 96.06 89 ASP B O 1
ATOM 2782 N N . LYS B 1 90 ? -7.52 -13.992 6.609 1 97.5 90 LYS B N 1
ATOM 2783 C CA . LYS B 1 90 ? -6.605 -13.273 5.73 1 97.5 90 LYS B CA 1
ATOM 2784 C C . LYS B 1 90 ? -5.762 -14.234 4.898 1 97.5 90 LYS B C 1
ATOM 2786 O O . LYS B 1 90 ? -5.32 -15.273 5.398 1 97.5 90 LYS B O 1
ATOM 2791 N N . VAL B 1 91 ? -5.527 -13.859 3.609 1 98.56 91 VAL B N 1
ATOM 2792 C CA . VAL B 1 91 ? -4.84 -14.734 2.662 1 98.56 91 VAL B CA 1
ATOM 2793 C C . VAL B 1 91 ? -3.715 -13.961 1.976 1 98.56 91 VAL B C 1
ATOM 2795 O O . VAL B 1 91 ? -3.889 -12.805 1.596 1 98.56 91 VAL B O 1
ATOM 2798 N N . ILE B 1 92 ? -2.547 -14.539 1.972 1 98.81 92 ILE B N 1
ATOM 2799 C CA . ILE B 1 92 ? -1.5 -14.164 1.028 1 98.81 92 ILE B CA 1
ATOM 2800 C C . ILE B 1 92 ? -1.491 -15.133 -0.149 1 98.81 92 ILE B C 1
ATOM 2802 O O . ILE B 1 92 ? -1.218 -16.328 0.023 1 98.81 92 ILE B O 1
ATOM 2806 N N . TYR B 1 93 ? -1.852 -14.609 -1.309 1 98.81 93 TYR B N 1
ATOM 2807 C CA . TYR B 1 93 ? -1.804 -15.406 -2.525 1 98.81 93 TYR B CA 1
ATOM 2808 C C . TYR B 1 93 ? -0.524 -15.141 -3.307 1 98.81 93 TYR B C 1
ATOM 2810 O O . TYR B 1 93 ? -0.077 -13.992 -3.4 1 98.81 93 TYR B O 1
ATOM 2818 N N . LEU B 1 94 ? 0.016 -16.234 -3.959 1 98.62 94 LEU B N 1
ATOM 2819 C CA . LEU B 1 94 ? 1.176 -16.125 -4.836 1 98.62 94 LEU B CA 1
ATOM 2820 C C . LEU B 1 94 ? 0.99 -16.984 -6.086 1 98.62 94 LEU B C 1
ATOM 2822 O O . LEU B 1 94 ? 0.539 -18.141 -5.996 1 98.62 94 LEU B O 1
ATOM 2826 N N . ASP B 1 95 ? 1.397 -16.422 -7.246 1 97.38 95 ASP B N 1
ATOM 2827 C CA . ASP B 1 95 ? 1.533 -17.281 -8.414 1 97.38 95 ASP B CA 1
ATOM 2828 C C . ASP B 1 95 ? 2.596 -18.359 -8.188 1 97.38 95 ASP B C 1
ATOM 2830 O O . ASP B 1 95 ? 3.631 -18.094 -7.574 1 97.38 95 ASP B O 1
ATOM 2834 N N . SER B 1 96 ? 2.393 -19.516 -8.789 1 95.12 96 SER B N 1
ATOM 2835 C CA . SER B 1 96 ? 3.295 -20.625 -8.508 1 95.12 96 SER B CA 1
ATOM 2836 C C . SER B 1 96 ? 4.488 -20.625 -9.461 1 95.12 96 SER B C 1
ATOM 2838 O O . SER B 1 96 ? 5.438 -21.391 -9.273 1 95.12 96 SER B O 1
ATOM 2840 N N . ASP B 1 97 ? 4.465 -19.781 -10.461 1 96.12 97 ASP B N 1
ATOM 2841 C CA . ASP B 1 97 ? 5.598 -19.672 -11.375 1 96.12 97 ASP B CA 1
ATOM 2842 C C . ASP B 1 97 ? 6.555 -18.562 -10.922 1 96.12 97 ASP B C 1
ATOM 2844 O O . ASP B 1 97 ? 6.926 -17.703 -11.711 1 96.12 97 ASP B O 1
ATOM 2848 N N . ALA B 1 98 ? 6.969 -18.719 -9.641 1 97.88 98 ALA B N 1
ATOM 2849 C CA . ALA B 1 98 ? 7.84 -17.734 -9 1 97.88 98 ALA B CA 1
ATOM 2850 C C . ALA B 1 98 ? 8.75 -18.391 -7.973 1 97.88 98 ALA B C 1
ATOM 2852 O O . ALA B 1 98 ? 8.641 -19.594 -7.719 1 97.88 98 ALA B O 1
ATOM 2853 N N . TRP B 1 99 ? 9.719 -17.625 -7.496 1 98 99 TRP B N 1
ATOM 2854 C CA . TRP B 1 99 ? 10.602 -18.031 -6.406 1 98 99 TRP B CA 1
ATOM 2855 C C . TRP B 1 99 ? 10.578 -17 -5.277 1 98 99 TRP B C 1
ATOM 2857 O O . TRP B 1 99 ? 10.789 -15.812 -5.508 1 98 99 TRP B O 1
ATOM 2867 N N . ILE B 1 100 ? 10.336 -17.484 -4.051 1 97.81 100 ILE B N 1
ATOM 2868 C CA . ILE B 1 100 ? 10.328 -16.594 -2.891 1 97.81 100 ILE B CA 1
ATOM 2869 C C . ILE B 1 100 ? 11.742 -16.469 -2.326 1 97.81 100 ILE B C 1
ATOM 2871 O O . ILE B 1 100 ? 12.391 -17.469 -2.029 1 97.81 100 ILE B O 1
ATOM 2875 N N . GLN B 1 101 ? 12.164 -15.219 -2.174 1 96.75 101 GLN B N 1
ATOM 2876 C CA . GLN B 1 101 ? 13.508 -14.945 -1.676 1 96.75 101 GLN B CA 1
ATOM 2877 C C . GLN B 1 101 ? 13.484 -14.609 -0.188 1 96.75 101 GLN B C 1
ATOM 2879 O O . GLN B 1 101 ? 14.461 -14.852 0.525 1 96.75 101 GLN B O 1
ATOM 2884 N N . ARG B 1 102 ? 12.43 -14.008 0.232 1 97.44 102 ARG B N 1
ATOM 2885 C CA . ARG B 1 102 ? 12.305 -13.555 1.613 1 97.44 102 ARG B CA 1
ATOM 2886 C C . ARG B 1 102 ? 10.906 -13.844 2.158 1 97.44 102 ARG B C 1
ATOM 2888 O O . ARG B 1 102 ? 9.945 -13.945 1.393 1 97.44 102 ARG B O 1
ATOM 2895 N N . ASN B 1 103 ? 10.867 -13.992 3.529 1 98.31 103 ASN B N 1
ATOM 2896 C CA . ASN B 1 103 ? 9.602 -14.234 4.211 1 98.31 103 ASN B CA 1
ATOM 2897 C C . ASN B 1 103 ? 8.617 -13.086 4 1 98.31 103 ASN B C 1
ATOM 2899 O O . ASN B 1 103 ? 9.008 -11.922 4.059 1 98.31 103 ASN B O 1
ATOM 2903 N N . LEU B 1 104 ? 7.316 -13.43 3.785 1 98.31 104 LEU B N 1
ATOM 2904 C CA . LEU B 1 104 ? 6.285 -12.445 3.488 1 98.31 104 LEU B CA 1
ATOM 2905 C C . LEU B 1 104 ? 5.27 -12.359 4.625 1 98.31 104 LEU B C 1
ATOM 2907 O O . LEU B 1 104 ? 4.242 -11.688 4.496 1 98.31 104 LEU B O 1
ATOM 2911 N N . ASP B 1 105 ? 5.527 -12.938 5.785 1 98.06 105 ASP B N 1
ATOM 2912 C CA . ASP B 1 105 ? 4.535 -13.07 6.848 1 98.06 105 ASP B CA 1
ATOM 2913 C C . ASP B 1 105 ? 4.113 -11.703 7.383 1 98.06 105 ASP B C 1
ATOM 2915 O O . ASP B 1 105 ? 3.006 -11.547 7.902 1 98.06 105 ASP B O 1
ATOM 2919 N N . HIS B 1 106 ? 4.934 -10.68 7.195 1 96.75 106 HIS B N 1
ATOM 2920 C CA . HIS B 1 106 ? 4.59 -9.352 7.691 1 96.75 106 HIS B CA 1
ATOM 2921 C C . HIS B 1 106 ? 3.375 -8.789 6.965 1 96.75 106 HIS B C 1
ATOM 2923 O O . HIS B 1 106 ? 2.705 -7.887 7.473 1 96.75 106 HIS B O 1
ATOM 2929 N N . LEU B 1 107 ? 3.027 -9.383 5.824 1 98.06 107 LEU B N 1
ATOM 2930 C CA . LEU B 1 107 ? 1.902 -8.891 5.035 1 98.06 107 LEU B CA 1
ATOM 2931 C C . LEU B 1 107 ? 0.577 -9.242 5.703 1 98.06 107 LEU B C 1
ATOM 2933 O O . LEU B 1 107 ? -0.459 -8.656 5.387 1 98.06 107 LEU B O 1
ATOM 2937 N N . PHE B 1 108 ? 0.572 -10.156 6.672 1 97.25 108 PHE B N 1
ATOM 2938 C CA . PHE B 1 108 ? -0.645 -10.477 7.41 1 97.25 108 PHE B CA 1
ATOM 2939 C C . PHE B 1 108 ? -1.071 -9.305 8.281 1 97.25 108 PHE B C 1
ATOM 2941 O O . PHE B 1 108 ? -2.215 -9.25 8.742 1 97.25 108 PHE B O 1
ATOM 2948 N N . HIS B 1 109 ? -0.193 -8.234 8.422 1 95.12 109 HIS B N 1
ATOM 2949 C CA . HIS B 1 109 ? -0.486 -7.109 9.305 1 95.12 109 HIS B CA 1
ATOM 2950 C C . HIS B 1 109 ? -1.023 -5.918 8.516 1 95.12 109 HIS B C 1
ATOM 2952 O O . HIS B 1 109 ? -1.369 -4.891 9.102 1 95.12 109 HIS B O 1
ATOM 2958 N N . LEU B 1 110 ? -1.131 -6.121 7.246 1 96.94 110 LEU B N 1
ATOM 2959 C CA . LEU B 1 110 ? -1.681 -5.039 6.438 1 96.94 110 LEU B CA 1
ATOM 2960 C C . LEU B 1 110 ? -3.125 -4.75 6.832 1 96.94 110 LEU B C 1
ATOM 2962 O O . LEU B 1 110 ? -3.875 -5.664 7.176 1 96.94 110 LEU B O 1
ATOM 2966 N N . GLY B 1 111 ? -3.514 -3.494 6.773 1 93.81 111 GLY B N 1
ATOM 2967 C CA . GLY B 1 111 ? -4.863 -3.088 7.129 1 93.81 111 GLY B CA 1
ATOM 2968 C C . GLY B 1 111 ? -5.906 -3.535 6.117 1 93.81 111 GLY B C 1
ATOM 2969 O O . GLY B 1 111 ? -5.57 -4.141 5.098 1 93.81 111 GLY B O 1
ATOM 2970 N N . ASP B 1 112 ? -7.172 -3.193 6.391 1 93 112 ASP B N 1
ATOM 2971 C CA . ASP B 1 112 ? -8.305 -3.635 5.582 1 93 112 ASP B CA 1
ATOM 2972 C C . ASP B 1 112 ? -8.305 -2.951 4.215 1 93 112 ASP B C 1
ATOM 2974 O O . ASP B 1 112 ? -8.031 -1.753 4.117 1 93 112 ASP B O 1
ATOM 2978 N N . ALA B 1 113 ? -8.508 -3.756 3.201 1 94.88 113 ALA B N 1
ATOM 2979 C CA . ALA B 1 113 ? -8.672 -3.363 1.804 1 94.88 113 ALA B CA 1
ATOM 2980 C C . ALA B 1 113 ? -9.352 -4.469 1.002 1 94.88 113 ALA B C 1
ATOM 2982 O O . ALA B 1 113 ? -9.492 -5.598 1.48 1 94.88 113 ALA B O 1
ATOM 2983 N N . VAL B 1 114 ? -9.82 -4.086 -0.166 1 96.62 114 VAL B N 1
ATOM 2984 C CA . VAL B 1 114 ? -10.312 -5.15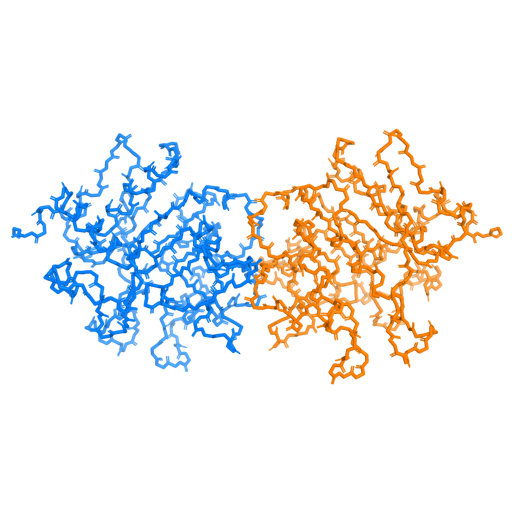6 -1.029 1 96.62 114 VAL B CA 1
ATOM 2985 C C . VAL B 1 114 ? -9.203 -6.176 -1.271 1 96.62 114 VAL B C 1
ATOM 2987 O O . VAL B 1 114 ? -9.422 -7.383 -1.154 1 96.62 114 VAL B O 1
ATOM 2990 N N . PHE B 1 115 ? -7.992 -5.68 -1.57 1 98 115 PHE B N 1
ATOM 2991 C CA . PHE B 1 115 ? -6.742 -6.434 -1.518 1 98 115 PHE B CA 1
ATOM 2992 C C . PHE B 1 115 ? -5.543 -5.504 -1.664 1 98 115 PHE B C 1
ATOM 2994 O O . PHE B 1 115 ? -5.707 -4.309 -1.914 1 98 115 PHE B O 1
ATOM 3001 N N . TRP B 1 116 ? -4.371 -6.035 -1.382 1 98.38 116 TRP B N 1
ATOM 3002 C CA . TRP B 1 116 ? -3.082 -5.41 -1.652 1 98.38 116 TRP B CA 1
ATOM 3003 C C . TRP B 1 116 ? -2.363 -6.117 -2.795 1 98.38 116 TRP B C 1
ATOM 3005 O O . TRP B 1 116 ? -2.398 -7.348 -2.893 1 98.38 116 TRP B O 1
ATOM 3015 N N . ALA B 1 117 ? -1.718 -5.324 -3.654 1 98.44 117 ALA B N 1
ATOM 3016 C CA . ALA B 1 117 ? -0.986 -5.859 -4.801 1 98.44 117 ALA B CA 1
ATOM 3017 C C . ALA B 1 117 ? 0.216 -4.98 -5.141 1 98.44 117 ALA B C 1
ATOM 3019 O O . ALA B 1 117 ? 0.21 -3.777 -4.867 1 98.44 117 ALA B O 1
ATOM 3020 N N . PRO B 1 118 ? 1.245 -5.574 -5.727 1 97.44 118 PRO B N 1
ATOM 3021 C CA . PRO B 1 118 ? 2.402 -4.754 -6.094 1 97.44 118 PRO B CA 1
ATOM 3022 C C . PRO B 1 118 ? 2.152 -3.904 -7.34 1 97.44 118 PRO B C 1
ATOM 3024 O O . PRO B 1 118 ? 1.398 -4.312 -8.227 1 97.44 118 PRO B O 1
ATOM 3027 N N . HIS B 1 119 ? 2.891 -2.787 -7.371 1 96.06 119 HIS B N 1
ATOM 3028 C CA . HIS B 1 119 ? 2.938 -2.035 -8.617 1 96.06 119 HIS B CA 1
ATOM 3029 C C . HIS B 1 119 ? 3.381 -2.92 -9.781 1 96.06 119 HIS B C 1
ATOM 3031 O O . HIS B 1 119 ? 4.297 -3.734 -9.633 1 96.06 119 HIS B O 1
ATOM 3037 N N . ALA B 1 120 ? 2.645 -2.729 -10.93 1 95.44 120 ALA B N 1
ATOM 3038 C CA . ALA B 1 120 ? 3.145 -3.344 -12.148 1 95.44 120 ALA B CA 1
ATOM 3039 C C . ALA B 1 120 ? 4.176 -2.449 -12.836 1 95.44 120 ALA B C 1
ATOM 3041 O O . ALA B 1 120 ? 3.91 -1.883 -13.898 1 95.44 120 ALA B O 1
ATOM 3042 N N . TYR B 1 121 ? 5.375 -2.418 -12.289 1 93.5 121 TYR B N 1
ATOM 3043 C CA . TYR B 1 121 ? 6.402 -1.477 -12.711 1 93.5 121 TYR B CA 1
ATOM 3044 C C . TYR B 1 121 ? 6.719 -1.646 -14.195 1 93.5 121 TYR B C 1
ATOM 3046 O O . TYR B 1 121 ? 7.207 -0.716 -14.844 1 93.5 121 TYR B O 1
ATOM 3054 N N . TYR B 1 122 ? 6.395 -2.748 -14.781 1 92 122 TYR B N 1
ATOM 3055 C CA . TYR B 1 122 ? 6.691 -3.057 -16.172 1 92 122 TYR B CA 1
ATOM 3056 C C . TYR B 1 122 ? 5.617 -2.492 -17.094 1 92 122 TYR B C 1
ATOM 3058 O O . TYR B 1 122 ? 5.738 -2.574 -18.328 1 92 122 TYR B O 1
ATOM 3066 N N . LEU B 1 123 ? 4.609 -1.965 -16.562 1 87.75 123 LEU B N 1
ATOM 3067 C CA . LEU B 1 123 ? 3.582 -1.229 -17.281 1 87.75 123 LEU B CA 1
ATOM 3068 C C . LEU B 1 123 ? 3.545 0.231 -16.844 1 87.75 123 LEU B C 1
ATOM 3070 O O . LEU B 1 123 ? 2.514 0.714 -16.375 1 87.75 123 LEU B O 1
ATOM 3074 N N . THR B 1 124 ? 4.82 0.918 -17.031 1 66.12 124 THR B N 1
ATOM 3075 C CA . THR B 1 124 ? 5.234 2.207 -16.5 1 66.12 124 THR B CA 1
ATOM 3076 C C . THR B 1 124 ? 4.398 3.338 -17.094 1 66.12 124 THR B C 1
ATOM 3078 O O . THR B 1 124 ? 3.963 3.254 -18.234 1 66.12 124 THR B O 1
ATOM 3081 N N . GLU B 1 125 ? 3.215 3.771 -16.5 1 67.75 125 GLU B N 1
ATOM 3082 C CA . GLU B 1 125 ? 2.434 4.957 -16.844 1 67.75 125 GLU B CA 1
ATOM 3083 C C . GLU B 1 125 ? 0.949 4.738 -16.562 1 67.75 125 GLU B C 1
ATOM 3085 O O . GLU B 1 125 ? 0.153 5.676 -16.656 1 67.75 125 GLU B O 1
ATOM 3090 N N . ASN B 1 126 ? 0.959 3.502 -16.016 1 75.12 126 ASN B N 1
ATOM 3091 C CA . ASN B 1 126 ? -0.44 3.205 -15.734 1 75.12 126 ASN B CA 1
ATOM 3092 C C . ASN B 1 126 ? -0.671 2.977 -14.242 1 75.12 126 ASN B C 1
ATOM 3094 O O . ASN B 1 126 ? 0.239 2.557 -13.523 1 75.12 126 ASN B O 1
ATOM 3098 N N . TYR B 1 127 ? -1.656 3.527 -13.766 1 85.31 127 TYR B N 1
ATOM 3099 C CA . TYR B 1 127 ? -2.135 3.266 -12.414 1 85.31 127 TYR B CA 1
ATOM 3100 C C . TYR B 1 127 ? -2.668 1.844 -12.289 1 85.31 127 TYR B C 1
ATOM 3102 O O . TYR B 1 127 ? -3.881 1.635 -12.195 1 85.31 127 TYR B O 1
ATOM 3110 N N . VAL B 1 128 ? -1.597 0.778 -12.398 1 93.38 128 VAL B N 1
ATOM 3111 C CA . VAL B 1 128 ? -2.004 -0.622 -12.445 1 93.38 128 VAL B CA 1
ATOM 3112 C C . VAL B 1 128 ? -1.137 -1.447 -11.5 1 93.38 128 VAL B C 1
ATOM 3114 O O . VAL B 1 128 ? -0.014 -1.053 -11.172 1 93.38 128 VAL B O 1
ATOM 3117 N N . PHE B 1 129 ? -1.722 -2.535 -11.07 1 96 129 PHE B N 1
ATOM 3118 C CA . PHE B 1 129 ? -1.013 -3.479 -10.219 1 96 129 PHE B CA 1
ATOM 3119 C C . PHE B 1 129 ? -0.883 -4.836 -10.898 1 96 129 PHE B C 1
ATOM 3121 O O . PHE B 1 129 ? -1.591 -5.121 -11.859 1 96 129 PHE B O 1
ATOM 3128 N N . GLY B 1 130 ? 0.152 -5.59 -10.43 1 96.75 130 GLY B N 1
ATOM 3129 C CA . GLY B 1 130 ? 0.26 -6.988 -10.82 1 96.75 130 GLY B CA 1
ATOM 3130 C C . GLY B 1 130 ? -0.525 -7.922 -9.914 1 96.75 130 GLY B C 1
ATOM 3131 O O . GLY B 1 130 ? -0.556 -7.734 -8.695 1 96.75 130 GLY B O 1
ATOM 3132 N N . SER B 1 131 ? -1.097 -9.023 -10.492 1 97.31 131 SER B N 1
ATOM 3133 C CA . SER B 1 131 ? -1.932 -9.93 -9.719 1 97.31 131 SER B CA 1
ATOM 3134 C C . SER B 1 131 ? -1.135 -11.141 -9.242 1 97.31 131 SER B C 1
ATOM 3136 O O . SER B 1 131 ? -1.713 -12.156 -8.844 1 97.31 131 SER B O 1
ATOM 3138 N N . THR B 1 132 ? 0.217 -11.062 -9.266 1 97.62 132 THR B N 1
ATOM 3139 C CA . THR B 1 132 ? 1.068 -12.211 -8.961 1 97.62 132 THR B CA 1
ATOM 3140 C C . THR B 1 132 ? 1.193 -12.406 -7.449 1 97.62 132 THR B C 1
ATOM 3142 O O . THR B 1 132 ? 1.597 -13.469 -6.984 1 97.62 132 THR B O 1
ATOM 3145 N N . LEU B 1 133 ? 0.953 -11.406 -6.695 1 98.75 133 LEU B N 1
ATOM 3146 C CA . LEU B 1 133 ? 0.88 -11.375 -5.238 1 98.75 133 LEU B CA 1
ATOM 3147 C C . LEU B 1 133 ? -0.321 -10.555 -4.77 1 98.75 133 LEU B C 1
ATOM 3149 O O . LEU B 1 133 ? -0.477 -9.398 -5.16 1 98.75 133 LEU B O 1
ATOM 3153 N N . LEU B 1 134 ? -1.201 -11.203 -3.965 1 98.81 134 LEU B N 1
ATOM 3154 C CA . LEU B 1 134 ? -2.363 -10.523 -3.404 1 98.81 134 LEU B CA 1
ATOM 3155 C C . LEU B 1 134 ? -2.498 -10.82 -1.914 1 98.81 134 LEU B C 1
ATOM 3157 O O . LEU B 1 134 ? -2.258 -11.945 -1.473 1 98.81 134 LEU B O 1
ATOM 3161 N N . VAL B 1 135 ? -2.877 -9.797 -1.16 1 98.75 135 VAL B N 1
ATOM 3162 C CA . VAL B 1 135 ? -3.213 -9.945 0.252 1 98.75 135 VAL B CA 1
ATOM 3163 C C . VAL B 1 135 ? -4.641 -9.469 0.497 1 98.75 135 VAL B C 1
ATOM 3165 O O . VAL B 1 135 ? -4.984 -8.328 0.174 1 98.75 135 VAL B O 1
ATOM 3168 N N . PHE B 1 136 ? -5.516 -10.383 1.061 1 98.06 136 PHE B N 1
ATOM 3169 C CA . PHE B 1 136 ? -6.93 -10.031 1.147 1 98.06 136 PHE B CA 1
ATOM 3170 C C . PHE B 1 136 ? -7.641 -10.891 2.182 1 98.06 136 PHE B C 1
ATOM 3172 O O . PHE B 1 136 ? -7.086 -11.891 2.65 1 98.06 136 PHE B O 1
ATOM 3179 N N . ALA B 1 137 ? -8.797 -10.398 2.543 1 96.5 137 ALA B N 1
ATOM 3180 C CA . ALA B 1 137 ? -9.789 -11.242 3.186 1 96.5 137 ALA B CA 1
ATOM 3181 C C . ALA B 1 137 ? -10.789 -11.789 2.166 1 96.5 137 ALA B C 1
ATOM 3183 O O . ALA B 1 137 ? -11.328 -11.031 1.354 1 96.5 137 ALA B O 1
ATOM 3184 N N . PRO B 1 138 ? -10.953 -13.109 2.217 1 96.12 138 PRO B N 1
ATOM 3185 C CA . PRO B 1 138 ? -11.938 -13.656 1.279 1 96.12 138 PRO B CA 1
ATOM 3186 C C . PRO B 1 138 ? -13.281 -12.938 1.351 1 96.12 138 PRO B C 1
ATOM 3188 O O . PRO B 1 138 ? -13.688 -12.477 2.422 1 96.12 138 PRO B O 1
ATOM 3191 N N . SER B 1 139 ? -13.938 -12.789 0.161 1 92.94 139 SER B N 1
ATOM 3192 C CA . SER B 1 139 ? -15.148 -11.969 0.071 1 92.94 139 SER B CA 1
ATOM 3193 C C . SER B 1 139 ? -16.062 -12.477 -1.034 1 92.94 139 SER B C 1
ATOM 3195 O O . SER B 1 139 ? -15.727 -12.398 -2.217 1 92.94 139 SER B O 1
ATOM 3197 N N . ASN B 1 140 ? -17.234 -12.797 -0.667 1 88.44 140 ASN B N 1
ATOM 3198 C CA . ASN B 1 140 ? -18.219 -13.188 -1.665 1 88.44 140 ASN B CA 1
ATOM 3199 C C . ASN B 1 140 ? -18.688 -12 -2.498 1 88.44 140 ASN B C 1
ATOM 3201 O O . ASN B 1 140 ? -19.094 -12.164 -3.646 1 88.44 140 ASN B O 1
ATOM 3205 N N . THR B 1 141 ? -18.547 -10.852 -1.891 1 91.25 141 THR B N 1
ATOM 3206 C CA . THR B 1 141 ? -18.875 -9.641 -2.637 1 91.25 141 THR B CA 1
ATOM 3207 C C . THR B 1 141 ? -17.922 -9.461 -3.816 1 91.25 141 THR B C 1
ATOM 3209 O O . THR B 1 141 ? -18.344 -9.117 -4.918 1 91.25 141 THR B O 1
ATOM 3212 N N . VAL B 1 142 ? -16.641 -9.789 -3.574 1 95.5 142 VAL B N 1
ATOM 3213 C CA . VAL B 1 142 ? -15.656 -9.68 -4.637 1 95.5 142 VAL B CA 1
ATOM 3214 C C . VAL B 1 142 ? -15.938 -10.719 -5.719 1 95.5 142 VAL B C 1
ATOM 3216 O O . VAL B 1 142 ? -15.93 -10.406 -6.91 1 95.5 142 VAL B O 1
ATOM 3219 N N . ILE B 1 143 ? -16.297 -11.906 -5.316 1 95.44 143 ILE B N 1
ATOM 3220 C CA . ILE B 1 143 ? -16.578 -12.984 -6.266 1 95.44 143 ILE B CA 1
ATOM 3221 C C . ILE B 1 143 ? -17.781 -12.602 -7.129 1 95.44 143 ILE B C 1
ATOM 3223 O O . ILE B 1 143 ? -17.75 -12.766 -8.352 1 95.44 143 ILE B O 1
ATOM 3227 N N . ALA B 1 144 ? -18.781 -12.078 -6.531 1 94.38 144 ALA B N 1
ATOM 3228 C CA . ALA B 1 144 ? -19.984 -11.68 -7.266 1 94.38 144 ALA B CA 1
ATOM 3229 C C . ALA B 1 144 ? -19.656 -10.594 -8.281 1 94.38 144 ALA B C 1
ATOM 3231 O O . ALA B 1 144 ? -20.156 -10.625 -9.414 1 94.38 144 ALA B O 1
ATOM 3232 N N . ALA B 1 145 ? -18.828 -9.68 -7.922 1 94.75 145 ALA B N 1
ATOM 3233 C CA . ALA B 1 145 ? -18.422 -8.609 -8.828 1 94.75 145 ALA B CA 1
ATOM 3234 C C . ALA B 1 145 ? -17.625 -9.148 -10.008 1 94.75 145 ALA B C 1
ATOM 3236 O O . ALA B 1 145 ? -17.828 -8.719 -11.148 1 94.75 145 ALA B O 1
ATOM 3237 N N . LEU B 1 146 ? -16.781 -10.094 -9.734 1 95.38 146 LEU B N 1
ATOM 3238 C CA . LEU B 1 146 ? -15.984 -10.711 -10.781 1 95.38 146 LEU B CA 1
ATOM 3239 C C . LEU B 1 146 ? -16.859 -11.484 -11.758 1 95.38 146 LEU B C 1
ATOM 3241 O O . LEU B 1 146 ? -16.703 -11.367 -12.969 1 95.38 146 LEU B O 1
ATOM 3245 N N . GLU B 1 147 ? -17.812 -12.219 -11.227 1 93.94 147 GLU B N 1
ATOM 3246 C CA . GLU B 1 147 ? -18.719 -12.984 -12.07 1 93.94 147 GLU B CA 1
ATOM 3247 C C . GLU B 1 147 ? -19.516 -12.07 -13 1 93.94 147 GLU B C 1
ATOM 3249 O O . GLU B 1 147 ? -19.625 -12.352 -14.203 1 93.94 147 GLU B O 1
ATOM 3254 N N . LYS B 1 148 ? -19.938 -11.016 -12.453 1 94.12 148 LYS B N 1
ATOM 3255 C CA . LYS B 1 148 ? -20.703 -10.062 -13.25 1 94.12 148 LYS B CA 1
ATOM 3256 C C . LYS B 1 148 ? -19.844 -9.453 -14.352 1 94.12 148 LYS B C 1
ATOM 3258 O O . LYS B 1 148 ? -20.281 -9.367 -15.508 1 94.12 148 LYS B O 1
ATOM 3263 N N . ALA B 1 149 ? -18.625 -9.078 -14.078 1 94.12 149 ALA B N 1
ATOM 3264 C CA . ALA B 1 149 ? -17.734 -8.445 -15.047 1 94.12 149 ALA B CA 1
ATOM 3265 C C . ALA B 1 149 ? -17.359 -9.414 -16.156 1 94.12 149 ALA B C 1
ATOM 3267 O O . ALA B 1 149 ? -17.219 -9.016 -17.312 1 94.12 149 ALA B O 1
ATOM 3268 N N . LEU B 1 150 ? -17.234 -10.664 -15.797 1 92.31 150 LEU B N 1
ATOM 3269 C CA . LEU B 1 150 ? -16.734 -11.656 -16.75 1 92.31 150 LEU B CA 1
ATOM 3270 C C . LEU B 1 150 ? -17.859 -12.211 -17.609 1 92.31 150 LEU B C 1
ATOM 3272 O O . LEU B 1 150 ? -17.594 -12.859 -18.625 1 92.31 150 LEU B O 1
ATOM 3276 N N . GLU B 1 151 ? -19.078 -11.961 -17.234 1 90.06 151 GLU B N 1
ATOM 3277 C CA . GLU B 1 151 ? -20.219 -12.352 -18.062 1 90.06 151 GLU B CA 1
ATOM 3278 C C . GLU B 1 151 ? -20.234 -11.586 -19.375 1 90.06 151 GLU B C 1
ATOM 3280 O O . GLU B 1 151 ? -20.609 -12.141 -20.422 1 90.06 151 GLU B O 1
ATOM 3285 N N . SER B 1 152 ? -19.828 -10.32 -19.359 1 88.88 152 SER B N 1
ATOM 3286 C CA . SER B 1 152 ? -19.734 -9.477 -20.547 1 88.88 152 SER B CA 1
ATOM 3287 C C . SER B 1 152 ? -18.438 -8.68 -20.562 1 88.88 152 SER B C 1
ATOM 3289 O O . SER B 1 152 ? -18.438 -7.473 -20.312 1 88.88 152 SER B O 1
ATOM 3291 N N . PRO B 1 153 ? -17.406 -9.367 -20.938 1 88.88 153 PRO B N 1
ATOM 3292 C CA . PRO B 1 153 ? -16.125 -8.664 -20.938 1 88.88 153 PRO B CA 1
ATOM 3293 C C . PRO B 1 153 ? -16.094 -7.477 -21.891 1 88.88 153 PRO B C 1
ATOM 3295 O O . PRO B 1 153 ? -16.656 -7.559 -23 1 88.88 153 PRO B O 1
ATOM 3298 N N . PRO B 1 154 ? -15.531 -6.387 -21.453 1 91.81 154 PRO B N 1
ATOM 3299 C CA . PRO B 1 154 ? -15.523 -5.176 -22.281 1 91.81 154 PRO B CA 1
ATOM 3300 C C . PRO B 1 154 ? -14.562 -5.281 -23.453 1 91.81 154 PRO B C 1
ATOM 3302 O O . PRO B 1 154 ? -14.602 -4.438 -24.359 1 91.81 154 PRO B O 1
ATOM 3305 N N . ARG B 1 155 ? -13.688 -6.215 -23.453 1 88.5 155 ARG B N 1
ATOM 3306 C CA . ARG B 1 155 ? -12.719 -6.434 -24.531 1 88.5 155 ARG B CA 1
ATOM 3307 C C . ARG B 1 155 ? -12.273 -7.895 -24.578 1 88.5 155 ARG B C 1
ATOM 3309 O O . ARG B 1 155 ? -12.461 -8.633 -23.609 1 88.5 155 ARG B O 1
ATOM 3316 N N . PRO B 1 156 ? -11.656 -8.125 -25.766 1 83.25 156 PRO B N 1
ATOM 3317 C CA . PRO B 1 156 ? -11.086 -9.477 -25.828 1 83.25 156 PRO B CA 1
ATOM 3318 C C . PRO B 1 156 ? -9.883 -9.648 -24.906 1 83.25 156 PRO B C 1
ATOM 3320 O O . PRO B 1 156 ? -9.258 -8.664 -24.5 1 83.25 156 PRO B O 1
ATOM 3323 N N . ASP B 1 157 ? -9.523 -10.781 -24.453 1 82.06 157 ASP B N 1
ATOM 3324 C CA . ASP B 1 157 ? -8.367 -11.086 -23.625 1 82.06 157 ASP B CA 1
ATOM 3325 C C . ASP B 1 157 ? -8.484 -10.43 -22.25 1 82.06 157 ASP B C 1
ATOM 3327 O O . ASP B 1 157 ? -7.551 -9.766 -21.797 1 82.06 157 ASP B O 1
ATOM 3331 N N . TYR B 1 158 ? -9.617 -10.562 -21.672 1 89.81 158 TYR B N 1
ATOM 3332 C CA . TYR B 1 158 ? -9.977 -10.031 -20.359 1 89.81 158 TYR B CA 1
ATOM 3333 C C . TYR B 1 158 ? -9.727 -11.055 -19.266 1 89.81 158 TYR B C 1
ATOM 3335 O O . TYR B 1 158 ? -10.656 -11.742 -18.828 1 89.81 158 TYR B O 1
ATOM 3343 N N . PHE B 1 159 ? -8.43 -11.07 -18.828 1 91.88 159 PHE B N 1
ATOM 3344 C CA . PHE B 1 159 ? -7.992 -12.125 -17.922 1 91.88 159 PHE B CA 1
ATOM 3345 C C . PHE B 1 159 ? -7.914 -11.609 -16.484 1 91.88 159 PHE B C 1
ATOM 3347 O O . PHE B 1 159 ? -8.516 -10.586 -16.156 1 91.88 159 PHE B O 1
ATOM 3354 N N . ASP B 1 160 ? -7.254 -12.375 -15.625 1 94.38 160 ASP B N 1
ATOM 3355 C CA . ASP B 1 160 ? -7.324 -12.133 -14.188 1 94.38 160 ASP B CA 1
ATOM 3356 C C . ASP B 1 160 ? -6.828 -10.727 -13.844 1 94.38 160 ASP B C 1
ATOM 3358 O O . ASP B 1 160 ? -7.516 -9.977 -13.148 1 94.38 160 ASP B O 1
ATOM 3362 N N . MET B 1 161 ? -5.633 -10.352 -14.344 1 94.44 161 MET B N 1
ATOM 3363 C CA . MET B 1 161 ? -5.078 -9.047 -14.008 1 94.44 161 MET B CA 1
ATOM 3364 C C . MET B 1 161 ? -5.941 -7.926 -14.578 1 94.44 161 MET B C 1
ATOM 3366 O O . MET B 1 161 ? -6.117 -6.887 -13.938 1 94.44 161 MET B O 1
ATOM 3370 N N . ASP B 1 162 ? -6.582 -8.156 -15.727 1 94.5 162 ASP B N 1
ATOM 3371 C CA . ASP B 1 162 ? -7.402 -7.145 -16.391 1 94.5 162 ASP B CA 1
ATOM 3372 C C . ASP B 1 162 ? -8.656 -6.84 -15.578 1 94.5 162 ASP B C 1
ATOM 3374 O O . ASP B 1 162 ? -8.945 -5.676 -15.289 1 94.5 162 ASP B O 1
ATOM 3378 N N . VAL B 1 163 ? -9.406 -7.855 -15.281 1 95.38 163 VAL B N 1
ATOM 3379 C CA . VAL B 1 163 ? -10.672 -7.652 -14.594 1 95.38 163 VAL B CA 1
ATOM 3380 C C . VAL B 1 163 ? -10.422 -7.055 -13.211 1 95.38 163 VAL B C 1
ATOM 3382 O O . VAL B 1 163 ? -11.156 -6.168 -12.766 1 95.38 163 VAL B O 1
ATOM 3385 N N . LEU B 1 164 ? -9.359 -7.48 -12.547 1 96.81 164 LEU B N 1
ATOM 3386 C CA . LEU B 1 164 ? -9.055 -6.953 -11.227 1 96.81 164 LEU B CA 1
ATOM 3387 C C . LEU B 1 164 ? -8.711 -5.469 -11.297 1 96.81 164 LEU B C 1
ATOM 3389 O O . LEU B 1 164 ? -9.18 -4.68 -10.477 1 96.81 164 LEU B O 1
ATOM 3393 N N . ASN B 1 165 ? -7.906 -5.094 -12.258 1 95.62 165 ASN B N 1
ATOM 3394 C CA . ASN B 1 165 ? -7.539 -3.689 -12.383 1 95.62 165 ASN B CA 1
ATOM 3395 C C . ASN B 1 165 ? -8.734 -2.832 -12.789 1 95.62 165 ASN B C 1
ATOM 3397 O O . ASN B 1 165 ? -8.922 -1.729 -12.273 1 95.62 165 ASN B O 1
ATOM 3401 N N . ASP B 1 166 ? -9.547 -3.336 -13.664 1 94.44 166 ASP B N 1
ATOM 3402 C CA . ASP B 1 166 ? -10.719 -2.58 -14.086 1 94.44 166 ASP B CA 1
ATOM 3403 C C . ASP B 1 166 ? -11.648 -2.297 -12.906 1 94.44 166 ASP B C 1
ATOM 3405 O O . ASP B 1 166 ? -12.227 -1.215 -12.812 1 94.44 166 ASP B O 1
ATOM 3409 N N . LEU B 1 167 ? -11.695 -3.225 -12.023 1 94.12 167 LEU B N 1
ATOM 3410 C CA . LEU B 1 167 ? -12.656 -3.111 -10.938 1 94.12 167 LEU B CA 1
ATOM 3411 C C . LEU B 1 167 ? -12.055 -2.363 -9.75 1 94.12 167 LEU B C 1
ATOM 3413 O O . LEU B 1 167 ? -12.766 -1.654 -9.031 1 94.12 167 LEU B O 1
ATOM 3417 N N . TYR B 1 168 ? -10.641 -2.49 -9.516 1 94.12 168 TYR B N 1
ATOM 3418 C CA . TYR B 1 168 ? -10.242 -2.178 -8.148 1 94.12 168 TYR B CA 1
ATOM 3419 C C . TYR B 1 168 ? -8.953 -1.364 -8.133 1 94.12 168 TYR B C 1
ATOM 3421 O O . TYR B 1 168 ? -8.406 -1.081 -7.066 1 94.12 168 TYR B O 1
ATOM 3429 N N . ARG B 1 169 ? -8.375 -0.88 -9.211 1 92.69 169 ARG B N 1
ATOM 3430 C CA . ARG B 1 169 ? -7.062 -0.245 -9.219 1 92.69 169 ARG B CA 1
ATOM 3431 C C . ARG B 1 169 ? -7.066 1.033 -8.391 1 92.69 169 ARG B C 1
ATOM 3433 O O . ARG B 1 169 ? -6.027 1.45 -7.879 1 92.69 169 ARG B O 1
ATOM 3440 N N . LEU B 1 170 ? -8.258 1.602 -8.117 1 90.19 170 LEU B N 1
ATOM 3441 C CA . LEU B 1 170 ? -8.32 2.842 -7.352 1 90.19 170 LEU B CA 1
ATOM 3442 C C . LEU B 1 170 ? -8.727 2.564 -5.906 1 90.19 170 LEU B C 1
ATOM 3444 O O . LEU B 1 170 ? -8.719 3.473 -5.07 1 90.19 170 LEU B O 1
ATOM 3448 N N . ASP B 1 171 ? -9.008 1.279 -5.625 1 91.56 171 ASP B N 1
ATOM 3449 C CA . ASP B 1 171 ? -9.594 0.96 -4.328 1 91.56 171 ASP B CA 1
ATOM 3450 C C . ASP B 1 171 ? -8.648 0.103 -3.492 1 91.56 171 ASP B C 1
ATOM 3452 O O . ASP B 1 171 ? -8.797 0.009 -2.271 1 91.56 171 ASP B O 1
ATOM 3456 N N . CYS B 1 172 ? -7.637 -0.458 -4.133 1 95.62 172 CYS B N 1
ATOM 3457 C CA . CYS B 1 172 ? -6.781 -1.409 -3.434 1 95.62 172 CYS B CA 1
ATOM 3458 C C . CYS B 1 172 ? -5.551 -0.716 -2.857 1 95.62 172 CYS B C 1
ATOM 3460 O O . CYS B 1 172 ? -5.359 0.484 -3.059 1 95.62 172 CYS B O 1
ATOM 3462 N N . GLY B 1 173 ? -4.801 -1.378 -1.999 1 97 173 GLY B N 1
ATOM 3463 C CA . GLY B 1 173 ? -3.475 -0.944 -1.587 1 97 173 GLY B CA 1
ATOM 3464 C C . GLY B 1 173 ? -2.377 -1.403 -2.529 1 97 173 GLY B C 1
ATOM 3465 O O . GLY B 1 173 ? -2.453 -2.496 -3.092 1 97 173 GLY B O 1
ATOM 3466 N N . TYR B 1 174 ? -1.325 -0.559 -2.666 1 97.06 174 TYR B N 1
ATOM 3467 C CA . TYR B 1 174 ? -0.206 -0.92 -3.527 1 97.06 174 TYR B CA 1
ATOM 3468 C C . TYR B 1 174 ? 1.049 -1.193 -2.707 1 97.06 174 TYR B C 1
ATOM 3470 O O . TYR B 1 174 ? 1.479 -0.347 -1.921 1 97.06 174 TYR B O 1
ATOM 3478 N N . LEU B 1 175 ? 1.611 -2.355 -2.973 1 98 175 LEU B N 1
ATOM 3479 C CA . LEU B 1 175 ? 2.949 -2.646 -2.471 1 98 175 LEU B CA 1
ATOM 3480 C C . LEU B 1 175 ? 4.016 -2.082 -3.404 1 98 175 LEU B C 1
ATOM 3482 O O . LEU B 1 175 ? 3.807 -2.006 -4.617 1 98 175 LEU B O 1
ATOM 3486 N N . PRO B 1 176 ? 5.152 -1.723 -2.867 1 96.62 176 PRO B N 1
ATOM 3487 C CA . PRO B 1 176 ? 6.25 -1.253 -3.719 1 96.62 176 PRO B CA 1
ATOM 3488 C C . PRO B 1 176 ? 6.684 -2.295 -4.746 1 96.62 176 PRO B C 1
ATOM 3490 O O . PRO B 1 176 ? 6.504 -3.496 -4.531 1 96.62 176 PRO B O 1
ATOM 3493 N N . SER B 1 177 ? 7.398 -1.822 -5.73 1 95.69 177 SER B N 1
ATOM 3494 C CA . SER B 1 177 ? 7.734 -2.633 -6.895 1 95.69 177 SER B CA 1
ATOM 3495 C C . SER B 1 177 ? 8.68 -3.771 -6.523 1 95.69 177 SER B C 1
ATOM 3497 O O . SER B 1 177 ? 8.648 -4.836 -7.141 1 95.69 177 SER B O 1
ATOM 3499 N N . HIS B 1 178 ? 9.477 -3.537 -5.512 1 96.81 178 HIS B N 1
ATOM 3500 C CA . HIS B 1 178 ? 10.523 -4.512 -5.219 1 96.81 178 HIS B CA 1
ATOM 3501 C C . HIS B 1 178 ? 9.938 -5.773 -4.594 1 96.81 178 HIS B C 1
ATOM 3503 O O . HIS B 1 178 ? 10.641 -6.773 -4.434 1 96.81 178 HIS B O 1
ATOM 3509 N N . TYR B 1 179 ? 8.633 -5.719 -4.242 1 98.06 179 TYR B N 1
ATOM 3510 C CA . TYR B 1 179 ? 8.023 -6.922 -3.678 1 98.06 179 TYR B CA 1
ATOM 3511 C C . TYR B 1 179 ? 8.031 -8.062 -4.688 1 98.06 179 TYR B C 1
ATOM 3513 O O . TYR B 1 179 ? 8.266 -9.219 -4.328 1 98.06 179 TYR B O 1
ATOM 3521 N N . VAL B 1 180 ? 7.75 -7.73 -5.961 1 98.06 180 VAL B N 1
ATOM 3522 C CA . VAL B 1 180 ? 7.785 -8.734 -7.016 1 98.06 180 VAL B CA 1
ATOM 3523 C C . VAL B 1 180 ? 8.555 -8.195 -8.219 1 98.06 180 VAL B C 1
ATOM 3525 O O . VAL B 1 180 ? 8.172 -7.18 -8.805 1 98.06 180 VAL B O 1
ATOM 3528 N N . VAL B 1 181 ? 9.594 -8.945 -8.562 1 97.38 181 VAL B N 1
ATOM 3529 C CA . VAL B 1 181 ? 10.414 -8.562 -9.703 1 97.38 181 VAL B CA 1
ATOM 3530 C C . VAL B 1 181 ? 10.375 -9.656 -10.766 1 97.38 181 VAL B C 1
ATOM 3532 O O . VAL B 1 181 ? 10.516 -10.844 -10.445 1 97.38 181 VAL B O 1
ATOM 3535 N N . LEU B 1 182 ? 10.219 -9.258 -12.016 1 97.12 182 LEU B N 1
ATOM 3536 C CA . LEU B 1 182 ? 10.203 -10.211 -13.117 1 97.12 182 LEU B CA 1
ATOM 3537 C C . LEU B 1 182 ? 11.609 -10.672 -13.469 1 97.12 182 LEU B C 1
ATOM 3539 O O . LEU B 1 182 ? 12.539 -9.859 -13.5 1 97.12 182 LEU B O 1
ATOM 3543 N N . SER B 1 183 ? 11.711 -11.914 -13.781 1 96.25 183 SER B N 1
ATOM 3544 C CA . SER B 1 183 ? 13.023 -12.477 -14.055 1 96.25 183 SER B CA 1
ATOM 3545 C C . SER B 1 183 ? 13.648 -11.859 -15.305 1 96.25 183 SER B C 1
ATOM 3547 O O . SER B 1 183 ? 14.867 -11.68 -15.375 1 96.25 183 SER B O 1
ATOM 3549 N N . TYR B 1 184 ? 12.859 -11.43 -16.266 1 93.81 184 TYR B N 1
ATOM 3550 C CA . TYR B 1 184 ? 13.406 -10.914 -17.516 1 93.81 184 TYR B CA 1
ATOM 3551 C C . TYR B 1 184 ? 13.938 -9.492 -17.328 1 93.81 184 TYR B C 1
ATOM 3553 O O . TYR B 1 184 ? 14.625 -8.969 -18.203 1 93.81 184 TYR B O 1
ATOM 3561 N N . THR B 1 185 ? 13.664 -8.875 -16.109 1 95.19 185 THR B N 1
ATOM 3562 C CA . THR B 1 185 ? 14.094 -7.504 -15.875 1 95.19 185 THR B CA 1
ATOM 3563 C C . THR B 1 185 ? 15.297 -7.465 -14.93 1 95.19 185 THR B C 1
ATOM 3565 O O . THR B 1 185 ? 15.68 -6.398 -14.445 1 95.19 185 THR B O 1
ATOM 3568 N N . LEU B 1 186 ? 15.938 -8.555 -14.742 1 94.81 186 LEU B N 1
ATOM 3569 C CA . LEU B 1 186 ? 17.016 -8.648 -13.766 1 94.81 186 LEU B CA 1
ATOM 3570 C C . LEU B 1 186 ? 18.234 -7.852 -14.227 1 94.81 186 LEU B C 1
ATOM 3572 O O . LEU B 1 186 ? 19.047 -7.41 -13.406 1 94.81 186 LEU B O 1
ATOM 3576 N N . ASN B 1 187 ? 18.312 -7.598 -15.539 1 93.06 187 ASN B N 1
ATOM 3577 C CA . ASN B 1 187 ? 19.453 -6.848 -16.062 1 93.06 187 ASN B CA 1
ATOM 3578 C C . ASN B 1 187 ? 19.234 -5.344 -15.945 1 93.06 187 ASN B C 1
ATOM 3580 O O . ASN B 1 187 ? 20.172 -4.559 -16.109 1 93.06 187 ASN B O 1
ATOM 3584 N N . ASP B 1 188 ? 18 -5.027 -15.617 1 92.44 188 ASP B N 1
ATOM 3585 C CA . ASP B 1 188 ? 17.703 -3.605 -15.484 1 92.44 188 ASP B CA 1
ATOM 3586 C C . ASP B 1 188 ? 18.422 -3.004 -14.281 1 92.44 188 ASP B C 1
ATOM 3588 O O . ASP B 1 188 ? 18.719 -3.709 -13.312 1 92.44 188 ASP B O 1
ATOM 3592 N N . ASN B 1 189 ? 18.703 -1.722 -14.352 1 91.19 189 ASN B N 1
ATOM 3593 C CA . ASN B 1 189 ? 19.422 -1.037 -13.289 1 91.19 189 ASN B CA 1
ATOM 3594 C C . ASN B 1 189 ? 18.484 -0.247 -12.383 1 91.19 189 ASN B C 1
ATOM 3596 O O . ASN B 1 189 ? 18.922 0.613 -11.625 1 91.19 189 ASN B O 1
ATOM 3600 N N . ALA B 1 190 ? 17.281 -0.755 -12.406 1 90.31 190 ALA B N 1
ATOM 3601 C CA . ALA B 1 190 ? 16.328 -0.037 -11.562 1 90.31 190 ALA B CA 1
ATOM 3602 C C . ALA B 1 190 ? 16.688 -0.182 -10.086 1 90.31 190 ALA B C 1
ATOM 3604 O O . ALA B 1 190 ? 16.875 -1.296 -9.594 1 90.31 190 ALA B O 1
ATOM 3605 N N . VAL B 1 191 ? 16.734 0.938 -9.336 1 92.19 191 VAL B N 1
ATOM 3606 C CA . VAL B 1 191 ? 17.094 0.94 -7.922 1 92.19 191 VAL B CA 1
ATOM 3607 C C . VAL B 1 191 ? 15.859 1.254 -7.082 1 92.19 191 VAL B C 1
ATOM 3609 O O . VAL B 1 191 ? 15.781 0.864 -5.914 1 92.19 191 VAL B O 1
ATOM 3612 N N . TRP B 1 192 ? 14.938 2.008 -7.73 1 88.38 192 TRP B N 1
ATOM 3613 C CA . TRP B 1 192 ? 13.734 2.486 -7.055 1 88.38 192 TRP B CA 1
ATOM 3614 C C . TRP B 1 192 ? 14.094 3.27 -5.797 1 88.38 192 TRP B C 1
ATOM 3616 O O . TRP B 1 192 ? 14.82 4.262 -5.863 1 88.38 192 TRP B O 1
ATOM 3626 N N . SER B 1 193 ? 13.609 2.902 -4.605 1 79.5 193 SER B N 1
ATOM 3627 C CA . SER B 1 193 ? 13.773 3.703 -3.4 1 79.5 193 SER B CA 1
ATOM 3628 C C . SER B 1 193 ? 15.078 3.365 -2.688 1 79.5 193 SER B C 1
ATOM 363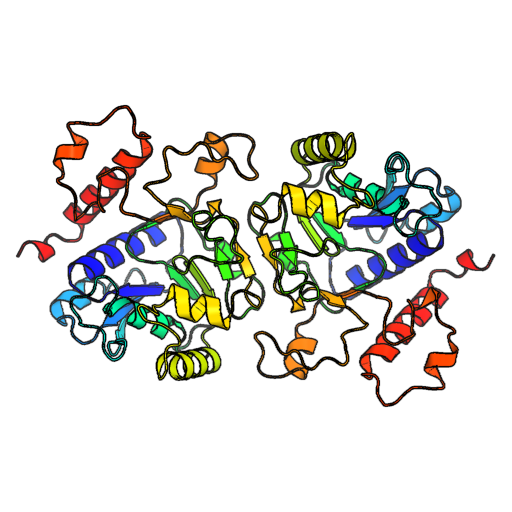0 O O . SER B 1 193 ? 15.367 3.906 -1.618 1 79.5 193 SER B O 1
ATOM 3632 N N . PHE B 1 194 ? 15.906 2.613 -3.363 1 90.06 194 PHE B N 1
ATOM 3633 C CA . PHE B 1 194 ? 17.125 2.162 -2.701 1 90.06 194 PHE B CA 1
ATOM 3634 C C . PHE B 1 194 ? 18.344 2.891 -3.252 1 90.06 194 PHE B C 1
ATOM 3636 O O . PHE B 1 194 ? 18.234 3.631 -4.234 1 90.06 194 PHE B O 1
ATOM 3643 N N . THR B 1 195 ? 19.5 2.732 -2.584 1 89.25 195 THR B N 1
ATOM 3644 C CA . THR B 1 195 ? 20.703 3.479 -2.936 1 89.25 195 THR B CA 1
ATOM 3645 C C . THR B 1 195 ? 21.484 2.77 -4.043 1 89.25 195 THR B C 1
ATOM 3647 O O . THR B 1 195 ? 22.328 3.377 -4.707 1 89.25 195 THR B O 1
ATOM 3650 N N . SER B 1 196 ? 21.219 1.43 -4.215 1 94.12 196 SER B N 1
ATOM 3651 C CA . SER B 1 196 ? 21.891 0.646 -5.246 1 94.12 196 SER B CA 1
ATOM 3652 C C . SER B 1 196 ? 21.047 -0.542 -5.684 1 94.12 196 SER B C 1
ATOM 3654 O O . SER B 1 196 ? 20.094 -0.924 -4.992 1 94.12 196 SER B O 1
ATOM 3656 N N . LYS B 1 197 ? 21.406 -1.035 -6.812 1 95 197 LYS B N 1
ATOM 3657 C CA . LYS B 1 197 ? 20.75 -2.25 -7.293 1 95 197 LYS B CA 1
ATOM 3658 C C . LYS B 1 197 ? 20.953 -3.404 -6.312 1 95 197 LYS B C 1
ATOM 3660 O O . LYS B 1 197 ? 20.016 -4.164 -6.043 1 95 197 LYS B O 1
ATOM 3665 N N . ALA B 1 198 ? 22.141 -3.518 -5.738 1 95.38 198 ALA B N 1
ATOM 3666 C CA . ALA B 1 198 ? 22.453 -4.578 -4.785 1 95.38 198 ALA B CA 1
ATOM 3667 C C . ALA B 1 198 ? 21.547 -4.492 -3.555 1 95.38 198 ALA B C 1
ATOM 3669 O O . ALA B 1 198 ? 21.031 -5.508 -3.084 1 95.38 198 ALA B O 1
ATOM 3670 N N . GLU B 1 199 ? 21.328 -3.289 -3.109 1 94.44 199 GLU B N 1
ATOM 3671 C CA . GLU B 1 199 ? 20.469 -3.102 -1.955 1 94.44 199 GLU B CA 1
ATOM 3672 C C . GLU B 1 199 ? 19.016 -3.451 -2.295 1 94.44 199 GLU B C 1
ATOM 3674 O O . GLU B 1 199 ? 18.344 -4.129 -1.521 1 94.44 199 GLU B O 1
ATOM 3679 N N . ARG B 1 200 ? 18.609 -3.004 -3.471 1 94.94 200 ARG B N 1
ATOM 3680 C CA . ARG B 1 200 ? 17.25 -3.324 -3.916 1 94.94 200 ARG B CA 1
ATOM 3681 C C . ARG B 1 200 ? 17.047 -4.832 -3.99 1 94.94 200 ARG B C 1
ATOM 3683 O O . ARG B 1 200 ? 16.047 -5.352 -3.5 1 94.94 200 ARG B O 1
ATOM 3690 N N . MET B 1 201 ? 18 -5.523 -4.535 1 95.69 201 MET B N 1
ATOM 3691 C CA . MET B 1 201 ? 17.906 -6.973 -4.691 1 95.69 201 MET B CA 1
ATOM 3692 C C . MET B 1 201 ? 17.891 -7.668 -3.334 1 95.69 201 MET B C 1
ATOM 3694 O O . MET B 1 201 ? 17.203 -8.68 -3.16 1 95.69 201 MET B O 1
ATOM 3698 N N . ALA B 1 202 ? 18.547 -7.086 -2.354 1 95.44 202 ALA B N 1
ATOM 3699 C CA . ALA B 1 202 ? 18.562 -7.637 -1 1 95.44 202 ALA B CA 1
ATOM 3700 C C . ALA B 1 202 ? 17.203 -7.484 -0.332 1 95.44 202 ALA B C 1
ATOM 3702 O O . ALA B 1 202 ? 16.891 -8.18 0.638 1 95.44 202 ALA B O 1
ATOM 3703 N N . HIS B 1 203 ? 16.359 -6.586 -0.906 1 95.44 203 HIS B N 1
ATOM 3704 C CA . HIS B 1 203 ? 15.047 -6.324 -0.31 1 95.44 203 HIS B CA 1
ATOM 3705 C C . HIS B 1 203 ? 13.93 -6.918 -1.153 1 95.44 203 HIS B C 1
ATOM 3707 O O . HIS B 1 203 ? 12.75 -6.793 -0.807 1 95.44 203 HIS B O 1
ATOM 3713 N N . THR B 1 204 ? 14.281 -7.594 -2.232 1 97.38 204 THR B N 1
ATOM 3714 C CA . THR B 1 204 ? 13.258 -8.203 -3.076 1 97.38 204 THR B CA 1
ATOM 3715 C C . THR B 1 204 ? 12.719 -9.477 -2.432 1 97.38 204 THR B C 1
ATOM 3717 O O . THR B 1 204 ? 13.484 -10.281 -1.885 1 97.38 204 THR B O 1
ATOM 3720 N N . TYR B 1 205 ? 11.391 -9.648 -2.551 1 98.31 205 TYR B N 1
ATOM 3721 C CA . TYR B 1 205 ? 10.758 -10.766 -1.867 1 98.31 205 TYR B CA 1
ATOM 3722 C C . TYR B 1 205 ? 10.5 -11.922 -2.832 1 98.31 205 TYR B C 1
ATOM 3724 O O . TYR B 1 205 ? 10.672 -13.086 -2.471 1 98.31 205 TYR B O 1
ATOM 3732 N N . VAL B 1 206 ? 10.078 -11.617 -4.035 1 98.62 206 VAL B N 1
ATOM 3733 C CA . VAL B 1 206 ? 9.664 -12.648 -4.98 1 98.62 206 VAL B CA 1
ATOM 3734 C C . VAL B 1 206 ? 10.234 -12.344 -6.363 1 98.62 206 VAL B C 1
ATOM 3736 O O . VAL B 1 206 ? 10.18 -11.203 -6.828 1 98.62 206 VAL B O 1
ATOM 3739 N N . TYR B 1 207 ? 10.805 -13.312 -6.984 1 98.25 207 TYR B N 1
ATOM 3740 C CA . TYR B 1 207 ? 11.125 -13.258 -8.406 1 98.25 207 TYR B CA 1
ATOM 3741 C C . TYR B 1 207 ? 10.148 -14.094 -9.219 1 98.25 207 TYR B C 1
ATOM 3743 O O . TYR B 1 207 ? 10.039 -15.305 -9.008 1 98.25 207 TYR B O 1
ATOM 3751 N N . HIS B 1 208 ? 9.406 -13.43 -10.086 1 98.31 208 HIS B N 1
ATOM 3752 C CA . HIS B 1 208 ? 8.422 -14.078 -10.945 1 98.31 208 HIS B CA 1
ATOM 3753 C C . HIS B 1 208 ? 9.047 -14.508 -12.273 1 98.31 208 HIS B C 1
ATOM 3755 O O . HIS B 1 208 ? 9.562 -13.672 -13.016 1 98.31 208 HIS B O 1
ATOM 3761 N N . TYR B 1 209 ? 9 -15.812 -12.547 1 97.44 209 TYR B N 1
ATOM 3762 C CA . TYR B 1 209 ? 9.508 -16.297 -13.828 1 97.44 209 TYR B CA 1
ATOM 3763 C C . TYR B 1 209 ? 8.695 -15.734 -14.984 1 97.44 209 TYR B C 1
ATOM 3765 O O . TYR B 1 209 ? 7.473 -15.883 -15.023 1 97.44 209 TYR B O 1
ATOM 3773 N N . SER B 1 210 ? 9.398 -15.062 -15.875 1 94.44 210 SER B N 1
ATOM 3774 C CA . SER B 1 210 ? 8.719 -14.406 -16.984 1 94.44 210 SER B CA 1
ATOM 3775 C C . SER B 1 210 ? 9.5 -14.555 -18.281 1 94.44 210 SER B C 1
ATOM 3777 O O . SER B 1 210 ? 10.734 -14.531 -18.281 1 94.44 210 SER B O 1
ATOM 3779 N N . PRO B 1 211 ? 8.719 -14.695 -19.359 1 91.12 211 PRO B N 1
ATOM 3780 C CA . PRO B 1 211 ? 9.422 -14.75 -20.641 1 91.12 211 PRO B CA 1
ATOM 3781 C C . PRO B 1 211 ? 10.008 -13.398 -21.047 1 91.12 211 PRO B C 1
ATOM 3783 O O . PRO B 1 211 ? 9.461 -12.352 -20.688 1 91.12 211 PRO B O 1
ATOM 3786 N N . GLY B 1 212 ? 11.086 -13.492 -21.703 1 87.06 212 GLY B N 1
ATOM 3787 C CA . GLY B 1 212 ? 11.805 -12.32 -22.188 1 87.06 212 GLY B CA 1
ATOM 3788 C C . GLY B 1 212 ? 13.273 -12.594 -22.469 1 87.06 212 GLY B C 1
ATOM 3789 O O . GLY B 1 212 ? 13.742 -13.727 -22.297 1 87.06 212 GLY B O 1
ATOM 3790 N N . LEU B 1 213 ? 13.984 -11.719 -23.141 1 80.94 213 LEU B N 1
ATOM 3791 C CA . LEU B 1 213 ? 15.406 -11.844 -23.438 1 80.94 213 LEU B CA 1
ATOM 3792 C C . LEU B 1 213 ? 15.672 -13.039 -24.344 1 80.94 213 LEU B C 1
ATOM 3794 O O . LEU B 1 213 ? 16.781 -13.594 -24.344 1 80.94 213 LEU B O 1
ATOM 3798 N N . GLY B 1 214 ? 14.625 -13.555 -24.984 1 85.81 214 GLY B N 1
ATOM 3799 C CA . GLY B 1 214 ? 14.758 -14.719 -25.844 1 85.81 214 GLY B CA 1
ATOM 3800 C C . GLY B 1 214 ? 14.695 -16.031 -25.078 1 85.81 214 GLY B C 1
ATOM 3801 O O . GLY B 1 214 ? 14.984 -17.094 -25.641 1 85.81 214 GLY B O 1
ATOM 3802 N N . VAL B 1 215 ? 14.43 -15.844 -23.75 1 89 215 VAL B N 1
ATOM 3803 C CA . VAL B 1 215 ? 14.336 -17.031 -22.891 1 89 215 VAL B CA 1
ATOM 3804 C C . VAL B 1 215 ? 12.922 -17.141 -22.328 1 89 215 VAL B C 1
ATOM 3806 O O . VAL B 1 215 ? 12.234 -16.141 -22.156 1 89 215 VAL B O 1
ATOM 3809 N N . GLY B 1 216 ? 12.461 -18.375 -22.188 1 90.56 216 GLY B N 1
ATOM 3810 C CA . GLY B 1 216 ? 11.188 -18.625 -21.531 1 90.56 216 GLY B CA 1
ATOM 3811 C C . GLY B 1 216 ? 11.336 -18.891 -20.047 1 90.56 216 GLY B C 1
ATOM 3812 O O . GLY B 1 216 ? 12.312 -18.453 -19.422 1 90.56 216 GLY B O 1
ATOM 3813 N N . LYS B 1 217 ? 10.344 -19.469 -19.5 1 95.12 217 LYS B N 1
ATOM 3814 C CA . LYS B 1 217 ? 10.383 -19.938 -18.109 1 95.12 217 LYS B CA 1
ATOM 3815 C C . LYS B 1 217 ? 11.266 -21.188 -17.984 1 95.12 217 LYS B C 1
ATOM 3817 O O . LYS B 1 217 ? 11.602 -21.812 -18.984 1 95.12 217 LYS B O 1
ATOM 3822 N N . PRO B 1 218 ? 11.672 -21.484 -16.781 1 96.25 218 PRO B N 1
ATOM 3823 C CA . PRO B 1 218 ? 12.625 -22.578 -16.625 1 96.25 218 PRO B CA 1
ATOM 3824 C C . PRO B 1 218 ? 12.164 -23.875 -17.312 1 96.25 218 PRO B C 1
ATOM 3826 O O . PRO B 1 218 ? 12.961 -24.531 -18 1 96.25 218 PRO B O 1
ATOM 3829 N N . TRP B 1 219 ? 10.914 -24.156 -17.266 1 95.75 219 TRP B N 1
ATOM 3830 C CA . TRP B 1 219 ? 10.422 -25.422 -17.797 1 95.75 219 TRP B CA 1
ATOM 3831 C C . TRP B 1 219 ? 10.141 -25.328 -19.297 1 95.75 219 TRP B C 1
ATOM 3833 O O . TRP B 1 219 ? 9.797 -26.312 -19.938 1 95.75 219 TRP B O 1
ATOM 3843 N N . ASN B 1 220 ? 10.336 -24.109 -19.844 1 93.31 220 ASN B N 1
ATOM 3844 C CA . ASN B 1 220 ? 10.219 -23.906 -21.297 1 93.31 220 ASN B CA 1
ATOM 3845 C C . ASN B 1 220 ? 11.586 -23.641 -21.922 1 93.31 220 ASN B C 1
ATOM 3847 O O . ASN B 1 220 ? 11.664 -23.25 -23.094 1 93.31 220 ASN B O 1
ATOM 3851 N N . THR B 1 221 ? 12.656 -23.797 -21.141 1 93.88 221 THR B N 1
ATOM 3852 C CA . THR B 1 221 ? 14.023 -23.516 -21.578 1 93.88 221 THR B CA 1
ATOM 3853 C C . THR B 1 221 ? 14.914 -24.734 -21.344 1 93.88 221 THR B C 1
ATOM 3855 O O . THR B 1 221 ? 14.875 -25.344 -20.266 1 93.88 221 THR B O 1
ATOM 3858 N N . PRO B 1 222 ? 15.703 -25.094 -22.422 1 94.19 222 PRO B N 1
ATOM 3859 C CA . PRO B 1 222 ? 16.625 -26.219 -22.203 1 94.19 222 PRO B CA 1
ATOM 3860 C C . PRO B 1 222 ? 17.578 -25.969 -21.031 1 94.19 222 PRO B C 1
ATOM 3862 O O . PRO B 1 222 ? 18.094 -24.859 -20.875 1 94.19 222 PRO B O 1
ATOM 3865 N N . ARG B 1 223 ? 17.828 -27.047 -20.281 1 95.12 223 ARG B N 1
ATOM 3866 C CA . ARG B 1 223 ? 18.688 -26.938 -19.109 1 95.12 223 ARG B CA 1
ATOM 3867 C C . ARG B 1 223 ? 20.109 -26.578 -19.5 1 95.12 223 ARG B C 1
ATOM 3869 O O . ARG B 1 223 ? 20.906 -26.125 -18.656 1 95.12 223 ARG B O 1
ATOM 3876 N N . SER B 1 224 ? 20.469 -26.719 -20.734 1 94.69 224 SER B N 1
ATOM 3877 C CA . SER B 1 224 ? 21.812 -26.453 -21.234 1 94.69 224 SER B CA 1
ATOM 3878 C C . SER B 1 224 ? 22.172 -24.969 -21.078 1 94.69 224 SER B C 1
ATOM 3880 O O . SER B 1 224 ? 23.344 -24.609 -21.125 1 94.69 224 SER B O 1
ATOM 3882 N N . ILE B 1 225 ? 21.188 -24.156 -20.828 1 93.56 225 ILE B N 1
ATOM 3883 C CA . ILE B 1 225 ? 21.422 -22.734 -20.656 1 93.56 225 ILE B CA 1
ATOM 3884 C C . ILE B 1 225 ? 22.312 -22.516 -19.438 1 93.56 225 ILE B C 1
ATOM 3886 O O . ILE B 1 225 ? 23.031 -21.5 -19.359 1 93.56 225 ILE B O 1
ATOM 3890 N N . LEU B 1 226 ? 22.312 -23.453 -18.516 1 95.44 226 LEU B N 1
ATOM 3891 C CA . LEU B 1 226 ? 23.078 -23.328 -17.266 1 95.44 226 LEU B CA 1
ATOM 3892 C C . LEU B 1 226 ? 24.562 -23.641 -17.516 1 95.44 226 LEU B C 1
ATOM 3894 O O . LEU B 1 226 ? 25.406 -23.297 -16.703 1 95.44 226 LEU B O 1
ATOM 3898 N N . ARG B 1 227 ? 24.859 -24.266 -18.625 1 95.12 227 ARG B N 1
ATOM 3899 C CA . ARG B 1 227 ? 26.234 -24.609 -18.984 1 95.12 227 ARG B CA 1
ATOM 3900 C C . ARG B 1 227 ? 26.844 -23.547 -19.906 1 95.12 227 ARG B C 1
ATOM 3902 O O . ARG B 1 227 ? 28.047 -23.328 -19.891 1 95.12 227 ARG B O 1
ATOM 3909 N N . ASN B 1 228 ? 26 -22.953 -20.688 1 92.25 228 ASN B N 1
ATOM 3910 C CA . ASN B 1 228 ? 26.422 -21.922 -21.625 1 92.25 228 ASN B CA 1
ATOM 3911 C C . ASN B 1 228 ? 25.859 -20.562 -21.234 1 92.25 228 ASN B C 1
ATOM 3913 O O . ASN B 1 228 ? 25.109 -19.953 -22 1 92.25 228 ASN B O 1
ATOM 3917 N N . LYS B 1 229 ? 26.422 -20.094 -20.188 1 94 229 LYS B N 1
ATOM 3918 C CA . LYS B 1 229 ? 25.859 -18.875 -19.625 1 94 229 LYS B CA 1
ATOM 3919 C C . LYS B 1 229 ? 26.266 -17.641 -20.438 1 94 229 LYS B C 1
ATOM 3921 O O . LYS B 1 229 ? 27.422 -17.484 -20.797 1 94 229 LYS B O 1
ATOM 3926 N N . ASN B 1 230 ? 25.281 -16.859 -20.828 1 92.69 230 ASN B N 1
ATOM 3927 C CA . ASN B 1 230 ? 25.516 -15.547 -21.422 1 92.69 230 ASN B CA 1
ATOM 3928 C C . ASN B 1 230 ? 25.953 -14.531 -20.391 1 92.69 230 ASN B C 1
ATOM 3930 O O . ASN B 1 230 ? 25.188 -14.195 -19.484 1 92.69 230 ASN B O 1
ATOM 3934 N N . PRO B 1 231 ? 27.141 -14.008 -20.484 1 92.06 231 PRO B N 1
ATOM 3935 C CA . PRO B 1 231 ? 27.656 -13.086 -19.469 1 92.06 231 PRO B CA 1
ATOM 3936 C C . PRO B 1 231 ? 26.875 -11.781 -19.406 1 92.06 231 PRO B C 1
ATOM 3938 O O . PRO B 1 231 ? 27.031 -11.008 -18.453 1 92.06 231 PRO B O 1
ATOM 3941 N N . ALA B 1 232 ? 26.047 -11.578 -20.391 1 91 232 ALA B N 1
ATOM 3942 C CA . ALA B 1 232 ? 25.25 -10.352 -20.406 1 91 232 ALA B CA 1
ATOM 3943 C C . ALA B 1 232 ? 24.109 -10.422 -19.391 1 91 232 ALA B C 1
ATOM 3945 O O . ALA B 1 232 ? 23.562 -9.398 -18.984 1 91 232 ALA B O 1
ATOM 3946 N N . TYR B 1 233 ? 23.75 -11.656 -18.953 1 92.62 233 TYR B N 1
ATOM 3947 C CA . TYR B 1 233 ? 22.641 -11.797 -18.016 1 92.62 233 TYR B CA 1
ATOM 3948 C C . TYR B 1 233 ? 23.125 -11.695 -16.578 1 92.62 233 TYR B C 1
ATOM 3950 O O . TYR B 1 233 ? 24.234 -12.141 -16.25 1 92.62 233 TYR B O 1
ATOM 3958 N N . ASP B 1 234 ? 22.328 -11.133 -15.758 1 94.25 234 ASP B N 1
ATOM 3959 C CA . ASP B 1 234 ? 22.609 -11.109 -14.32 1 94.25 234 ASP B CA 1
ATOM 3960 C C . ASP B 1 234 ? 22.797 -12.531 -13.781 1 94.25 234 ASP B C 1
ATOM 3962 O O . ASP B 1 234 ? 22.016 -13.43 -14.109 1 94.25 234 ASP B O 1
ATOM 3966 N N . PRO B 1 235 ? 23.797 -12.711 -12.898 1 95.25 235 PRO B N 1
ATOM 3967 C CA . PRO B 1 235 ? 24.031 -14.055 -12.359 1 95.25 235 P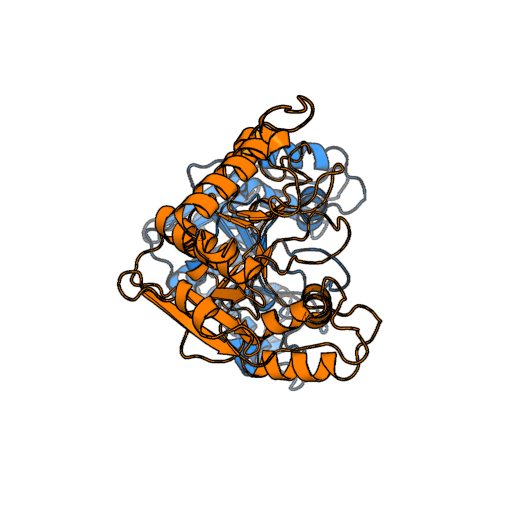RO B CA 1
ATOM 3968 C C . PRO B 1 235 ? 22.812 -14.625 -11.633 1 95.25 235 PRO B C 1
ATOM 3970 O O . PRO B 1 235 ? 22.609 -15.844 -11.625 1 95.25 235 PRO B O 1
ATOM 3973 N N . LEU B 1 236 ? 22.047 -13.805 -11.062 1 95.81 236 LEU B N 1
ATOM 3974 C CA . LEU B 1 236 ? 20.875 -14.266 -10.344 1 95.81 236 LEU B CA 1
ATOM 3975 C C . LEU B 1 236 ? 19.891 -14.969 -11.281 1 95.81 236 LEU B C 1
ATOM 3977 O O . LEU B 1 236 ? 19.172 -15.875 -10.867 1 95.81 236 LEU B O 1
ATOM 3981 N N . PHE B 1 237 ? 19.922 -14.594 -12.531 1 95.56 237 PHE B N 1
ATOM 3982 C CA . PHE B 1 237 ? 19.062 -15.242 -13.516 1 95.56 237 PHE B CA 1
ATOM 3983 C C . PHE B 1 237 ? 19.328 -16.734 -13.57 1 95.56 237 PHE B C 1
ATOM 3985 O O . PHE B 1 237 ? 18.422 -17.547 -13.414 1 95.56 237 PHE B O 1
ATOM 3992 N N . TYR B 1 238 ? 20.531 -17.109 -13.641 1 96.12 238 TYR B N 1
ATOM 3993 C CA . TYR B 1 238 ? 20.922 -18.516 -13.719 1 96.12 238 TYR B CA 1
ATOM 3994 C C . TYR B 1 238 ? 20.75 -19.219 -12.375 1 96.12 238 TYR B C 1
ATOM 3996 O O . TYR B 1 238 ? 20.406 -20.406 -12.328 1 96.12 238 TYR B O 1
ATOM 4004 N N . ASP B 1 239 ? 20.953 -18.453 -11.336 1 97.12 239 ASP B N 1
ATOM 4005 C CA . ASP B 1 239 ? 20.734 -19.016 -10.008 1 97.12 239 ASP B CA 1
ATOM 4006 C C . ASP B 1 239 ? 19.281 -19.422 -9.812 1 97.12 239 ASP B C 1
ATOM 4008 O O . ASP B 1 239 ? 19 -20.5 -9.258 1 97.12 239 ASP B O 1
ATOM 4012 N N . LEU B 1 240 ? 18.391 -18.641 -10.281 1 97.12 240 LEU B N 1
ATOM 4013 C CA . LEU B 1 240 ? 16.969 -18.938 -10.156 1 97.12 240 LEU B CA 1
ATOM 4014 C C . LEU B 1 240 ? 16.594 -20.188 -10.938 1 97.12 240 LEU B C 1
ATOM 4016 O O . LEU B 1 240 ? 15.852 -21.031 -10.445 1 97.12 240 LEU B O 1
ATOM 4020 N N . PHE B 1 241 ? 17.141 -20.328 -12.086 1 97.06 241 PHE B N 1
ATOM 4021 C CA . PHE B 1 241 ? 16.891 -21.5 -12.906 1 97.06 241 PHE B CA 1
ATOM 4022 C C . PHE B 1 241 ? 17.484 -22.75 -12.258 1 97.06 241 PHE B C 1
ATOM 4024 O O . PHE B 1 241 ? 16.844 -23.797 -12.219 1 97.06 241 PHE B O 1
ATOM 4031 N N . ALA B 1 242 ? 18.688 -22.609 -11.719 1 97.88 242 ALA B N 1
ATOM 4032 C CA . ALA B 1 242 ? 19.344 -23.75 -11.062 1 97.88 242 ALA B CA 1
ATOM 4033 C C . ALA B 1 242 ? 18.531 -24.203 -9.852 1 97.88 242 ALA B C 1
ATOM 4035 O O . ALA B 1 242 ? 18.328 -25.406 -9.664 1 97.88 242 ALA B O 1
ATOM 4036 N N . ARG B 1 243 ? 18.094 -23.312 -9.094 1 97.25 243 ARG B N 1
ATOM 4037 C CA . ARG B 1 243 ? 17.297 -23.641 -7.91 1 97.25 243 ARG B CA 1
ATOM 4038 C C . ARG B 1 243 ? 15.984 -24.312 -8.297 1 97.25 243 ARG B C 1
ATOM 4040 O O . ARG B 1 243 ? 15.57 -25.281 -7.664 1 97.25 243 ARG B O 1
ATOM 4047 N N . TYR B 1 244 ? 15.375 -23.828 -9.328 1 97.88 244 TYR B N 1
ATOM 4048 C CA . TYR B 1 244 ? 14.148 -24.453 -9.82 1 97.88 244 TYR B CA 1
ATOM 4049 C C . TYR B 1 244 ? 14.375 -25.922 -10.156 1 97.88 244 TYR B C 1
ATOM 4051 O O . TYR B 1 244 ? 13.656 -26.797 -9.672 1 97.88 244 TYR B O 1
ATOM 4059 N N . TRP B 1 245 ? 15.414 -26.203 -10.906 1 97.5 245 TRP B N 1
ATOM 4060 C CA . TRP B 1 245 ? 15.656 -27.547 -11.391 1 97.5 245 TRP B CA 1
ATOM 4061 C C . TRP B 1 245 ? 16.094 -28.469 -10.258 1 97.5 245 TRP B C 1
ATOM 4063 O O . TRP B 1 245 ? 15.719 -29.641 -10.211 1 97.5 245 TRP B O 1
ATOM 4073 N N . ASP B 1 246 ? 16.844 -27.906 -9.328 1 97.69 246 ASP B N 1
ATOM 4074 C CA . ASP B 1 246 ? 17.203 -28.703 -8.164 1 97.69 246 ASP B CA 1
ATOM 4075 C C . ASP B 1 246 ? 15.969 -29.172 -7.398 1 97.69 246 ASP B C 1
ATOM 4077 O O . ASP B 1 246 ? 15.859 -30.344 -7.027 1 97.69 246 ASP B O 1
ATOM 4081 N N . HIS B 1 247 ? 15.039 -28.312 -7.211 1 97.62 247 HIS B N 1
ATOM 4082 C CA . HIS B 1 247 ? 13.812 -28.625 -6.488 1 97.62 247 HIS B CA 1
ATOM 4083 C C . HIS B 1 247 ? 12.914 -29.547 -7.309 1 97.62 247 HIS B C 1
ATOM 4085 O O . HIS B 1 247 ? 12.32 -30.484 -6.77 1 97.62 247 HIS B O 1
ATOM 4091 N N . GLU B 1 248 ? 12.828 -29.234 -8.578 1 97.75 248 GLU B N 1
ATOM 4092 C CA . GLU B 1 248 ? 12.008 -30.078 -9.445 1 97.75 248 GLU B CA 1
ATOM 4093 C C . GLU B 1 248 ? 12.516 -31.531 -9.445 1 97.75 248 GLU B C 1
ATOM 4095 O O . GLU B 1 248 ? 11.727 -32.469 -9.328 1 97.75 248 GLU B O 1
ATOM 4100 N N . ASP B 1 249 ? 13.82 -31.719 -9.516 1 97.69 249 ASP B N 1
ATOM 4101 C CA . ASP B 1 249 ? 14.43 -33.062 -9.508 1 97.69 249 ASP B CA 1
ATOM 4102 C C . ASP B 1 249 ? 14.148 -33.781 -8.195 1 97.69 249 ASP B C 1
ATOM 4104 O O . ASP B 1 249 ? 13.922 -35 -8.18 1 97.69 249 ASP B O 1
ATOM 4108 N N . ALA B 1 250 ? 14.078 -33.062 -7.176 1 97.44 250 ALA B N 1
ATOM 4109 C CA . ALA B 1 250 ? 13.922 -33.656 -5.848 1 97.44 250 ALA B CA 1
ATOM 4110 C C . ALA B 1 250 ? 12.461 -33.969 -5.562 1 97.44 250 ALA B C 1
ATOM 4112 O O . ALA B 1 250 ? 12.164 -34.969 -4.887 1 97.44 250 ALA B O 1
ATOM 4113 N N . LEU B 1 251 ? 11.547 -33.188 -6.125 1 97.25 251 LEU B N 1
ATOM 4114 C CA . LEU B 1 251 ? 10.188 -33.25 -5.598 1 97.25 251 LEU B CA 1
ATOM 4115 C C . LEU B 1 251 ? 9.211 -33.75 -6.664 1 97.25 251 LEU B C 1
ATOM 4117 O O . LEU B 1 251 ? 8.102 -34.188 -6.344 1 97.25 251 LEU B O 1
ATOM 4121 N N . CYS B 1 252 ? 9.602 -33.656 -7.961 1 97.81 252 CYS B N 1
ATOM 4122 C CA . CYS B 1 252 ? 8.594 -33.844 -9 1 97.81 252 CYS B CA 1
ATOM 4123 C C . CYS B 1 252 ? 9.031 -34.906 -9.992 1 97.81 252 CYS B C 1
ATOM 4125 O O . CYS B 1 252 ? 8.797 -34.781 -11.195 1 97.81 252 CYS B O 1
ATOM 4127 N N . SER B 1 253 ? 9.641 -36 -9.617 1 95.56 253 SER B N 1
ATOM 4128 C CA . SER B 1 253 ? 10.031 -37.094 -10.492 1 95.56 253 SER B CA 1
ATOM 4129 C C . SER B 1 253 ? 8.82 -37.719 -11.172 1 95.56 253 SER B C 1
ATOM 4131 O O . SER B 1 253 ? 8.93 -38.312 -12.258 1 95.56 253 SER B O 1
ATOM 4133 N N . TRP B 1 254 ? 7.691 -37.5 -10.594 1 95.62 254 TRP B N 1
ATOM 4134 C CA . TRP B 1 254 ? 6.441 -38.094 -11.078 1 95.62 254 TRP B CA 1
ATOM 4135 C C . TRP B 1 254 ? 5.996 -37.406 -12.367 1 95.62 254 TRP B C 1
ATOM 4137 O O . TRP B 1 254 ? 5.129 -37.938 -13.078 1 95.62 254 TRP B O 1
ATOM 4147 N N . LEU B 1 255 ? 6.488 -36.25 -12.695 1 94.25 255 LEU B N 1
ATOM 4148 C CA . LEU B 1 255 ? 6.156 -35.531 -13.922 1 94.25 255 LEU B CA 1
ATOM 4149 C C . LEU B 1 255 ? 6.684 -36.281 -15.148 1 94.25 255 LEU B C 1
ATOM 4151 O O . LEU B 1 255 ? 6.184 -36.094 -16.25 1 94.25 255 LEU B O 1
ATOM 4155 N N . ARG B 1 256 ? 7.758 -37.094 -15.086 1 85.69 256 ARG B N 1
ATOM 4156 C CA . ARG B 1 256 ? 8.453 -37.75 -16.188 1 85.69 256 ARG B CA 1
ATOM 4157 C C . ARG B 1 256 ? 7.906 -39.156 -16.406 1 85.69 256 ARG B C 1
ATOM 4159 O O . ARG B 1 256 ? 8.312 -39.844 -17.344 1 85.69 256 ARG B O 1
ATOM 4166 N N . GLN B 1 257 ? 6.918 -39.625 -15.617 1 70.75 257 GLN B N 1
ATOM 4167 C CA . GLN B 1 257 ? 6.355 -40.969 -15.797 1 70.75 257 GLN B CA 1
ATOM 4168 C C . GLN B 1 257 ? 5.121 -40.938 -16.688 1 70.75 257 GLN B C 1
ATOM 4170 O O . GLN B 1 257 ? 4.43 -39.906 -16.766 1 70.75 257 GLN B O 1
#

Solvent-accessible surface area (backbone atoms only — not comparable to full-atom values): 28622 Å² total; per-residue (Å²): 59,34,45,27,74,42,72,69,35,43,44,30,32,44,53,37,52,52,42,47,45,73,48,62,54,55,58,88,53,68,41,39,32,39,31,28,60,88,39,55,66,78,62,57,52,75,51,55,34,76,90,57,29,28,40,74,43,78,37,76,75,34,66,57,81,91,54,56,73,83,40,95,57,30,61,46,40,34,58,62,60,68,31,49,76,78,88,59,74,67,43,58,37,40,54,28,60,41,45,70,70,42,65,65,72,63,60,77,60,58,77,91,47,56,28,33,23,25,39,27,66,91,48,64,95,42,75,46,52,35,72,55,38,39,35,30,44,48,28,64,68,57,46,52,52,50,54,57,48,58,73,62,56,94,50,85,89,68,40,51,51,50,53,48,41,74,74,32,52,84,37,30,23,33,37,31,37,50,49,54,38,51,50,56,53,58,68,54,80,70,28,76,69,41,95,33,48,71,56,32,59,73,63,31,25,28,40,32,60,35,66,39,95,93,38,50,34,66,94,69,38,70,75,63,51,75,77,61,64,60,84,85,52,41,68,63,56,54,48,53,45,50,53,49,50,55,46,42,65,74,72,38,63,71,76,80,106,59,36,48,27,73,44,73,69,38,44,45,32,32,44,52,38,54,52,42,47,45,74,48,62,53,57,60,88,54,69,42,40,33,39,30,30,61,87,40,56,67,76,62,59,53,74,54,55,36,76,92,58,30,28,42,75,44,79,37,75,76,36,67,57,82,91,55,58,73,84,41,94,58,30,60,46,42,36,58,62,59,68,31,51,77,81,88,59,75,66,44,59,36,40,55,31,64,42,48,71,70,42,66,65,71,63,61,78,60,57,75,93,48,56,29,33,24,25,40,31,68,89,50,78,86,50,71,46,52,35,74,54,38,38,37,30,44,49,29,61,68,57,48,53,52,50,52,59,49,58,73,62,55,94,51,85,90,67,41,52,51,49,54,50,40,74,74,33,51,84,36,31,23,34,39,30,36,50,49,53,38,49,49,56,52,59,67,54,77,71,28,75,70,41,96,34,47,70,56,31,59,73,62,30,26,28,39,34,60,36,66,40,96,93,39,51,35,67,93,70,39,73,76,61,53,75,76,62,67,59,84,83,52,43,68,64,56,54,50,53,46,51,52,49,50,55,46,42,65,72,73,38,64,73,76,80,107

pLDDT: mean 93.78, std 7.16, range [59.94, 98.81]

Sequence (514 aa):
MLYATDARTVCNALLMARNIRETGTPVSISIVTLVASDVAPDVANHLVDTANNFVVERVAPWKQSGVEWSHEYASSLTKLRIFEERGYDKVIYLDSDAWIQRNLDHLFHLGDAVFWAPHAYYLTENYVFGSTLLVFAPSNTVIAALEKALESPPRPDYFDMDVLNDLYRLDCGYLPSHYVVLSYTLNDNAVWSFTSKAERMAHTYVYHYSPGLGVGKPWNTPRSILRNKNPAYDPLFYDLFARYWDHEDALCSWLRQMLYATDARTVCNALLMARNIRETGTPVSISIVTLVASDVAPDVANHLVDTANNFVVERVAPWKQSGVEWSHEYASSLTKLRIFEERGYDKVIYLDSDAWIQRNLDHLFHLGDAVFWAPHAYYLTENYVFGSTLLVFAPSNTVIAALEKALESPPRPDYFDMDVLNDLYRLDCGYLPSHYVVLSYTLNDNAVWSFTSKAERMAHTYVYHYSPGLGVGKPWNTPRSILRNKNPAYDPLFYDLFARYWDHEDALCSWLRQ

Organism: NCBI:txid157072

Secondary structure (DSSP, 8-state):
-EEESSHHHHHHHHHHHHHHHHTT--TTS-EEEEEETTS-HHHHGGG-BGGGTEEEEEE-----TT--TTSTTTTGGGGGGGGS-SS-S-EEEE-SSEEE-S--GGGGG----S-EEEB-GGGTTSS-B-TTEEEE---HHHHHHHHHHHHS-SSSS--HHHHHHHHHTTTSEEE-GGGEEEGGGTT----TTSSSHHHHHHH--EEE---BTTB--GGGS-GGGGTS--TTS-HHHHHHHHHHHHHHHHH-GGGG-/-EEESSHHHHHHHHHHHHHHHHTT--TTS-EEEEEETTS-HHHHGGG-BGGGTEEEEEE-----TT--TTSTTTTGGGGGGGGS-SS-S-EEEE-SSEEE-S--GGGGG----S-EEEB-GGGTTSS-B-TTEEEE---HHHHHHHHHHHHS-SSSS--HHHHHHHHHTTTSEEE-GGGEEEGGGTT----TTSSSHHHHHHT--EEE---BTTB--GGGS-GGGGTS--TTS-HHHHHHHHHHHHHHHHH-GGGG-

InterPro domains:
  IPR029044 Nucleotide-diphospho-sugar transferases [G3DSA:3.90.550.10] (1-252)
  IPR029044 Nucleotide-diphospho-sugar transferases [SSF53448] (3-246)
  IPR050587 GNT1/Glycosyltransferase 8 [PTHR11183] (3-246)